Protein 1T4B (pdb70)

Structure (mmCIF, N/CA/C/O backbone):
data_1T4B
#
_entry.id   1T4B
#
_cell.length_a   56.500
_cell.length_b   70.1
_cell.length_c   180.9
_cell.angle_alpha   90.00
_cell.angle_beta   90.00
_cell.angle_gamma   90.00
#
_symmetry.space_group_name_H-M   'P 21 21 21'
#
loop_
_entity.id
_entity.type
_entity.pdbx_description
1 polymer 'Aspartate-semialdehyde dehydrogenase'
2 non-polymer 'SODIUM ION'
3 water water
#
loop_
_atom_site.group_PDB
_atom_site.id
_atom_site.type_symbol
_atom_site.label_atom_id
_atom_site.label_alt_id
_atom_site.label_comp_id
_atom_site.label_asym_id
_atom_site.label_entity_id
_atom_site.label_seq_id
_atom_site.pdbx_PDB_ins_code
_atom_site.Cartn_x
_atom_site.Cartn_y
_atom_site.Cartn_z
_atom_site.occupancy
_atom_site.B_iso_or_equiv
_atom_site.auth_seq_id
_atom_site.auth_comp_id
_atom_site.auth_asym_id
_atom_site.auth_atom_id
_atom_site.pdbx_PDB_model_num
ATOM 1 N N . MET A 1 1 ? 16.047 49.969 -39.533 1.00 31.57 1 MET A N 1
ATOM 2 C CA . MET A 1 1 ? 14.691 50.499 -39.219 1.00 29.24 1 MET A CA 1
ATOM 3 C C . MET A 1 1 ? 13.627 49.454 -39.521 1.00 26.29 1 MET A C 1
ATOM 4 O O . MET A 1 1 ? 13.898 48.447 -40.177 1.00 27.08 1 MET A O 1
ATOM 9 N N . GLN A 1 2 ? 12.412 49.706 -39.047 1.00 20.94 2 GLN A N 1
ATOM 10 C CA . GLN A 1 2 ? 11.310 48.779 -39.261 1.00 17.79 2 GLN A CA 1
ATOM 11 C C . GLN A 1 2 ? 10.542 49.094 -40.533 1.00 15.63 2 GLN A C 1
ATOM 12 O O . GLN A 1 2 ? 10.421 50.252 -40.929 1.00 15.60 2 GLN A O 1
ATOM 18 N N . ASN A 1 3 ? 10.030 48.047 -41.169 1.00 15.36 3 ASN A N 1
ATOM 19 C CA . ASN A 1 3 ? 9.246 48.174 -42.387 1.00 13.67 3 ASN A CA 1
ATOM 20 C C . ASN A 1 3 ? 7.795 48.240 -41.934 1.00 14.02 3 ASN A C 1
ATOM 21 O O . ASN A 1 3 ? 7.263 47.275 -41.380 1.00 14.82 3 ASN A O 1
ATOM 26 N N . VAL A 1 4 ? 7.166 49.386 -42.169 1.00 13.72 4 VAL A N 1
ATOM 27 C CA . VAL A 1 4 ? 5.798 49.623 -41.722 1.00 14.36 4 VAL A CA 1
ATOM 28 C C . VAL A 1 4 ? 4.793 49.891 -42.832 1.00 12.54 4 VAL A C 1
ATOM 29 O O . VAL A 1 4 ? 4.985 50.780 -43.660 1.00 13.52 4 VAL A O 1
ATOM 33 N N . GLY A 1 5 ? 3.705 49.127 -42.826 1.00 15.07 5 GLY A N 1
ATOM 34 C CA . GLY A 1 5 ? 2.677 49.303 -43.833 1.00 13.46 5 GLY A CA 1
ATOM 35 C C . GLY A 1 5 ? 1.510 50.120 -43.309 1.00 14.91 5 GLY A C 1
ATOM 36 O O . GLY A 1 5 ? 1.161 50.033 -42.132 1.00 13.91 5 GLY A O 1
ATOM 37 N N . PHE A 1 6 ? 0.912 50.924 -44.182 1.00 11.75 6 PHE A N 1
ATOM 38 C CA . PHE A 1 6 ? -0.223 51.747 -43.796 1.00 13.31 6 PHE A CA 1
ATOM 39 C C . PHE A 1 6 ? -1.441 51.442 -44.655 1.00 12.90 6 PHE A C 1
ATOM 40 O O . PHE A 1 6 ? -1.382 51.512 -45.884 1.00 13.29 6 PHE A O 1
ATOM 48 N N . ILE A 1 7 ? -2.541 51.089 -43.995 1.00 11.67 7 ILE A N 1
ATOM 49 C CA . ILE A 1 7 ? -3.788 50.767 -44.680 1.00 13.12 7 ILE A CA 1
ATOM 50 C C . ILE A 1 7 ? -4.820 51.815 -44.271 1.00 12.97 7 ILE A C 1
ATOM 51 O O . ILE A 1 7 ? -4.863 52.220 -43.108 1.00 13.16 7 ILE A O 1
ATOM 56 N N . GLY A 1 8 ? -5.641 52.248 -45.223 1.00 14.05 8 GLY A N 1
ATOM 57 C CA . GLY A 1 8 ? -6.676 53.231 -44.934 1.00 12.50 8 GLY A CA 1
ATOM 58 C C . GLY A 1 8 ? -6.144 54.607 -44.577 1.00 14.21 8 GLY A C 1
ATOM 59 O O . GLY A 1 8 ? -6.806 55.374 -43.877 1.00 12.90 8 GLY A O 1
ATOM 60 N N . TRP A 1 9 ? -4.952 54.928 -45.068 1.00 11.96 9 TRP A N 1
ATOM 61 C CA . TRP A 1 9 ? -4.333 56.211 -44.773 1.00 13.56 9 TRP A CA 1
ATOM 62 C C . TRP A 1 9 ? -4.998 57.404 -45.455 1.00 13.72 9 TRP A C 1
ATOM 63 O O . TRP A 1 9 ? -4.673 58.547 -45.145 1.00 15.41 9 TRP A O 1
ATOM 74 N N . ARG A 1 10 ? -5.923 57.148 -46.378 1.00 14.18 10 ARG A N 1
ATOM 75 C CA . ARG A 1 10 ? -6.613 58.234 -47.070 1.00 14.28 10 ARG A CA 1
ATOM 76 C C . ARG A 1 10 ? -8.001 58.487 -46.489 1.00 14.52 10 ARG A C 1
ATOM 77 O O . ARG A 1 10 ? -8.666 59.458 -46.856 1.00 17.63 10 ARG A O 1
ATOM 85 N N . GLY A 1 11 ? -8.438 57.606 -45.595 1.00 14.29 11 GLY A N 1
ATOM 86 C CA . GLY A 1 11 ? -9.735 57.774 -44.964 1.00 15.89 11 GLY A CA 1
ATOM 87 C C . GLY A 1 11 ? -9.651 58.936 -43.995 1.00 16.78 11 GLY A C 1
ATOM 88 O O . GLY A 1 11 ? -8.594 59.554 -43.858 1.00 16.53 11 GLY A O 1
ATOM 89 N N . MET A 1 12 ? -10.745 59.239 -43.306 1.00 14.19 12 MET A N 1
ATOM 90 C CA . MET A 1 12 ? -10.722 60.360 -42.380 1.00 13.69 12 MET A CA 1
ATOM 91 C C . MET A 1 12 ? -9.747 60.156 -41.227 1.00 11.63 12 MET A C 1
ATOM 92 O O . MET A 1 12 ? -8.864 60.982 -41.021 1.00 12.21 12 MET A O 1
ATOM 97 N N . VAL A 1 13 ? -9.892 59.065 -40.479 1.00 11.48 13 VAL A N 1
ATOM 98 C CA . VAL A 1 13 ? -8.980 58.816 -39.365 1.00 12.54 13 VAL A CA 1
ATOM 99 C C . VAL A 1 13 ? -7.549 58.662 -39.876 1.00 13.89 13 VAL A C 1
ATOM 100 O O . VAL A 1 13 ? -6.613 59.211 -39.292 1.00 14.72 13 VAL A O 1
ATOM 104 N N . GLY A 1 14 ? -7.386 57.926 -40.973 1.00 12.45 14 GLY A N 1
ATOM 105 C CA . GLY A 1 14 ? -6.061 57.727 -41.536 1.00 12.05 14 GLY A CA 1
ATOM 106 C C . GLY A 1 14 ? -5.404 59.030 -41.958 1.00 12.84 14 GLY A C 1
ATOM 107 O O . GLY A 1 14 ? -4.183 59.176 -41.859 1.00 11.97 14 GLY A O 1
ATOM 108 N N . SER A 1 15 ? -6.208 59.978 -42.431 1.00 12.00 15 SER A N 1
ATOM 109 C CA . SER A 1 15 ? -5.685 61.270 -42.862 1.00 12.43 15 SER A CA 1
ATOM 110 C C . SER A 1 15 ? -5.201 62.085 -41.672 1.00 11.99 15 SER A C 1
ATOM 111 O O . SER A 1 15 ? -4.217 62.822 -41.773 1.00 13.26 15 SER A O 1
ATOM 114 N N . VAL A 1 16 ? -5.894 61.969 -40.546 1.00 12.50 16 VAL A N 1
ATOM 115 C CA . VAL A 1 16 ? -5.467 62.690 -39.355 1.00 12.80 16 VAL A CA 1
ATOM 116 C C . VAL A 1 16 ? -4.152 62.058 -38.901 1.00 13.49 16 VAL A C 1
ATOM 117 O O . VAL A 1 16 ? -3.218 62.756 -38.505 1.00 13.99 16 VAL A O 1
ATOM 121 N N . LEU A 1 17 ? -4.081 60.731 -38.970 1.00 10.91 17 LEU A N 1
ATOM 122 C CA . LEU A 1 17 ? -2.863 60.024 -38.588 1.00 10.76 17 LEU A CA 1
ATOM 123 C C . LEU A 1 17 ? -1.689 60.501 -39.455 1.00 12.71 17 LEU A C 1
ATOM 124 O O . LEU A 1 17 ? -0.617 60.810 -38.939 1.00 14.15 17 LEU A O 1
ATOM 129 N N . MET A 1 18 ? -1.892 60.566 -40.771 1.00 12.06 18 MET A N 1
ATOM 130 C CA . MET A 1 18 ? -0.828 61.016 -41.675 1.00 11.00 18 MET A CA 1
ATOM 131 C C . MET A 1 18 ? -0.403 62.445 -41.342 1.00 13.12 18 MET A C 1
ATOM 132 O O . MET A 1 18 ? 0.786 62.767 -41.340 1.00 15.54 18 MET A O 1
ATOM 137 N N . GLN A 1 19 ? -1.383 63.298 -41.063 1.00 11.83 19 GLN A N 1
ATOM 138 C CA . GLN A 1 19 ? -1.123 64.694 -40.718 1.00 13.22 19 GLN A CA 1
ATOM 139 C C . GLN A 1 19 ? -0.216 64.789 -39.492 1.00 13.55 19 GLN A C 1
ATOM 140 O O . GLN A 1 19 ? 0.758 65.548 -39.476 1.00 12.74 19 GLN A O 1
ATOM 146 N N . ARG A 1 20 ? -0.553 64.015 -38.465 1.00 12.81 20 ARG A N 1
ATOM 147 C CA . ARG A 1 20 ? 0.205 64.007 -37.220 1.00 15.05 20 ARG A CA 1
ATOM 148 C C . ARG A 1 20 ? 1.596 63.411 -37.403 1.00 15.34 20 ARG A C 1
ATOM 149 O O . ARG A 1 20 ? 2.565 63.902 -36.829 1.00 14.94 20 ARG A O 1
ATOM 157 N N . MET A 1 21 ? 1.694 62.354 -38.202 1.00 14.18 21 MET A N 1
ATOM 158 C CA . MET A 1 21 ? 2.988 61.724 -38.444 1.00 15.32 21 MET A CA 1
ATOM 159 C C . MET A 1 21 ? 3.933 62.672 -39.173 1.00 16.81 21 MET A C 1
ATOM 160 O O . MET A 1 21 ? 5.134 62.673 -38.918 1.00 16.06 21 MET A O 1
ATOM 165 N N . VAL A 1 22 ? 3.390 63.482 -40.077 1.00 16.63 22 VAL A N 1
ATOM 166 C CA . VAL A 1 22 ? 4.209 64.445 -40.805 1.00 18.89 22 VAL A CA 1
ATOM 167 C C . VAL A 1 22 ? 4.625 65.565 -39.850 1.00 17.94 22 VAL A C 1
ATOM 168 O O . VAL A 1 22 ? 5.764 66.035 -39.890 1.00 21.01 22 VAL A O 1
ATOM 172 N N . GLU A 1 23 ? 3.704 65.983 -38.986 1.00 17.48 23 GLU A N 1
ATOM 173 C CA . GLU A 1 23 ? 3.998 67.037 -38.018 1.00 18.78 23 GLU A CA 1
ATOM 174 C C . GLU A 1 23 ? 5.122 66.611 -37.075 1.00 18.76 23 GLU A C 1
ATOM 175 O O . GLU A 1 23 ? 5.975 67.419 -36.704 1.00 21.22 23 GLU A O 1
ATOM 181 N N . GLU A 1 24 ? 5.120 65.336 -36.696 1.00 16.20 24 GLU A N 1
ATOM 182 C CA . GLU A 1 24 ? 6.120 64.800 -35.775 1.00 17.95 24 GLU A CA 1
ATOM 183 C C . GLU A 1 24 ? 7.326 64.164 -36.469 1.00 18.43 24 GLU A C 1
ATOM 184 O O . GLU A 1 24 ? 8.209 63.622 -35.803 1.00 19.04 24 GLU A O 1
ATOM 190 N N . ARG A 1 25 ? 7.363 64.234 -37.797 1.00 18.08 25 ARG A N 1
ATOM 191 C CA . ARG A 1 25 ? 8.451 63.650 -38.578 1.00 18.14 25 ARG A CA 1
ATOM 192 C C . ARG A 1 25 ? 8.634 62.165 -38.273 1.00 19.10 25 ARG A C 1
ATOM 193 O O . ARG A 1 25 ? 9.760 61.671 -38.173 1.00 19.72 25 ARG A O 1
ATOM 201 N N . ASP A 1 26 ? 7.518 61.452 -38.144 1.00 17.63 26 ASP A N 1
ATOM 202 C CA . ASP A 1 26 ? 7.548 60.025 -37.843 1.00 16.05 26 ASP A CA 1
ATOM 203 C C . ASP A 1 26 ? 8.006 59.149 -39.002 1.00 17.33 26 ASP A C 1
ATOM 204 O O . ASP A 1 26 ? 8.384 58.001 -38.786 1.00 20.07 26 ASP A O 1
ATOM 209 N N . PHE A 1 27 ? 7.962 59.666 -40.227 1.00 17.78 27 PHE A N 1
ATOM 210 C CA . PHE A 1 27 ? 8.380 58.861 -41.371 1.00 18.45 27 PHE A CA 1
ATOM 211 C C . PHE A 1 27 ? 9.895 58.778 -41.546 1.00 20.84 27 PHE A C 1
ATOM 212 O O . PHE A 1 27 ? 10.393 57.936 -42.293 1.00 20.47 27 PHE A O 1
ATOM 220 N N . ASP A 1 28 ? 10.629 59.643 -40.855 1.00 20.75 28 ASP A N 1
ATOM 221 C CA . ASP A 1 28 ? 12.083 59.624 -40.957 1.00 24.71 28 ASP A CA 1
ATOM 222 C C . ASP A 1 28 ? 12.661 58.467 -40.149 1.00 29.14 28 ASP A C 1
ATOM 223 O O . ASP A 1 28 ? 13.785 58.027 -40.394 1.00 33.40 28 ASP A O 1
ATOM 228 N N . ALA A 1 29 ? 11.883 57.973 -39.191 1.00 31.13 29 ALA A N 1
ATOM 229 C CA . ALA A 1 29 ? 12.319 56.888 -38.318 1.00 33.20 29 ALA A CA 1
ATOM 230 C C . ALA A 1 29 ? 11.866 55.492 -38.741 1.00 31.83 29 ALA A C 1
ATOM 231 O O . ALA A 1 29 ? 12.027 54.538 -37.979 1.00 32.88 29 ALA A O 1
ATOM 233 N N . ILE A 1 30 ? 11.310 55.369 -39.944 1.00 26.71 30 ILE A N 1
ATOM 234 C CA . ILE A 1 30 ? 10.829 54.076 -40.433 1.00 19.48 30 ILE A CA 1
ATOM 235 C C . ILE A 1 30 ? 10.935 53.951 -41.950 1.00 19.39 30 ILE A C 1
ATOM 236 O O . ILE A 1 30 ? 11.276 54.907 -42.641 1.00 20.22 30 ILE A O 1
ATOM 241 N N . ARG A 1 31 ? 10.647 52.753 -42.453 1.00 15.63 31 ARG A N 1
ATOM 242 C CA . ARG A 1 31 ? 10.646 52.474 -43.886 1.00 16.73 31 ARG A CA 1
ATOM 243 C C . ARG A 1 31 ? 9.169 52.203 -44.174 1.00 16.38 31 ARG A C 1
ATOM 244 O O . ARG A 1 31 ? 8.695 51.074 -44.032 1.00 16.59 31 ARG A O 1
ATOM 252 N N . PRO A 1 32 ? 8.420 53.244 -44.576 1.00 15.36 32 PRO A N 1
ATOM 253 C CA . PRO A 1 32 ? 6.989 53.118 -44.866 1.00 16.74 32 PRO A CA 1
ATOM 254 C C . PRO A 1 32 ? 6.583 52.560 -46.223 1.00 17.54 32 PRO A C 1
ATOM 255 O O . PRO A 1 32 ? 7.204 52.848 -47.245 1.00 18.57 32 PRO A O 1
ATOM 259 N N . VAL A 1 33 ? 5.520 51.761 -46.207 1.00 15.08 33 VAL A N 1
ATOM 260 C CA . VAL A 1 33 ? 4.953 51.164 -47.412 1.00 15.34 33 VAL A CA 1
ATOM 261 C C . VAL A 1 33 ? 3.462 51.480 -47.358 1.00 15.85 33 VAL A C 1
ATOM 262 O O . VAL A 1 33 ? 2.796 51.176 -46.365 1.00 14.63 33 VAL A O 1
ATOM 266 N N . PHE A 1 34 ? 2.941 52.092 -48.418 1.00 12.84 34 PHE A N 1
ATOM 267 C CA . PHE A 1 34 ? 1.532 52.467 -48.456 1.00 13.79 34 PHE A CA 1
ATOM 268 C C . PHE A 1 34 ? 0.678 51.542 -49.314 1.00 15.15 34 PHE A C 1
ATOM 269 O O . PHE A 1 34 ? 1.067 51.160 -50.421 1.00 15.29 34 PHE A O 1
ATOM 277 N N . PHE A 1 35 ? -0.499 51.198 -48.798 1.00 12.56 35 PHE A N 1
ATOM 278 C CA . PHE A 1 35 ? -1.407 50.301 -49.501 1.00 13.33 35 PHE A CA 1
ATOM 279 C C . PHE A 1 35 ? -2.672 50.973 -50.007 1.00 14.51 35 PHE A C 1
ATOM 280 O O . PHE A 1 35 ? -3.080 52.025 -49.509 1.00 16.50 35 PHE A O 1
ATOM 288 N N . SER A 1 36 ? -3.293 50.350 -51.003 1.00 15.96 36 SER A N 1
ATOM 289 C CA . SER A 1 36 ? -4.504 50.888 -51.606 1.00 16.86 36 SER A CA 1
ATOM 290 C C . SER A 1 36 ? -5.269 49.793 -52.343 1.00 20.65 36 SER A C 1
ATOM 291 O O . SER A 1 36 ? -4.795 48.665 -52.464 1.00 19.47 36 SER A O 1
ATOM 294 N N . THR A 1 37 ? -6.460 50.132 -52.825 1.00 24.34 37 THR A N 1
ATOM 295 C CA . THR A 1 37 ? -7.274 49.187 -53.581 1.00 28.77 37 THR A CA 1
ATOM 296 C C . THR A 1 37 ? -7.705 49.842 -54.885 1.00 31.99 37 THR A C 1
ATOM 297 O O . THR A 1 37 ? -7.710 49.206 -55.939 1.00 39.77 37 THR A O 1
ATOM 301 N N . SER A 1 38 ? -8.052 51.123 -54.815 1.00 29.80 38 SER A N 1
ATOM 302 C CA . SER A 1 38 ? -8.491 51.849 -55.997 1.00 30.70 38 SER A CA 1
ATOM 303 C C . SER A 1 38 ? -7.366 52.619 -56.685 1.00 30.42 38 SER A C 1
ATOM 304 O O . SER A 1 38 ? -7.553 53.147 -57.783 1.00 32.53 38 SER A O 1
ATOM 307 N N . GLN A 1 39 ? -6.199 52.682 -56.051 1.00 26.07 39 GLN A N 1
ATOM 308 C CA . GLN A 1 39 ? -5.067 53.392 -56.639 1.00 23.69 39 GLN A CA 1
ATOM 309 C C . GLN A 1 39 ? -3.777 52.580 -56.648 1.00 23.08 39 GLN A C 1
ATOM 310 O O . GLN A 1 39 ? -2.685 53.145 -56.752 1.00 22.08 39 GLN A O 1
ATOM 316 N N . LEU A 1 40 ? -3.889 51.260 -56.542 1.00 23.51 40 LEU A N 1
ATOM 317 C CA . LEU A 1 40 ? -2.698 50.423 -56.553 1.00 22.09 40 LEU A CA 1
ATOM 318 C C . LEU A 1 40 ? -1.923 50.656 -57.847 1.00 20.73 40 LEU A C 1
ATOM 319 O O . LEU A 1 40 ? -2.511 50.907 -58.902 1.00 22.64 40 LEU A O 1
ATOM 324 N N . GLY A 1 41 ? -0.600 50.594 -57.759 1.00 18.29 41 GLY A N 1
ATOM 325 C CA . GLY A 1 41 ? 0.221 50.809 -58.934 1.00 19.64 41 GLY A CA 1
ATOM 326 C C . GLY A 1 41 ? 0.655 52.253 -59.102 1.00 20.26 41 GLY A C 1
ATOM 327 O O . GLY A 1 41 ? 1.597 52.538 -59.842 1.00 22.81 41 GLY A O 1
ATOM 328 N N . GLN A 1 42 ? -0.036 53.173 -58.437 1.00 20.50 42 GLN A N 1
ATOM 329 C CA . GLN A 1 42 ? 0.329 54.580 -58.530 1.00 19.86 42 GLN A CA 1
ATOM 330 C C . GLN A 1 42 ? 1.451 54.870 -57.536 1.00 21.17 42 GLN A C 1
ATOM 331 O O . GLN A 1 42 ? 1.773 54.036 -56.689 1.00 20.81 42 GLN A O 1
ATOM 337 N N . ALA A 1 43 ? 2.057 56.047 -57.644 1.00 20.62 43 ALA A N 1
ATOM 338 C CA . ALA A 1 43 ? 3.166 56.410 -56.766 1.00 20.30 43 ALA A CA 1
ATOM 339 C C . ALA A 1 43 ? 2.782 56.572 -55.301 1.00 19.79 43 ALA A C 1
ATOM 340 O O . ALA A 1 43 ? 1.684 57.019 -54.979 1.00 19.95 43 ALA A O 1
ATOM 342 N N . ALA A 1 44 ? 3.706 56.204 -54.418 1.00 20.07 44 ALA A N 1
ATOM 343 C CA . ALA A 1 44 ? 3.490 56.338 -52.985 1.00 20.38 44 ALA A CA 1
ATOM 344 C C . ALA A 1 44 ? 3.491 57.831 -52.674 1.00 22.34 44 ALA A C 1
ATOM 345 O O . ALA A 1 44 ? 4.106 58.620 -53.397 1.00 21.14 44 ALA A O 1
ATOM 347 N N . PRO A 1 45 ? 2.801 58.239 -51.598 1.00 21.24 45 PRO A N 1
ATOM 348 C CA . PRO A 1 45 ? 2.722 59.648 -51.189 1.00 21.82 45 PRO A CA 1
ATOM 349 C C . PRO A 1 45 ? 4.112 60.222 -50.958 1.00 20.65 45 PRO A C 1
ATOM 350 O O . PRO A 1 45 ? 4.936 59.612 -50.280 1.00 19.39 45 PRO A O 1
ATOM 354 N N . SER A 1 46 ? 4.369 61.400 -51.514 1.00 20.82 46 SER A N 1
ATOM 355 C CA . SER A 1 46 ? 5.668 62.037 -51.359 1.00 22.13 46 SER A CA 1
ATOM 356 C C . SER A 1 46 ? 5.997 62.344 -49.901 1.00 20.87 46 SER A C 1
ATOM 357 O O . SER A 1 46 ? 7.166 62.325 -49.510 1.00 22.30 46 SER A O 1
ATOM 360 N N . PHE A 1 47 ? 4.973 62.620 -49.095 1.00 20.26 47 PHE A N 1
ATOM 361 C CA . PHE A 1 47 ? 5.203 62.940 -47.691 1.00 18.91 47 PHE A CA 1
ATOM 362 C C . PHE A 1 47 ? 5.786 61.756 -46.933 1.00 18.60 47 PHE A C 1
ATOM 363 O O . PHE A 1 47 ? 6.318 61.913 -45.836 1.00 20.50 47 PHE A O 1
ATOM 371 N N . GLY A 1 48 ? 5.704 60.574 -47.540 1.00 19.39 48 GLY A N 1
ATOM 372 C CA . GLY A 1 48 ? 6.226 59.373 -46.912 1.00 19.80 48 GLY A CA 1
ATOM 373 C C . GLY A 1 48 ? 7.738 59.279 -46.957 1.00 22.06 48 GLY A C 1
ATOM 374 O O . GLY A 1 48 ? 8.345 58.531 -46.188 1.00 23.46 48 GLY A O 1
ATOM 375 N N . GLY A 1 49 ? 8.350 60.031 -47.867 1.00 22.56 49 GLY A N 1
ATOM 376 C CA . GLY A 1 49 ? 9.797 60.024 -47.977 1.00 23.90 49 GLY A CA 1
ATOM 377 C C . GLY A 1 49 ? 10.381 58.933 -48.854 1.00 25.99 49 GLY A C 1
ATOM 378 O O . GLY A 1 49 ? 11.600 58.770 -48.912 1.00 26.33 49 GLY A O 1
ATOM 379 N N . THR A 1 50 ? 9.526 58.178 -49.535 1.00 25.04 50 THR A N 1
ATOM 380 C CA . THR A 1 50 ? 10.005 57.111 -50.406 1.00 25.58 50 THR A CA 1
ATOM 381 C C . THR A 1 50 ? 9.567 57.347 -51.841 1.00 27.01 50 THR A C 1
ATOM 382 O O . THR A 1 50 ? 8.717 58.193 -52.114 1.00 26.30 50 THR A O 1
ATOM 386 N N . THR A 1 51 ? 10.163 56.591 -52.754 1.00 28.98 51 THR A N 1
ATOM 387 C CA . THR A 1 51 ? 9.826 56.676 -54.166 1.00 30.60 51 THR A CA 1
ATOM 388 C C . THR A 1 51 ? 9.149 55.357 -54.525 1.00 30.88 51 THR A C 1
ATOM 389 O O . THR A 1 51 ? 9.243 54.874 -55.654 1.00 32.80 51 THR A O 1
ATOM 393 N N . GLY A 1 52 ? 8.464 54.782 -53.541 1.00 27.78 52 GLY A N 1
ATOM 394 C CA . GLY A 1 52 ? 7.783 53.518 -53.743 1.00 26.28 52 GLY A CA 1
ATOM 395 C C . GLY A 1 52 ? 6.469 53.624 -54.492 1.00 24.07 52 GLY A C 1
ATOM 396 O O . GLY A 1 52 ? 6.106 54.683 -55.008 1.00 24.40 52 GLY A O 1
ATOM 397 N N . THR A 1 53 ? 5.755 52.506 -54.545 1.00 22.25 53 THR A N 1
ATOM 398 C CA . THR A 1 53 ? 4.474 52.431 -55.233 1.00 20.81 53 THR A CA 1
ATOM 399 C C . THR A 1 53 ? 3.412 51.913 -54.272 1.00 18.47 53 THR A C 1
ATOM 400 O O . THR A 1 53 ? 3.726 51.188 -53.327 1.00 18.74 53 THR A O 1
ATOM 404 N N . LEU A 1 54 ? 2.161 52.298 -54.508 1.00 17.62 54 LEU A N 1
ATOM 405 C CA . LEU A 1 54 ? 1.060 51.849 -53.665 1.00 16.99 54 LEU A CA 1
ATOM 406 C C . LEU A 1 54 ? 0.842 50.358 -53.877 1.00 19.55 54 LEU A C 1
ATOM 407 O O . LEU A 1 54 ? 0.609 49.904 -55.000 1.00 18.16 54 LEU A O 1
ATOM 412 N N . GLN A 1 55 ? 0.917 49.604 -52.787 1.00 15.60 55 GLN A N 1
ATOM 413 C CA . GLN A 1 55 ? 0.750 48.161 -52.837 1.00 16.37 55 GLN A CA 1
ATOM 414 C C . GLN A 1 55 ? -0.707 47.747 -52.665 1.00 16.27 55 GLN A C 1
ATOM 415 O O . GLN A 1 55 ? -1.540 48.528 -52.207 1.00 15.40 55 GLN A O 1
ATOM 421 N N . ASP A 1 56 ? -0.993 46.506 -53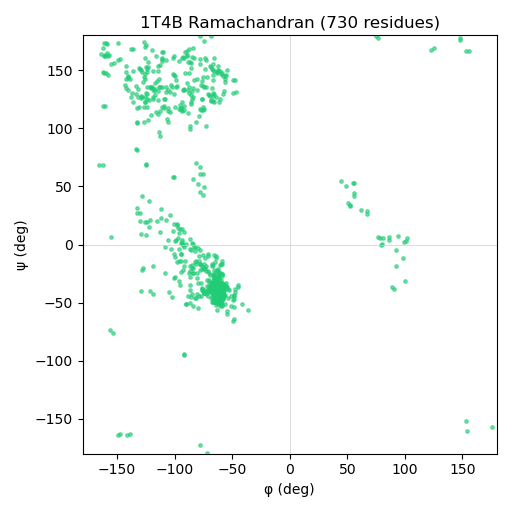.043 1.00 17.73 56 ASP A N 1
ATOM 422 C CA . ASP A 1 56 ? -2.331 45.929 -52.961 1.00 16.80 56 ASP A CA 1
ATOM 423 C C . ASP A 1 56 ? -2.647 45.579 -51.507 1.00 16.68 56 ASP A C 1
ATOM 424 O O . ASP A 1 56 ? -1.997 44.716 -50.921 1.00 15.97 56 ASP A O 1
ATOM 429 N N . ALA A 1 57 ? -3.651 46.242 -50.938 1.00 16.73 57 ALA A N 1
ATOM 430 C CA . ALA A 1 57 ? -4.050 46.011 -49.551 1.00 17.66 57 ALA A CA 1
ATOM 431 C C . ALA A 1 57 ? -4.464 44.565 -49.270 1.00 15.89 57 ALA A C 1
ATOM 432 O O . ALA A 1 57 ? -4.561 44.160 -48.112 1.00 16.81 57 ALA A O 1
ATOM 434 N N . PHE A 1 58 ? -4.701 43.789 -50.324 1.00 15.38 58 PHE A N 1
ATOM 435 C CA . PHE A 1 58 ? -5.101 42.394 -50.159 1.00 16.23 58 PHE A CA 1
ATOM 436 C C . PHE A 1 58 ? -4.038 41.411 -50.639 1.00 19.12 58 PHE A C 1
ATOM 437 O O . PHE A 1 58 ? -4.287 40.208 -50.746 1.00 18.99 58 PHE A O 1
ATOM 445 N N . ASP A 1 59 ? -2.850 41.938 -50.914 1.00 17.83 59 ASP A N 1
ATOM 446 C CA . ASP A 1 59 ? -1.710 41.138 -51.351 1.00 17.32 59 ASP A CA 1
ATOM 447 C C . ASP A 1 59 ? -1.023 40.663 -50.070 1.00 16.91 59 ASP A C 1
ATOM 448 O O . ASP A 1 59 ? -0.268 41.418 -49.451 1.00 16.11 59 ASP A O 1
ATOM 453 N N . LEU A 1 60 ? -1.294 39.424 -49.669 1.00 16.75 60 LEU A N 1
ATOM 454 C CA . LEU A 1 60 ? -0.721 38.874 -48.445 1.00 15.84 60 LEU A CA 1
ATOM 455 C C . LEU A 1 60 ? 0.796 38.849 -48.418 1.00 16.72 60 LEU A C 1
ATOM 456 O O . LEU A 1 60 ? 1.396 38.999 -47.355 1.00 17.45 60 LEU A O 1
ATOM 461 N N . GLU A 1 61 ? 1.419 38.648 -49.573 1.00 17.27 61 GLU A N 1
ATOM 462 C CA . GLU A 1 61 ? 2.874 38.610 -49.621 1.00 16.04 61 GLU A CA 1
ATOM 463 C C . GLU A 1 61 ? 3.456 39.982 -49.311 1.00 15.50 61 GLU A C 1
ATOM 464 O O . GLU A 1 61 ? 4.462 40.092 -48.609 1.00 17.19 61 GLU A O 1
ATOM 470 N N . ALA A 1 62 ? 2.816 41.025 -49.825 1.00 14.56 62 ALA A N 1
ATOM 471 C CA . ALA A 1 62 ? 3.272 42.387 -49.583 1.00 15.06 62 ALA A CA 1
ATOM 472 C C . ALA A 1 62 ? 3.138 42.708 -48.095 1.00 12.40 62 ALA A C 1
ATOM 473 O O . ALA A 1 62 ? 3.981 43.394 -47.521 1.00 16.41 62 ALA A O 1
ATOM 475 N N . LEU A 1 63 ? 2.077 42.202 -47.474 1.00 13.19 63 LEU A N 1
ATOM 476 C CA . LEU A 1 63 ? 1.838 42.437 -46.055 1.00 13.31 63 LEU A CA 1
ATOM 477 C C . LEU A 1 63 ? 2.792 41.640 -45.163 1.00 13.88 63 LEU A C 1
ATOM 478 O O . LEU A 1 63 ? 3.298 42.159 -44.168 1.00 13.90 63 LEU A O 1
ATOM 483 N N . LYS A 1 64 ? 3.036 40.382 -45.521 1.00 14.31 64 LYS A N 1
ATOM 484 C CA . LYS A 1 64 ? 3.917 39.515 -44.741 1.00 14.70 64 LYS A CA 1
ATOM 485 C C . LYS A 1 64 ? 5.360 40.016 -44.653 1.00 15.48 64 LYS A C 1
ATOM 486 O O . LYS A 1 64 ? 6.071 39.700 -43.703 1.00 15.49 64 LYS A O 1
ATOM 492 N N . ALA A 1 65 ? 5.785 40.810 -45.630 1.00 16.51 65 ALA A N 1
ATOM 493 C CA . ALA A 1 65 ? 7.146 41.338 -45.637 1.00 16.17 65 ALA A CA 1
ATOM 494 C C . ALA A 1 65 ? 7.353 42.449 -44.606 1.00 17.61 65 ALA A C 1
ATOM 495 O O . ALA A 1 65 ? 8.489 42.833 -44.325 1.00 19.55 65 ALA A O 1
ATOM 497 N N . LEU A 1 66 ? 6.257 42.948 -44.035 1.00 15.16 66 LEU A N 1
ATOM 498 C CA . LEU A 1 66 ? 6.306 44.038 -43.061 1.00 15.05 66 LEU A CA 1
ATOM 499 C C . LEU A 1 66 ? 6.554 43.586 -41.624 1.00 14.75 66 LEU A C 1
ATOM 500 O O . LEU A 1 66 ? 6.254 42.452 -41.259 1.00 15.29 66 LEU A O 1
ATOM 505 N N . ASP A 1 67 ? 7.090 44.498 -40.814 1.00 15.05 67 ASP A N 1
ATOM 506 C CA . ASP A 1 67 ? 7.352 44.229 -39.405 1.00 14.34 67 ASP A CA 1
ATOM 507 C C . ASP A 1 67 ? 6.178 44.759 -38.603 1.00 16.57 67 ASP A C 1
ATOM 508 O O . ASP A 1 67 ? 5.829 44.221 -37.549 1.00 14.87 67 ASP A O 1
ATOM 513 N N . ILE A 1 68 ? 5.580 45.832 -39.114 1.00 15.32 68 ILE A N 1
ATOM 514 C CA . ILE A 1 68 ? 4.453 46.479 -38.456 1.00 15.86 68 ILE A CA 1
ATOM 515 C C . ILE A 1 68 ? 3.410 46.915 -39.474 1.00 13.88 68 ILE A C 1
ATOM 516 O O . ILE A 1 68 ? 3.748 47.319 -40.585 1.00 13.16 68 ILE A O 1
ATOM 521 N N . ILE A 1 69 ? 2.143 46.826 -39.087 1.00 14.32 69 ILE A N 1
ATOM 522 C CA . ILE A 1 69 ? 1.049 47.264 -39.942 1.00 12.62 69 ILE A CA 1
ATOM 523 C C . ILE A 1 69 ? 0.166 48.180 -39.107 1.00 13.60 69 ILE A C 1
ATOM 524 O O . ILE A 1 69 ? -0.236 47.823 -37.997 1.00 15.01 69 ILE A O 1
ATOM 529 N N . VAL A 1 70 ? -0.099 49.371 -39.629 1.00 13.47 70 VAL A N 1
ATOM 530 C CA . VAL A 1 70 ? -0.961 50.333 -38.953 1.00 12.85 70 VAL A CA 1
ATOM 531 C C . VAL A 1 70 ? -2.153 50.514 -39.883 1.00 14.93 70 VAL A C 1
ATOM 532 O O . VAL A 1 70 ? -2.012 51.026 -40.998 1.00 13.13 70 VAL A O 1
ATOM 536 N N . THR A 1 71 ? -3.325 50.083 -39.432 1.00 13.38 71 THR A N 1
ATOM 537 C CA . THR A 1 71 ? -4.516 50.185 -40.262 1.00 11.82 71 THR A CA 1
ATOM 538 C C . THR A 1 71 ? -5.620 51.038 -39.672 1.00 12.31 71 THR A C 1
ATOM 539 O O . THR A 1 71 ? -5.938 50.937 -38.483 1.00 12.37 71 THR A O 1
ATOM 543 N N . CYS A 1 72 ? -6.191 51.882 -40.529 1.00 12.73 72 CYS A N 1
ATOM 544 C CA . CYS A 1 72 ? -7.307 52.757 -40.182 1.00 12.60 72 CYS A CA 1
ATOM 545 C C . CYS A 1 72 ? -8.401 52.463 -41.207 1.00 13.23 72 CYS A C 1
ATOM 546 O O . CYS A 1 72 ? -9.305 53.272 -41.412 1.00 15.82 72 CYS A O 1
ATOM 549 N N . GLN A 1 73 ? -8.304 51.301 -41.849 1.00 13.08 73 GLN A N 1
ATOM 550 C CA . GLN A 1 73 ? -9.253 50.898 -42.887 1.00 13.49 73 GLN A CA 1
ATOM 551 C C . GLN A 1 73 ? -10.643 50.518 -42.387 1.00 16.10 73 GLN A C 1
ATOM 552 O O . GLN A 1 73 ? -11.636 50.776 -43.065 1.00 19.07 73 GLN A O 1
ATOM 558 N N . GLY A 1 74 ? -10.718 49.893 -41.216 1.00 14.80 74 GLY A N 1
ATOM 559 C CA . GLY A 1 74 ? -12.018 49.515 -40.684 1.00 14.88 74 GLY A CA 1
ATOM 560 C C . GLY A 1 74 ? -12.177 48.049 -40.332 1.00 14.94 74 GLY A C 1
ATOM 561 O O . GLY A 1 74 ? -11.344 47.213 -40.690 1.00 14.85 74 GLY A O 1
ATOM 562 N N . GLY A 1 75 ? -13.272 47.742 -39.637 1.00 15.10 75 GLY A N 1
ATOM 563 C CA . GLY A 1 75 ? -13.544 46.380 -39.208 1.00 15.52 75 GLY A CA 1
ATOM 564 C C . GLY A 1 75 ? -13.623 45.313 -40.284 1.00 15.39 75 GLY A C 1
ATOM 565 O O . GLY A 1 75 ? -13.109 44.208 -40.098 1.00 15.29 75 GLY A O 1
ATOM 566 N N . ASP A 1 76 ? -14.271 45.622 -41.404 1.00 14.92 76 ASP A N 1
ATOM 567 C CA . ASP A 1 76 ? -14.391 44.651 -42.486 1.00 15.97 76 ASP A CA 1
ATOM 568 C C . ASP A 1 76 ? -13.015 44.208 -42.976 1.00 16.16 76 ASP A C 1
ATOM 569 O O . ASP A 1 76 ? -12.783 43.018 -43.200 1.00 17.67 76 ASP A O 1
ATOM 574 N N . TYR A 1 77 ? -12.104 45.165 -43.137 1.00 13.55 77 TYR A N 1
ATOM 575 C CA . TYR A 1 77 ? -10.754 44.855 -43.597 1.00 11.60 77 TYR A CA 1
ATOM 576 C C . TYR A 1 77 ? -10.023 43.990 -42.573 1.00 11.94 77 TYR A C 1
ATOM 577 O O . TYR A 1 77 ? -9.409 42.981 -42.917 1.00 12.15 77 TYR A O 1
ATOM 586 N N . THR A 1 78 ? -10.088 44.394 -41.309 1.00 13.91 78 THR A N 1
ATOM 587 C CA . THR A 1 78 ? -9.427 43.642 -40.250 1.00 14.00 78 THR A CA 1
ATOM 588 C C . THR A 1 78 ? -9.961 42.216 -40.153 1.00 15.08 78 THR A C 1
ATOM 589 O O . THR A 1 78 ? -9.190 41.265 -40.028 1.00 14.54 78 THR A O 1
ATOM 593 N N . ASN A 1 79 ? -11.281 42.072 -40.214 1.00 14.36 79 ASN A N 1
ATOM 594 C CA . ASN A 1 79 ? -11.904 40.761 -40.114 1.00 15.18 79 ASN A CA 1
ATOM 595 C C . ASN A 1 79 ? -11.495 39.811 -41.230 1.00 16.43 79 ASN A C 1
ATOM 596 O O . ASN A 1 79 ? -11.516 38.594 -41.053 1.00 18.69 79 ASN A O 1
ATOM 601 N N . GLU A 1 80 ? -11.121 40.360 -42.379 1.00 15.85 80 GLU A N 1
ATOM 602 C CA . GLU A 1 80 ? -10.702 39.530 -43.499 1.00 18.05 80 GLU A CA 1
ATOM 603 C C . GLU A 1 80 ? -9.203 39.243 -43.507 1.00 18.16 80 GLU A C 1
ATOM 604 O O . GLU A 1 80 ? -8.781 38.092 -43.598 1.00 18.82 80 GLU A O 1
ATOM 610 N N . ILE A 1 81 ? -8.407 40.302 -43.400 1.00 15.89 81 ILE A N 1
ATOM 611 C CA . ILE A 1 81 ? -6.953 40.194 -43.460 1.00 15.59 81 ILE A CA 1
ATOM 612 C C . ILE A 1 81 ? -6.213 39.759 -42.199 1.00 15.24 81 ILE A C 1
ATOM 613 O O . ILE A 1 81 ? -5.285 38.956 -42.282 1.00 17.17 81 ILE A O 1
ATOM 618 N N . TYR A 1 82 ? -6.601 40.282 -41.039 1.00 14.53 82 TYR A N 1
ATOM 619 C CA . TYR A 1 82 ? -5.914 39.916 -39.800 1.00 13.36 82 TYR A CA 1
ATOM 620 C C . TYR A 1 82 ? -5.798 38.403 -39.604 1.00 14.44 82 TYR A C 1
ATOM 621 O O . TYR A 1 82 ? -4.704 37.885 -39.380 1.00 14.66 82 TYR A O 1
ATOM 630 N N . PRO A 1 83 ? -6.925 37.673 -39.680 1.00 16.03 83 PRO A N 1
ATOM 631 C CA . PRO A 1 83 ? -6.864 36.219 -39.498 1.00 16.13 83 PRO A CA 1
ATOM 632 C C . PRO A 1 83 ? -5.951 35.541 -40.521 1.00 16.39 83 PRO A C 1
ATOM 633 O O . PRO A 1 83 ? -5.168 34.663 -40.174 1.00 18.17 83 PRO A O 1
ATOM 637 N N . LYS A 1 84 ? -6.056 35.949 -41.781 1.00 16.27 84 LYS A N 1
ATOM 638 C CA . LYS A 1 84 ? -5.225 35.357 -42.823 1.00 17.99 84 LYS A CA 1
ATOM 639 C C . LYS A 1 84 ? -3.745 35.605 -42.554 1.00 15.73 84 LYS A C 1
ATOM 640 O O . LYS A 1 84 ? -2.912 34.731 -42.797 1.00 17.87 84 LYS A O 1
ATOM 646 N N . LEU A 1 85 ? -3.414 36.789 -42.045 1.00 14.26 85 LEU A N 1
ATOM 647 C CA . LEU A 1 85 ? -2.021 37.092 -41.738 1.00 14.67 85 LEU A CA 1
ATOM 648 C C . LEU A 1 85 ? -1.524 36.236 -40.581 1.00 16.43 85 LEU A C 1
ATOM 649 O O . LEU A 1 85 ? -0.460 35.625 -40.668 1.00 18.44 85 LEU A O 1
ATOM 654 N N . ARG A 1 86 ? -2.288 36.187 -39.494 1.00 15.90 86 ARG A N 1
ATOM 655 C CA . ARG A 1 86 ? -1.877 35.390 -38.347 1.00 14.65 86 ARG A CA 1
ATOM 656 C C . ARG A 1 86 ? -1.808 33.907 -38.705 1.00 15.92 86 ARG A C 1
ATOM 657 O O . ARG A 1 86 ? -0.906 33.203 -38.259 1.00 19.57 86 ARG A O 1
ATOM 665 N N . GLU A 1 87 ? -2.754 33.435 -39.512 1.00 16.06 87 GLU A N 1
ATOM 666 C CA . GLU A 1 87 ? -2.774 32.032 -39.909 1.00 17.51 87 GLU A CA 1
ATOM 667 C C . GLU A 1 87 ? -1.596 31.674 -40.814 1.00 18.73 87 GLU A C 1
ATOM 668 O O . GLU A 1 87 ? -1.250 30.501 -40.954 1.00 19.95 87 GLU A O 1
ATOM 674 N N . SER A 1 88 ? -0.976 32.684 -41.416 1.00 17.97 88 SER A N 1
ATOM 675 C CA . SER A 1 88 ? 0.169 32.454 -42.293 1.00 17.21 88 SER A CA 1
ATOM 676 C C . SER A 1 88 ? 1.444 32.392 -41.457 1.00 18.61 88 SER A C 1
ATOM 677 O O . SER A 1 88 ? 2.526 32.130 -41.980 1.00 21.65 88 SER A O 1
ATOM 680 N N . GLY A 1 89 ? 1.309 32.648 -40.158 1.00 19.18 89 GLY A N 1
ATOM 681 C CA . GLY A 1 89 ? 2.461 32.620 -39.273 1.00 18.16 89 GLY A CA 1
ATOM 682 C C . GLY A 1 89 ? 3.114 33.975 -39.055 1.00 19.15 89 GLY A C 1
ATOM 683 O O . GLY A 1 89 ? 4.170 34.060 -38.427 1.00 19.88 89 GLY A O 1
ATOM 684 N N . TRP A 1 90 ? 2.490 35.034 -39.565 1.00 17.19 90 TRP A N 1
ATOM 685 C CA . TRP A 1 90 ? 3.025 36.388 -39.427 1.00 16.09 90 TRP A CA 1
ATOM 686 C C . TRP A 1 90 ? 2.996 36.812 -37.962 1.00 16.83 90 TRP A C 1
ATOM 687 O O . TRP A 1 90 ? 1.943 36.803 -37.328 1.00 17.74 90 TRP A O 1
ATOM 698 N N . GLN A 1 91 ? 4.153 37.188 -37.429 1.00 16.95 91 GLN A N 1
ATOM 699 C CA . GLN A 1 91 ? 4.244 37.596 -36.032 1.00 19.00 91 GLN A CA 1
ATOM 700 C C . GLN A 1 91 ? 4.553 39.078 -35.872 1.00 18.41 91 GLN A C 1
ATOM 701 O O . GLN A 1 91 ? 5.063 39.506 -34.837 1.00 19.04 91 GLN A O 1
ATOM 707 N N . GLY A 1 92 ? 4.238 39.860 -36.899 1.00 15.04 92 GLY A N 1
ATOM 708 C CA . GLY A 1 92 ? 4.490 41.288 -36.836 1.00 16.69 92 GLY A CA 1
ATOM 709 C C . GLY A 1 92 ? 3.485 41.990 -35.945 1.00 14.65 92 GLY A C 1
ATOM 710 O O . GLY A 1 92 ? 2.541 41.371 -35.448 1.00 14.57 92 GLY A O 1
ATOM 711 N N . TYR A 1 93 ? 3.686 43.287 -35.736 1.00 14.78 93 TYR A N 1
ATOM 712 C CA . TYR A 1 93 ? 2.784 44.066 -34.899 1.00 13.64 93 TYR A CA 1
ATOM 713 C C . TYR A 1 93 ? 1.629 44.626 -35.711 1.00 13.09 93 TYR A C 1
ATOM 714 O O . TYR A 1 93 ? 1.832 45.179 -36.790 1.00 13.98 93 TYR A O 1
ATOM 723 N N . TRP A 1 94 ? 0.421 44.476 -35.177 1.00 12.81 94 TRP A N 1
ATOM 724 C CA . TRP A 1 94 ? -0.796 44.962 -35.818 1.00 13.01 94 TRP A CA 1
ATOM 725 C C . TRP A 1 94 ? -1.373 46.065 -34.935 1.00 11.92 94 TRP A C 1
ATOM 726 O O . TRP A 1 94 ? -1.794 45.803 -33.810 1.00 15.10 94 TRP A O 1
ATOM 737 N N . ILE A 1 95 ? -1.352 47.296 -35.443 1.00 12.68 95 ILE A N 1
ATOM 738 C CA . ILE A 1 95 ? -1.877 48.467 -34.734 1.00 12.97 95 ILE A CA 1
ATOM 739 C C . ILE A 1 95 ? -3.148 48.835 -35.492 1.00 13.23 95 ILE A C 1
ATOM 740 O O . ILE A 1 95 ? -3.097 49.174 -36.674 1.00 14.49 95 ILE A O 1
ATOM 745 N N . ASP A 1 96 ? -4.281 48.789 -34.795 1.00 11.92 96 ASP A N 1
ATOM 746 C CA . ASP A 1 96 ? -5.582 48.981 -35.430 1.00 12.19 96 ASP A CA 1
ATOM 747 C C . ASP A 1 96 ? -6.490 50.038 -34.808 1.00 12.84 96 ASP A C 1
ATOM 748 O O . ASP A 1 96 ? -6.581 50.149 -33.585 1.00 15.07 96 ASP A O 1
ATOM 753 N N . ALA A 1 97 ? -7.177 50.793 -35.663 1.00 12.78 97 ALA A N 1
ATOM 754 C CA . ALA A 1 97 ? -8.114 51.820 -35.211 1.00 13.88 97 ALA A CA 1
ATOM 755 C C . ALA A 1 97 ? -9.525 51.233 -35.087 1.00 16.23 97 ALA A C 1
ATOM 756 O O . ALA A 1 97 ? -10.383 51.803 -34.415 1.00 19.53 97 ALA A O 1
ATOM 758 N N . ALA A 1 98 ? -9.760 50.091 -35.732 1.00 13.59 98 ALA A N 1
ATOM 759 C CA . ALA A 1 98 ? -11.072 49.444 -35.698 1.00 13.93 98 ALA A CA 1
ATOM 760 C C . ALA A 1 98 ? -11.342 48.781 -34.346 1.00 16.90 98 ALA A C 1
ATOM 761 O O . ALA A 1 98 ? -10.418 48.351 -33.665 1.00 18.29 98 ALA A O 1
ATOM 763 N N . SER A 1 99 ? -12.614 48.690 -33.967 1.00 16.04 99 SER A N 1
ATOM 764 C CA . SER A 1 99 ? -12.988 48.100 -32.682 1.00 15.06 99 SER A CA 1
ATOM 765 C C . SER A 1 99 ? -13.030 46.575 -32.674 1.00 16.76 99 SER A C 1
ATOM 766 O O . SER A 1 99 ? -13.064 45.951 -31.612 1.00 18.95 99 SER A O 1
ATOM 769 N N . SER A 1 100 ? -13.024 45.980 -33.860 1.00 16.64 100 SER A N 1
ATOM 770 C CA . SER A 1 100 ? -13.103 44.530 -34.012 1.00 17.08 100 SER A CA 1
ATOM 771 C C . SER A 1 100 ? -12.287 43.655 -33.058 1.00 15.92 100 SER A C 1
ATOM 772 O O . SER A 1 100 ? -12.826 42.728 -32.452 1.00 16.96 100 SER A O 1
ATOM 775 N N . LEU A 1 101 ? -10.996 43.941 -32.925 1.00 15.20 101 LEU A N 1
ATOM 776 C CA . LEU A 1 101 ? -10.116 43.134 -32.079 1.00 14.55 101 LEU A CA 1
ATOM 777 C C . LEU A 1 101 ? -9.931 43.583 -30.631 1.00 15.99 101 LEU A C 1
ATOM 778 O O . LEU A 1 101 ? -9.212 42.935 -29.872 1.00 16.14 101 LEU A O 1
ATOM 783 N N . ARG A 1 102 ? -10.573 44.678 -30.242 1.00 14.44 102 ARG A N 1
ATOM 784 C CA . ARG A 1 102 ? -10.424 45.211 -28.887 1.00 15.36 102 ARG A CA 1
ATOM 785 C C . ARG A 1 102 ? -10.559 44.248 -27.720 1.00 16.49 102 ARG A C 1
ATOM 786 O O . ARG A 1 102 ? -9.741 44.270 -26.803 1.00 17.44 102 ARG A O 1
ATOM 794 N N . MET A 1 103 ? -11.594 43.417 -27.741 1.00 19.38 103 MET A N 1
ATOM 795 C CA . MET A 1 103 ? -11.826 42.500 -26.634 1.00 18.42 103 MET A CA 1
ATOM 796 C C . MET A 1 103 ? -11.196 41.116 -26.758 1.00 20.23 103 MET A C 1
ATOM 797 O O . MET A 1 103 ? -11.494 40.228 -25.959 1.00 21.45 103 MET A O 1
ATOM 802 N N . LYS A 1 104 ? -10.320 40.933 -27.745 1.00 18.67 104 LYS A N 1
ATOM 803 C CA . LYS A 1 104 ? -9.646 39.651 -27.929 1.00 20.82 104 LYS A CA 1
ATOM 804 C C . LYS A 1 104 ? -8.623 39.465 -26.812 1.00 21.29 104 LYS A C 1
ATOM 805 O O . LYS A 1 104 ? -7.980 40.427 -26.384 1.00 21.05 104 LYS A O 1
ATOM 811 N N . ASP A 1 105 ? -8.466 38.227 -26.350 1.00 20.50 105 ASP A N 1
ATOM 812 C CA . ASP A 1 105 ? -7.535 37.927 -25.266 1.00 22.88 105 ASP A CA 1
ATOM 813 C C . ASP A 1 105 ? -6.059 38.102 -25.616 1.00 24.35 105 ASP A C 1
ATOM 814 O O . ASP A 1 105 ? -5.212 38.180 -24.726 1.00 26.23 105 ASP A O 1
ATOM 819 N N . ASP A 1 106 ? -5.745 38.157 -26.905 1.00 20.80 106 ASP A N 1
ATOM 820 C CA . ASP A 1 106 ? -4.362 38.341 -27.322 1.00 20.98 106 ASP A CA 1
ATOM 821 C C . ASP A 1 106 ? -4.142 39.745 -27.874 1.00 18.39 106 ASP A C 1
ATOM 822 O O . ASP A 1 106 ? -3.189 39.995 -28.613 1.00 17.33 106 ASP A O 1
ATOM 827 N N . ALA A 1 107 ? -5.029 40.660 -27.501 1.00 17.65 107 ALA A N 1
ATOM 828 C CA . ALA A 1 107 ? -4.938 42.040 -27.950 1.00 15.60 107 ALA A CA 1
ATOM 829 C C . ALA A 1 107 ? -4.999 42.978 -26.755 1.00 14.58 107 ALA A C 1
ATOM 830 O O . ALA A 1 107 ? -5.639 42.682 -25.744 1.00 15.98 107 ALA A O 1
ATOM 832 N N . ILE A 1 108 ? -4.320 44.109 -26.875 1.00 13.95 108 ILE A N 1
ATOM 833 C CA . ILE A 1 108 ? -4.307 45.105 -25.816 1.00 14.97 108 ILE A CA 1
ATOM 834 C C . ILE A 1 108 ? -4.868 46.412 -26.353 1.00 14.50 108 ILE A C 1
ATOM 835 O O . ILE A 1 108 ? -4.541 46.817 -27.468 1.00 14.85 108 ILE A O 1
ATOM 840 N N . ILE A 1 109 ? -5.734 47.053 -25.572 1.00 12.98 109 ILE A N 1
ATOM 841 C CA . ILE A 1 109 ? -6.302 48.336 -25.983 1.00 14.83 109 ILE A CA 1
ATOM 842 C C . ILE A 1 109 ? -5.279 49.378 -25.538 1.00 17.07 109 ILE A C 1
ATOM 843 O O . ILE A 1 109 ? -4.935 49.459 -24.357 1.00 17.11 109 ILE A O 1
ATOM 848 N N . ILE A 1 110 ? -4.794 50.170 -26.490 1.00 15.63 110 ILE A N 1
ATOM 849 C CA . ILE A 1 110 ? -3.752 51.157 -26.217 1.00 15.04 110 ILE A CA 1
ATOM 850 C C . ILE A 1 110 ? -4.131 52.621 -25.981 1.00 16.01 110 ILE A C 1
ATOM 851 O O . ILE A 1 110 ? -4.935 53.201 -26.703 1.00 15.43 110 ILE A O 1
ATOM 856 N N . LEU A 1 111 ? -3.495 53.205 -24.970 1.00 15.43 111 LEU A N 1
ATOM 857 C CA . LEU A 1 111 ? -3.654 54.612 -24.591 1.00 13.03 111 LEU A CA 1
ATOM 858 C C . LEU A 1 111 ? -2.463 54.811 -23.658 1.00 15.56 111 LEU A C 1
ATOM 859 O O . LEU A 1 111 ? -2.626 54.998 -22.450 1.00 16.22 111 LEU A O 1
ATOM 864 N N . ASP A 1 112 ? -1.264 54.768 -24.237 1.00 16.68 112 ASP A N 1
ATOM 865 C CA . ASP A 1 112 ? -0.023 54.838 -23.465 1.00 16.83 112 ASP A CA 1
ATOM 866 C C . ASP A 1 112 ? 0.138 55.863 -22.338 1.00 17.40 112 ASP A C 1
ATOM 867 O O . ASP A 1 112 ? 0.759 55.555 -21.321 1.00 19.28 112 ASP A O 1
ATOM 872 N N . PRO A 1 113 ? -0.407 57.080 -22.485 1.00 15.51 113 PRO A N 1
ATOM 873 C CA . PRO A 1 113 ? -0.220 58.012 -21.364 1.00 16.29 113 PRO A CA 1
ATOM 874 C C . PRO A 1 113 ? -0.911 57.478 -20.107 1.00 18.96 113 PRO A C 1
ATOM 875 O O . PRO A 1 113 ? -0.570 57.850 -18.981 1.00 20.69 113 PRO A O 1
ATOM 879 N N . VAL A 1 114 ? -1.878 56.592 -20.319 1.00 18.29 114 VAL A N 1
ATOM 880 C CA . VAL A 1 114 ? -2.650 56.000 -19.239 1.00 18.33 114 VAL A CA 1
ATOM 881 C C . VAL A 1 114 ? -2.246 54.574 -18.864 1.00 20.18 114 VAL A C 1
ATOM 882 O O . VAL A 1 114 ? -2.119 54.259 -17.679 1.00 20.64 114 VAL A O 1
ATOM 886 N N . ASN A 1 115 ? -2.043 53.711 -19.858 1.00 18.65 115 ASN A N 1
ATOM 887 C CA . ASN A 1 115 ? -1.704 52.322 -19.559 1.00 16.01 115 ASN A CA 1
ATOM 888 C C . ASN A 1 115 ? -0.392 51.791 -20.131 1.00 18.49 115 ASN A C 1
ATOM 889 O O . ASN A 1 115 ? -0.312 50.628 -20.529 1.00 18.32 115 ASN A O 1
ATOM 894 N N . GLN A 1 116 ? 0.640 52.629 -20.152 1.00 18.07 116 GLN A N 1
ATOM 895 C CA . GLN A 1 116 ? 1.936 52.198 -20.666 1.00 18.53 116 GLN A CA 1
ATOM 896 C C . GLN A 1 116 ? 2.393 50.919 -19.963 1.00 20.44 116 GLN A C 1
ATOM 897 O O . GLN A 1 116 ? 2.978 50.037 -20.587 1.00 19.34 116 GLN A O 1
ATOM 903 N N . ASP A 1 117 ? 2.125 50.822 -18.663 1.00 21.33 117 ASP A N 1
ATOM 904 C CA . ASP A 1 117 ? 2.514 49.642 -17.899 1.00 21.49 117 ASP A CA 1
ATOM 905 C C . ASP A 1 117 ? 1.903 48.384 -18.495 1.00 20.79 117 ASP A C 1
ATOM 906 O O . ASP A 1 117 ? 2.564 47.351 -18.601 1.00 21.31 117 ASP A O 1
ATOM 911 N N . VAL A 1 118 ? 0.635 48.478 -18.882 1.00 18.70 118 VAL A N 1
ATOM 912 C CA . VAL A 1 118 ? -0.066 47.350 -19.480 1.00 17.13 118 VAL A CA 1
ATOM 913 C C . VAL A 1 118 ? 0.551 47.023 -20.836 1.00 16.73 118 VAL A C 1
ATOM 914 O O . VAL A 1 118 ? 0.750 45.857 -21.178 1.00 17.29 118 VAL A O 1
ATOM 918 N N . ILE A 1 119 ? 0.859 48.060 -21.605 1.00 17.84 119 ILE A N 1
ATOM 919 C CA . ILE A 1 119 ? 1.458 47.873 -22.920 1.00 17.67 119 ILE A CA 1
ATOM 920 C C . ILE A 1 119 ? 2.831 47.206 -22.808 1.00 20.00 119 ILE A C 1
ATOM 921 O O . ILE A 1 119 ? 3.117 46.238 -23.511 1.00 19.21 119 ILE A O 1
ATOM 926 N N . THR A 1 120 ? 3.673 47.721 -21.917 1.00 20.66 120 THR A N 1
ATOM 927 C CA . THR A 1 120 ? 5.011 47.173 -21.728 1.00 21.82 120 THR A CA 1
ATOM 928 C C . THR A 1 120 ? 4.966 45.709 -21.304 1.00 22.51 120 THR A C 1
ATOM 929 O O . THR A 1 120 ? 5.713 44.882 -21.832 1.00 22.45 120 THR A O 1
ATOM 933 N N . ASP A 1 121 ? 4.094 45.389 -20.353 1.00 21.53 121 ASP A N 1
ATOM 934 C CA . ASP A 1 121 ? 3.960 44.015 -19.886 1.00 23.16 121 ASP A CA 1
ATOM 935 C C . ASP A 1 121 ? 3.523 43.118 -21.037 1.00 23.91 121 ASP A C 1
ATOM 936 O O . ASP A 1 121 ? 4.012 41.998 -21.182 1.00 23.22 121 ASP A O 1
ATOM 941 N N . GLY A 1 122 ? 2.599 43.617 -21.853 1.00 23.05 122 GLY A N 1
ATOM 942 C CA . GLY A 1 122 ? 2.116 42.846 -22.983 1.00 21.95 122 GLY A CA 1
ATOM 943 C C . GLY A 1 122 ? 3.223 42.563 -23.978 1.00 21.19 122 GLY A C 1
ATOM 944 O O . GLY A 1 122 ? 3.377 41.429 -24.438 1.00 22.53 122 GLY A O 1
ATOM 945 N N . LEU A 1 123 ? 3.993 43.594 -24.314 1.00 21.27 123 LEU A N 1
ATOM 946 C CA . LEU A 1 123 ? 5.098 43.453 -25.257 1.00 21.01 123 LEU A CA 1
ATOM 947 C C . LEU A 1 123 ? 6.083 42.385 -24.790 1.00 24.84 123 LEU A C 1
ATOM 948 O O . LEU A 1 123 ? 6.599 41.611 -25.598 1.00 26.08 123 LEU A O 1
ATOM 953 N N . ASN A 1 124 ? 6.336 42.342 -23.486 1.00 23.03 124 ASN A N 1
ATOM 954 C CA . ASN A 1 124 ? 7.260 41.363 -22.926 1.00 22.67 124 ASN A CA 1
ATOM 955 C C . ASN A 1 124 ? 6.646 39.970 -22.880 1.00 23.65 124 ASN A C 1
ATOM 956 O O . ASN A 1 124 ? 7.367 38.977 -22.805 1.00 26.61 124 ASN A O 1
ATOM 961 N N . ASN A 1 125 ? 5.318 39.898 -22.925 1.00 21.78 125 ASN A N 1
ATOM 962 C CA . ASN A 1 125 ? 4.626 38.615 -22.880 1.00 20.91 125 ASN A CA 1
ATOM 963 C C . ASN A 1 125 ? 4.069 38.144 -24.223 1.00 19.81 125 ASN A C 1
ATOM 964 O O . ASN A 1 125 ? 3.102 37.384 -24.264 1.00 22.38 125 ASN A O 1
ATOM 969 N N . GLY A 1 126 ? 4.667 38.606 -25.316 1.00 20.61 126 GLY A N 1
ATOM 970 C CA . GLY A 1 126 ? 4.235 38.166 -26.634 1.00 19.24 126 GLY A CA 1
ATOM 971 C C . GLY A 1 126 ? 3.021 38.780 -27.311 1.00 20.16 126 GLY A C 1
ATOM 972 O O . GLY A 1 126 ? 2.618 38.303 -28.375 1.00 18.63 126 GLY A O 1
ATOM 973 N N . ILE A 1 127 ? 2.420 39.809 -26.721 1.00 18.42 127 ILE A N 1
ATOM 974 C CA . ILE A 1 127 ? 1.268 40.446 -27.355 1.00 18.17 127 ILE A CA 1
ATOM 975 C C . ILE A 1 127 ? 1.789 41.202 -28.576 1.00 15.91 127 ILE A C 1
ATOM 976 O O . ILE A 1 127 ? 2.747 41.968 -28.473 1.00 17.63 127 ILE A O 1
ATOM 981 N N . ARG A 1 128 ? 1.164 40.978 -29.729 1.00 16.77 128 ARG A N 1
ATOM 982 C CA . ARG A 1 128 ? 1.585 41.629 -30.967 1.00 17.72 128 ARG A CA 1
ATOM 983 C C . ARG A 1 128 ? 0.440 42.387 -31.630 1.00 16.84 128 ARG A C 1
ATOM 984 O O . ARG A 1 128 ? 0.576 42.859 -32.759 1.00 15.62 128 ARG A O 1
ATOM 992 N N . THR A 1 129 ? -0.687 42.496 -30.932 1.00 14.80 129 THR A N 1
ATOM 993 C CA . THR A 1 129 ? -1.853 43.179 -31.479 1.00 14.78 129 THR A CA 1
ATOM 994 C C . THR A 1 129 ? -2.298 44.303 -30.550 1.00 15.26 129 THR A C 1
ATOM 995 O O . THR A 1 129 ? -2.660 44.066 -29.399 1.00 16.77 129 THR A O 1
ATOM 999 N N . PHE A 1 130 ? -2.264 45.530 -31.060 1.00 13.24 130 PHE A N 1
ATOM 1000 C CA . PHE A 1 130 ? -2.635 46.692 -30.263 1.00 13.33 130 PHE A CA 1
ATOM 1001 C C . PHE A 1 130 ? -3.743 47.477 -30.946 1.00 14.96 130 PHE A C 1
ATOM 1002 O O . PHE A 1 130 ? -3.619 47.882 -32.101 1.00 17.82 130 PHE A O 1
ATOM 1010 N N . VAL A 1 131 ? -4.828 47.694 -30.213 1.00 14.35 131 VAL A N 1
ATOM 1011 C CA . VAL A 1 131 ? -6.000 48.366 -30.755 1.00 12.96 131 VAL A CA 1
ATOM 1012 C C . VAL A 1 131 ? -6.397 49.629 -29.996 1.00 15.84 131 VAL A C 1
ATOM 1013 O O . VAL A 1 131 ? -6.430 49.640 -28.767 1.00 14.34 131 VAL A O 1
ATOM 1017 N N . GLY A 1 132 ? -6.705 50.691 -30.733 1.00 13.89 132 GLY A N 1
ATOM 1018 C CA . GLY A 1 132 ? -7.119 51.925 -30.089 1.00 15.55 132 GLY A CA 1
ATOM 1019 C C . GLY A 1 132 ? -8.456 51.713 -29.403 1.00 15.39 132 GLY A C 1
ATOM 1020 O O . GLY A 1 132 ? -9.259 50.901 -29.852 1.00 14.99 132 GLY A O 1
ATOM 1021 N N . GLY A 1 133 ? -8.700 52.436 -28.314 1.00 16.27 133 GLY A N 1
ATOM 1022 C CA . GLY A 1 133 ? -9.956 52.286 -27.599 1.00 15.51 133 GLY A CA 1
ATOM 1023 C C . GLY A 1 133 ? -11.042 53.212 -28.115 1.00 16.01 133 GLY A C 1
ATOM 1024 O O . GLY A 1 133 ? -10.759 54.150 -28.861 1.00 17.50 133 GLY A O 1
ATOM 1025 N N . ASN A 1 134 ? -12.285 52.956 -27.714 1.00 13.82 134 ASN A N 1
ATOM 1026 C CA . ASN A 1 134 ? -13.410 53.781 -28.151 1.00 14.16 134 ASN A CA 1
ATOM 1027 C C . ASN A 1 134 ? -13.156 55.243 -27.799 1.00 17.62 134 ASN A C 1
ATOM 1028 O O . ASN A 1 134 ? -12.642 55.548 -26.725 1.00 16.55 134 ASN A O 1
ATOM 1033 N N . CYS A 1 135 ? -13.524 56.145 -28.706 1.00 15.02 135 CYS A N 1
ATOM 1034 C CA . CYS A 1 135 ? -13.306 57.571 -28.492 1.00 16.28 135 CYS A CA 1
ATOM 1035 C C . CYS A 1 135 ? -13.788 58.079 -27.134 1.00 15.33 135 CYS A C 1
ATOM 1036 O O . CYS A 1 135 ? -13.060 58.785 -26.439 1.00 16.89 135 CYS A O 1
ATOM 1039 N N . THR A 1 136 ? -15.007 57.720 -26.750 1.00 14.34 136 THR A N 1
ATOM 1040 C CA . THR A 1 136 ? -15.556 58.165 -25.472 1.00 14.99 136 THR A CA 1
ATOM 1041 C C . THR A 1 136 ? -14.671 57.778 -24.285 1.00 14.31 136 THR A C 1
ATOM 1042 O O . THR A 1 136 ? -14.325 58.617 -23.454 1.00 14.63 136 THR A O 1
ATOM 1046 N N . VAL A 1 137 ? -14.302 56.506 -24.214 1.00 14.50 137 VAL A N 1
ATOM 1047 C CA . VAL A 1 137 ? -13.476 56.015 -23.117 1.00 14.72 137 VAL A CA 1
ATOM 1048 C C . VAL A 1 137 ? -12.060 56.584 -23.123 1.00 13.11 137 VAL A C 1
ATOM 1049 O O . VAL A 1 137 ? -11.528 56.954 -22.076 1.00 14.78 137 VAL A O 1
ATOM 1053 N N . SER A 1 138 ? -11.444 56.657 -24.297 1.00 12.81 138 SER A N 1
ATOM 1054 C CA . SER A 1 138 ? -10.087 57.184 -24.392 1.00 11.49 138 SER A CA 1
ATOM 1055 C C . SER A 1 138 ? -10.023 58.645 -23.955 1.00 13.75 138 SER A C 1
ATOM 1056 O O . SER A 1 138 ? -9.091 59.053 -23.256 1.00 14.14 138 SER A O 1
ATOM 1059 N N . LEU A 1 139 ? -11.011 59.437 -24.363 1.00 12.33 139 LEU A N 1
ATOM 1060 C CA . LEU A 1 139 ? -11.024 60.843 -23.986 1.00 13.71 139 LEU A CA 1
ATOM 1061 C C . LEU A 1 139 ? -11.290 60.984 -22.492 1.00 12.99 139 LEU A C 1
ATOM 1062 O O . LEU A 1 139 ? -10.721 61.858 -21.838 1.00 14.54 139 LEU A O 1
ATOM 1067 N N . MET A 1 140 ? -12.141 60.116 -21.950 1.00 12.34 140 MET A N 1
ATOM 1068 C CA . MET A 1 140 ? -12.442 60.150 -20.523 1.00 11.38 140 MET A CA 1
ATOM 1069 C C . MET A 1 140 ? -11.180 59.855 -19.708 1.00 15.33 140 MET A C 1
ATOM 1070 O O . MET A 1 140 ? -10.879 60.553 -18.737 1.00 15.11 140 MET A O 1
ATOM 1075 N N . LEU A 1 141 ? -10.439 58.826 -20.107 1.00 13.32 141 LEU A N 1
ATOM 1076 C CA . LEU A 1 141 ? -9.230 58.461 -19.378 1.00 14.15 141 LEU A CA 1
ATOM 1077 C C . LEU A 1 141 ? -8.089 59.462 -19.536 1.00 16.25 141 LEU A C 1
ATOM 1078 O O . LEU A 1 141 ? -7.276 59.622 -18.628 1.00 16.98 141 LEU A O 1
ATOM 1083 N N . MET A 1 142 ? -8.020 60.138 -20.679 1.00 15.12 142 MET A N 1
ATOM 1084 C CA . MET A 1 142 ? -6.973 61.132 -20.878 1.00 14.37 142 MET A CA 1
ATOM 1085 C C . MET A 1 142 ? -7.213 62.312 -19.939 1.00 15.75 142 MET A C 1
ATOM 1086 O O . MET A 1 142 ? -6.278 62.849 -19.349 1.00 17.54 142 MET A O 1
ATOM 1091 N N . SER A 1 143 ? -8.473 62.708 -19.792 1.00 15.10 143 SER A N 1
ATOM 1092 C CA . SER A 1 143 ? -8.810 63.830 -18.919 1.00 13.38 143 SER A CA 1
ATOM 1093 C C . SER A 1 143 ? -8.796 63.443 -17.440 1.00 14.99 143 SER A C 1
ATOM 1094 O O . SER A 1 143 ? -8.260 64.174 -16.607 1.00 13.99 143 SER A O 1
ATOM 1097 N N . LEU A 1 144 ? -9.384 62.294 -17.118 1.00 15.92 144 LEU A N 1
ATOM 1098 C CA . LEU A 1 144 ? -9.470 61.843 -15.728 1.00 13.74 144 LEU A CA 1
ATOM 1099 C C . LEU A 1 144 ? -8.404 60.832 -15.316 1.00 16.02 144 LEU A C 1
ATOM 1100 O O . LEU A 1 144 ? -8.547 60.163 -14.289 1.00 16.14 144 LEU A O 1
ATOM 1105 N N . GLY A 1 145 ? -7.342 60.729 -16.109 1.00 16.30 145 GLY A N 1
ATOM 1106 C CA . GLY A 1 145 ? -6.274 59.783 -15.821 1.00 17.63 145 GLY A CA 1
ATOM 1107 C C . GLY A 1 145 ? -5.745 59.792 -14.398 1.00 18.95 145 GLY A C 1
ATOM 1108 O O . GLY A 1 145 ? -5.525 58.732 -13.808 1.00 17.39 145 GLY A O 1
ATOM 1109 N N . GLY A 1 146 ? -5.537 60.984 -13.847 1.00 20.50 146 GLY A N 1
ATOM 1110 C CA . GLY A 1 146 ? -5.025 61.103 -12.493 1.00 21.04 146 GLY A CA 1
ATOM 1111 C C . GLY A 1 146 ? -5.874 60.429 -11.431 1.00 20.42 146 GLY A C 1
ATOM 1112 O O . GLY A 1 146 ? -5.342 59.880 -10.466 1.00 19.33 146 GLY A O 1
ATOM 1113 N N . LEU A 1 147 ? -7.194 60.470 -11.594 1.00 16.89 147 LEU A N 1
ATOM 1114 C CA . LEU A 1 147 ? -8.086 59.850 -10.622 1.00 17.72 147 LEU A CA 1
ATOM 1115 C C . LEU A 1 147 ? -7.998 58.332 -10.664 1.00 17.89 147 LEU A C 1
ATOM 1116 O O . LEU A 1 147 ? -8.011 57.675 -9.624 1.00 17.96 147 LEU A O 1
ATOM 1121 N N . PHE A 1 148 ? -7.909 57.772 -11.866 1.00 16.29 148 PHE A N 1
ATOM 1122 C CA . PHE A 1 148 ? -7.814 56.325 -12.007 1.00 19.67 148 PHE A CA 1
ATOM 1123 C C . PHE A 1 148 ? -6.432 55.813 -11.613 1.00 20.57 148 PHE A C 1
ATOM 1124 O O . PHE A 1 148 ? -6.313 54.784 -10.947 1.00 23.47 148 PHE A O 1
ATOM 1132 N N . ALA A 1 149 ? -5.392 56.533 -12.022 1.00 24.46 149 ALA A N 1
ATOM 1133 C CA . ALA A 1 149 ? -4.022 56.137 -11.706 1.00 26.53 149 ALA A CA 1
ATOM 1134 C C . ALA A 1 149 ? -3.801 56.021 -10.201 1.00 27.85 149 ALA A C 1
ATOM 1135 O O . ALA A 1 149 ? -3.042 55.167 -9.742 1.00 30.18 149 ALA A O 1
ATOM 1137 N N . ASN A 1 150 ? -4.464 56.881 -9.434 1.00 24.83 150 ASN A N 1
ATOM 1138 C CA . ASN A 1 150 ? -4.333 56.868 -7.980 1.00 26.35 150 ASN A CA 1
ATOM 1139 C C . ASN A 1 150 ? -5.412 56.032 -7.300 1.00 24.76 150 ASN A C 1
ATOM 1140 O O . ASN A 1 150 ? -5.602 56.112 -6.086 1.00 25.40 150 ASN A O 1
ATOM 1145 N N . ASP A 1 151 ? -6.114 55.229 -8.097 1.00 25.98 151 ASP A N 1
ATOM 1146 C CA . ASP A 1 151 ? -7.168 54.347 -7.606 1.00 22.98 151 ASP A CA 1
ATOM 1147 C C . ASP A 1 151 ? -8.164 55.053 -6.689 1.00 24.24 151 ASP A C 1
ATOM 1148 O O . ASP A 1 151 ? -8.475 54.567 -5.600 1.00 25.26 151 ASP A O 1
ATOM 1153 N N . LEU A 1 152 ? -8.676 56.193 -7.141 1.00 20.96 152 LEU A N 1
ATOM 1154 C CA . LEU A 1 152 ? -9.632 56.962 -6.354 1.00 20.01 152 LEU A CA 1
ATOM 1155 C C . LEU A 1 152 ? -11.068 56.813 -6.844 1.00 19.42 152 LEU A C 1
ATOM 1156 O O . LEU A 1 152 ? -11.992 57.334 -6.223 1.00 18.92 152 LEU A O 1
ATOM 1161 N N . VAL A 1 153 ? -11.258 56.095 -7.946 1.00 17.76 153 VAL A N 1
ATOM 1162 C CA . VAL A 1 153 ? -12.589 55.919 -8.513 1.00 16.82 153 VAL A CA 1
ATOM 1163 C C . VAL A 1 153 ? -13.327 54.660 -8.073 1.00 18.08 153 VAL A C 1
ATOM 1164 O O . VAL A 1 153 ? -12.846 53.542 -8.266 1.00 20.91 153 VAL A O 1
ATOM 1168 N N . ASP A 1 154 ? -14.507 54.856 -7.490 1.00 15.46 154 ASP A N 1
ATOM 1169 C CA . ASP A 1 154 ? -15.349 53.753 -7.042 1.00 16.52 154 ASP A CA 1
ATOM 1170 C C . ASP A 1 154 ? -16.255 53.382 -8.222 1.00 19.26 154 ASP A C 1
ATOM 1171 O O . ASP A 1 154 ? -16.362 52.214 -8.597 1.00 21.42 154 ASP A O 1
ATOM 1176 N N . TRP A 1 155 ? -16.923 54.387 -8.785 1.00 17.83 155 TRP A N 1
ATOM 1177 C CA . TRP A 1 155 ? -17.767 54.207 -9.966 1.00 16.26 155 TRP A CA 1
ATOM 1178 C C . TRP A 1 155 ? -17.939 55.532 -10.698 1.00 15.03 155 TRP A C 1
ATOM 1179 O O . TRP A 1 155 ? -17.668 56.597 -10.141 1.00 14.34 155 TRP A O 1
ATOM 1190 N N . VAL A 1 156 ? -18.370 55.462 -11.953 1.00 14.95 156 VAL A N 1
ATOM 1191 C CA . VAL A 1 156 ? -18.548 56.661 -12.764 1.00 15.54 156 VAL A CA 1
ATOM 1192 C C . VAL A 1 156 ? -19.841 56.624 -13.570 1.00 15.07 156 VAL A C 1
ATOM 1193 O O . VAL A 1 156 ? -20.135 55.632 -14.238 1.00 15.07 156 VAL A O 1
ATOM 1197 N N . SER A 1 157 ? -20.615 57.703 -13.493 1.00 13.73 157 SER A N 1
ATOM 1198 C CA . SER A 1 157 ? -21.856 57.817 -14.256 1.00 13.70 157 SER A CA 1
ATOM 1199 C C . SER A 1 157 ? -21.594 58.955 -15.234 1.00 14.02 157 SER A C 1
ATOM 1200 O O . SER A 1 157 ? -21.120 60.020 -14.838 1.00 14.19 157 SER A O 1
ATOM 1203 N N . VAL A 1 158 ? -21.908 58.735 -16.508 1.00 12.56 158 VAL A N 1
ATOM 1204 C CA . VAL A 1 158 ? -21.630 59.734 -17.528 1.00 12.96 158 VAL A CA 1
ATOM 1205 C C . VAL A 1 158 ? -22.787 60.066 -18.463 1.00 10.84 158 VAL A C 1
ATOM 1206 O O . VAL A 1 158 ? -23.659 59.237 -18.725 1.00 14.03 158 VAL A O 1
ATOM 1210 N N . ALA A 1 159 ? -22.769 61.299 -18.964 1.00 11.76 159 ALA A N 1
ATOM 1211 C CA . ALA A 1 159 ? -23.739 61.771 -19.948 1.00 10.86 159 ALA A CA 1
ATOM 1212 C C . ALA A 1 159 ? -22.836 62.393 -21.004 1.00 10.46 159 ALA A C 1
ATOM 1213 O O . ALA A 1 159 ? -22.097 63.335 -20.710 1.00 12.55 159 ALA A O 1
ATOM 1215 N N . THR A 1 160 ? -22.873 61.873 -22.226 1.00 11.32 160 THR A N 1
ATOM 1216 C CA . THR A 1 160 ? -22.009 62.415 -23.269 1.00 9.62 160 THR A CA 1
ATOM 1217 C C . THR A 1 160 ? -22.689 63.375 -24.237 1.00 10.30 160 THR A C 1
ATOM 1218 O O . THR A 1 160 ? -23.917 63.434 -24.333 1.00 11.22 160 THR A O 1
ATOM 1222 N N . TYR A 1 161 ? -21.853 64.136 -24.936 1.00 11.65 161 TYR A N 1
ATOM 1223 C CA . TYR A 1 161 ? -22.275 65.114 -25.933 1.00 10.78 161 TYR A CA 1
ATOM 1224 C C . TYR A 1 161 ? -21.318 64.792 -27.085 1.00 12.52 161 TYR A C 1
ATOM 1225 O O . TYR A 1 161 ? -20.289 65.445 -27.259 1.00 11.64 161 TYR A O 1
ATOM 1234 N N . GLN A 1 162 ? -21.666 63.776 -27.869 1.00 11.88 162 GLN A N 1
ATOM 1235 C CA . GLN A 1 162 ? -20.798 63.306 -28.941 1.00 10.58 162 GLN A CA 1
ATOM 1236 C C . GLN A 1 162 ? -20.924 63.933 -30.320 1.00 10.24 162 GLN A C 1
ATOM 1237 O O . GLN A 1 162 ? -22.023 64.169 -30.819 1.00 11.51 162 GLN A O 1
ATOM 1243 N N . ALA A 1 163 ? -19.766 64.170 -30.931 1.00 11.47 163 ALA A N 1
ATOM 1244 C CA . ALA A 1 163 ? -19.664 64.791 -32.247 1.00 10.91 163 ALA A CA 1
ATOM 1245 C C . ALA A 1 163 ? -19.972 63.857 -33.410 1.00 13.52 163 ALA A C 1
ATOM 1246 O O . ALA A 1 163 ? -19.888 62.632 -33.290 1.00 12.88 163 ALA A O 1
ATOM 1248 N N . ALA A 1 164 ? -20.304 64.467 -34.546 1.00 12.64 164 ALA A N 1
ATOM 1249 C CA . ALA A 1 164 ? -20.647 63.745 -35.763 1.00 13.01 164 ALA A CA 1
ATOM 1250 C C . ALA A 1 164 ? -19.496 62.946 -36.368 1.00 13.37 164 ALA A C 1
ATOM 1251 O O . ALA A 1 164 ? -19.732 61.956 -37.066 1.00 15.32 164 ALA A O 1
ATOM 1253 N N . SER A 1 165 ? -18.258 63.360 -36.108 1.00 12.92 165 SER A N 1
ATOM 1254 C CA . SER A 1 165 ? -17.110 62.646 -36.663 1.00 12.75 165 SER A CA 1
ATOM 1255 C C . SER A 1 165 ? -17.097 61.187 -36.219 1.00 16.08 165 SER A C 1
ATOM 1256 O O . SER A 1 165 ? -16.541 60.325 -36.906 1.00 14.63 165 SER A O 1
ATOM 1259 N N . GLY A 1 166 ? -17.714 60.917 -35.072 1.00 15.87 166 GLY A N 1
ATOM 1260 C CA . GLY A 1 166 ? -17.776 59.558 -34.564 1.00 20.11 166 GLY A CA 1
ATOM 1261 C C . GLY A 1 166 ? -18.606 58.690 -35.489 1.00 19.51 166 GLY A C 1
ATOM 1262 O O . GLY A 1 166 ? -18.403 57.479 -35.575 1.00 21.57 166 GLY A O 1
ATOM 1263 N N . GLY A 1 167 ? -19.558 59.315 -36.175 1.00 17.88 167 GLY A N 1
ATOM 1264 C CA . GLY A 1 167 ? -20.390 58.589 -37.114 1.00 19.68 167 GLY A CA 1
ATOM 1265 C C . GLY A 1 167 ? -19.607 58.395 -38.398 1.00 18.83 167 GLY A C 1
ATOM 1266 O O . GLY A 1 167 ? -19.594 57.307 -38.975 1.00 22.84 167 GLY A O 1
ATOM 1267 N N . GLY A 1 168 ? -18.943 59.455 -38.846 1.00 15.79 168 GLY A N 1
ATOM 1268 C CA . GLY A 1 168 ? -18.156 59.368 -40.062 1.00 17.41 168 GLY A CA 1
ATOM 1269 C C . GLY A 1 168 ? -18.115 60.663 -40.849 1.00 17.04 168 GLY A C 1
ATOM 1270 O O . GLY A 1 168 ? -18.753 61.650 -40.478 1.00 14.17 168 GLY A O 1
ATOM 1271 N N . ALA A 1 169 ? -17.369 60.653 -41.949 1.00 16.10 169 ALA A N 1
ATOM 1272 C CA . ALA A 1 169 ? -17.237 61.832 -42.795 1.00 13.79 169 ALA A CA 1
ATOM 1273 C C . ALA A 1 169 ? -18.572 62.307 -43.367 1.00 14.41 169 ALA A C 1
ATOM 1274 O O . ALA A 1 169 ? -18.886 63.493 -43.307 1.00 13.23 169 ALA A O 1
ATOM 1276 N N . ARG A 1 170 ? -19.360 61.392 -43.926 1.00 13.57 170 ARG A N 1
ATOM 1277 C CA . ARG A 1 170 ? -20.636 61.790 -44.503 1.00 14.69 170 ARG A CA 1
ATOM 1278 C C . ARG A 1 170 ? -21.606 62.318 -43.451 1.00 13.80 170 ARG A C 1
ATOM 1279 O O . ARG A 1 170 ? -22.458 63.153 -43.755 1.00 13.26 170 ARG A O 1
ATOM 1287 N N . HIS A 1 171 ? -21.459 61.848 -42.213 1.00 14.44 171 HIS A N 1
ATOM 1288 C CA . HIS A 1 171 ? -22.313 62.298 -41.115 1.00 13.93 171 HIS A CA 1
ATOM 1289 C C . HIS A 1 171 ? -22.004 63.760 -40.795 1.00 12.42 171 HIS A C 1
ATOM 1290 O O . HIS A 1 171 ? -22.897 64.552 -40.496 1.00 13.02 171 HIS A O 1
ATOM 1297 N N . MET A 1 172 ? -20.727 64.114 -40.859 1.00 10.44 172 MET A N 1
ATOM 1298 C CA . MET A 1 172 ? -20.313 65.485 -40.593 1.00 10.23 172 MET A CA 1
ATOM 1299 C C . MET A 1 172 ? -20.875 66.407 -41.669 1.00 12.56 172 MET A C 1
ATOM 1300 O O . MET A 1 172 ? -21.360 67.495 -41.375 1.00 12.92 172 MET A O 1
ATOM 1305 N N . ARG A 1 173 ? -20.812 65.963 -42.920 1.00 11.97 173 ARG A N 1
ATOM 1306 C CA . ARG A 1 173 ? -21.323 66.759 -44.032 1.00 12.04 173 ARG A CA 1
ATOM 1307 C C . ARG A 1 173 ? -22.833 66.929 -43.917 1.00 13.05 173 ARG A C 1
ATOM 1308 O O . ARG A 1 173 ? -23.374 67.979 -44.262 1.00 13.52 173 ARG A O 1
ATOM 1316 N N . GLU A 1 174 ? -23.506 65.896 -43.423 1.00 14.10 174 GLU A N 1
ATOM 1317 C CA . GLU A 1 174 ? -24.952 65.943 -43.253 1.00 13.59 174 GLU A CA 1
ATOM 1318 C C . GLU A 1 174 ? -25.310 67.005 -42.215 1.00 14.01 174 GLU A C 1
ATOM 1319 O O . GLU A 1 174 ? -26.238 67.790 -42.411 1.00 11.89 174 GLU A O 1
ATOM 1325 N N . LEU A 1 175 ? -24.571 67.028 -41.109 1.00 11.18 175 LEU A N 1
ATOM 1326 C CA . LEU A 1 175 ? -24.814 68.010 -40.057 1.00 11.54 175 LEU A CA 1
ATOM 1327 C C . LEU A 1 175 ? -24.667 69.434 -40.589 1.00 12.01 175 LEU A C 1
ATOM 1328 O O . LEU A 1 175 ? -25.543 70.280 -40.384 1.00 11.93 175 LEU A O 1
ATOM 1333 N N . LEU A 1 176 ? -23.553 69.701 -41.266 1.00 11.52 176 LEU A N 1
ATOM 1334 C CA . LEU A 1 176 ? -23.314 71.034 -41.805 1.00 12.44 176 LEU A CA 1
ATOM 1335 C C . LEU A 1 176 ? -24.345 71.425 -42.855 1.00 13.89 176 LEU A C 1
ATOM 1336 O O . LEU A 1 176 ? -24.786 72.574 -42.894 1.00 14.17 176 LEU A O 1
ATOM 1341 N N . THR A 1 177 ? -24.725 70.474 -43.705 1.00 12.40 177 THR A N 1
ATOM 1342 C CA . THR A 1 177 ? -25.718 70.747 -44.738 1.00 13.78 177 THR A CA 1
ATOM 1343 C C . THR A 1 177 ? -27.051 71.112 -44.084 1.00 14.87 177 THR A C 1
ATOM 1344 O O . THR A 1 177 ? -27.757 72.010 -44.549 1.00 14.03 177 THR A O 1
ATOM 1348 N N . GLN A 1 178 ? -27.391 70.424 -42.998 1.00 14.28 178 GLN A N 1
ATOM 1349 C CA . GLN A 1 178 ? -28.632 70.717 -42.285 1.00 14.40 178 GLN A CA 1
ATOM 1350 C C . GLN A 1 178 ? -28.606 72.142 -41.726 1.00 14.75 178 GLN A C 1
ATOM 1351 O O . GLN A 1 178 ? -29.609 72.854 -41.783 1.00 14.90 178 GLN A O 1
ATOM 1357 N N . MET A 1 179 ? -27.464 72.558 -41.182 1.00 13.77 179 MET A N 1
ATOM 1358 C CA . MET A 1 179 ? -27.339 73.911 -40.645 1.00 13.40 179 MET A CA 1
ATOM 1359 C C . MET A 1 179 ? -27.644 74.905 -41.756 1.00 14.25 179 MET A C 1
ATOM 1360 O O . MET A 1 179 ? -28.260 75.947 -41.523 1.00 15.46 179 MET A O 1
ATOM 1365 N N . GLY A 1 180 ? -27.203 74.573 -42.966 1.00 13.55 180 GLY A N 1
ATOM 1366 C CA . GLY A 1 180 ? -27.446 75.436 -44.111 1.00 14.50 180 GLY A CA 1
ATOM 1367 C C . GLY A 1 180 ? -28.923 75.528 -44.448 1.00 15.70 180 GLY A C 1
ATOM 1368 O O . GLY A 1 180 ? -29.420 76.601 -44.793 1.00 15.72 180 GLY A O 1
ATOM 1369 N N . HIS A 1 181 ? -29.621 74.398 -44.364 1.00 14.54 181 HIS A N 1
ATOM 1370 C CA . HIS A 1 181 ? -31.056 74.356 -44.644 1.00 15.79 181 HIS A CA 1
ATOM 1371 C C . HIS A 1 181 ? -31.829 75.217 -43.650 1.00 16.09 181 HIS A C 1
ATOM 1372 O O . HIS A 1 181 ? -32.664 76.037 -44.039 1.00 16.19 181 HIS A O 1
ATOM 1379 N N . LEU A 1 182 ? -31.556 75.015 -42.364 1.00 16.22 182 LEU A N 1
ATOM 1380 C CA . LEU A 1 182 ? -32.244 75.758 -41.317 1.00 16.31 182 LEU A CA 1
ATOM 1381 C C . LEU A 1 182 ? -32.028 77.261 -41.430 1.00 15.13 182 LEU A C 1
ATOM 1382 O O . LEU A 1 182 ? -32.990 78.026 -41.430 1.00 15.55 182 LEU A O 1
ATOM 1387 N N . TYR A 1 183 ? -30.774 77.690 -41.531 1.00 13.33 183 TYR A N 1
ATOM 1388 C CA . TYR A 1 183 ? -30.485 79.116 -41.651 1.00 12.97 183 TYR A CA 1
ATOM 1389 C C . TYR A 1 183 ? -31.076 79.704 -42.931 1.00 13.51 183 TYR A C 1
ATOM 1390 O O . TYR A 1 183 ? -31.722 80.750 -42.903 1.00 14.68 183 TYR A O 1
ATOM 1399 N N . GLY A 1 184 ? -30.840 79.027 -44.050 1.00 15.24 184 GLY A N 1
ATOM 1400 C CA . GLY A 1 184 ? -31.335 79.510 -45.328 1.00 15.83 184 GLY A CA 1
ATOM 1401 C C . GLY A 1 184 ? -32.834 79.725 -45.367 1.00 17.71 184 GLY A C 1
ATOM 1402 O O . GLY A 1 184 ? -33.321 80.661 -46.000 1.00 16.18 184 GLY A O 1
ATOM 1403 N N . HIS A 1 185 ? -33.568 78.862 -44.678 1.00 14.91 185 HIS A N 1
ATOM 1404 C CA . HIS A 1 185 ? -35.023 78.951 -44.649 1.00 14.05 185 HIS A CA 1
ATOM 1405 C C . HIS A 1 185 ? -35.529 80.216 -43.964 1.00 14.48 185 HIS A C 1
ATOM 1406 O O . HIS A 1 185 ? -36.609 80.707 -44.288 1.00 16.54 185 HIS A O 1
ATOM 1413 N N . VAL A 1 186 ? -34.755 80.740 -43.016 1.00 13.75 186 VAL A N 1
ATOM 1414 C CA . VAL A 1 186 ? -35.150 81.948 -42.294 1.00 12.21 186 VAL A CA 1
ATOM 1415 C C . VAL A 1 186 ? -34.139 83.083 -42.440 1.00 14.45 186 VAL A C 1
ATOM 1416 O O . VAL A 1 186 ? -34.112 84.013 -41.633 1.00 13.47 186 VAL A O 1
ATOM 1420 N N . ALA A 1 187 ? -33.322 83.013 -43.485 1.00 15.14 187 ALA A N 1
ATOM 1421 C CA . ALA A 1 187 ? -32.308 84.035 -43.727 1.00 14.67 187 ALA A CA 1
ATOM 1422 C C . ALA A 1 187 ? -32.912 85.434 -43.864 1.00 14.96 187 ALA A C 1
ATOM 1423 O O . ALA A 1 187 ? -32.382 86.399 -43.313 1.00 15.17 187 ALA A O 1
ATOM 1425 N N . ASP A 1 188 ? -34.018 85.542 -44.597 1.00 16.56 188 ASP A N 1
ATOM 1426 C CA . ASP A 1 188 ? -34.679 86.829 -44.792 1.00 16.84 188 ASP A CA 1
ATOM 1427 C C . ASP A 1 188 ? -35.183 87.415 -43.477 1.00 18.41 188 ASP A C 1
ATOM 1428 O O . ASP A 1 188 ? -35.038 88.612 -43.235 1.00 16.65 188 ASP A O 1
ATOM 1433 N N . GLU A 1 189 ? -35.780 86.574 -42.633 1.00 15.40 189 GLU A N 1
ATOM 1434 C CA . GLU A 1 189 ? -36.283 87.033 -41.340 1.00 15.84 189 GLU A CA 1
ATOM 1435 C C . GLU A 1 189 ? -35.144 87.486 -40.435 1.00 15.91 189 GLU A C 1
ATOM 1436 O O . GLU A 1 189 ? -35.244 88.509 -39.760 1.00 14.72 189 GLU A O 1
ATOM 1442 N N . LEU A 1 190 ? -34.066 86.710 -40.402 1.00 15.88 190 LEU A N 1
ATOM 1443 C CA . LEU A 1 190 ? -32.931 87.065 -39.563 1.00 13.62 190 LEU A CA 1
ATOM 1444 C C . LEU A 1 190 ? -32.361 88.408 -39.999 1.00 16.37 190 LEU A C 1
ATOM 1445 O O . LEU A 1 190 ? -31.892 89.187 -39.169 1.00 19.21 190 LEU A O 1
ATOM 1450 N N . ALA A 1 191 ? -32.418 88.677 -41.301 1.00 16.66 191 ALA A N 1
ATOM 1451 C CA . ALA A 1 191 ? -31.909 89.928 -41.859 1.00 17.13 191 ALA A CA 1
ATOM 1452 C C . ALA A 1 191 ? -32.877 91.091 -41.639 1.00 18.89 191 ALA A C 1
ATOM 1453 O O . ALA A 1 191 ? -32.569 92.235 -41.977 1.00 18.83 191 ALA A O 1
ATOM 1455 N N . THR A 1 192 ? -34.048 90.790 -41.085 1.00 18.39 192 THR A N 1
ATOM 1456 C CA . THR A 1 192 ? -35.068 91.802 -40.810 1.00 19.71 192 THR A CA 1
ATOM 1457 C C . THR A 1 192 ? -35.103 92.027 -39.301 1.00 21.18 192 THR A C 1
ATOM 1458 O O . THR A 1 192 ? -35.574 91.174 -38.553 1.00 21.99 192 THR A O 1
ATOM 1462 N N . PRO A 1 193 ? -34.606 93.182 -38.833 1.00 22.41 193 PRO A N 1
ATOM 1463 C CA . PRO A 1 193 ? -34.594 93.471 -37.395 1.00 21.20 193 PRO A CA 1
ATOM 1464 C C . PRO A 1 193 ? -35.935 93.389 -36.661 1.00 22.33 193 PRO A C 1
ATOM 1465 O O . PRO A 1 193 ? -35.982 93.004 -35.493 1.00 23.71 193 PRO A O 1
ATOM 1469 N N . SER A 1 194 ? -37.022 93.732 -37.345 1.00 21.28 194 SER A N 1
ATOM 1470 C CA . SER A 1 194 ? -38.344 93.712 -36.722 1.00 22.32 194 SER A CA 1
ATOM 1471 C C . SER A 1 194 ? -39.073 92.370 -36.753 1.00 20.51 194 SER A C 1
ATOM 1472 O O . SER A 1 194 ? -40.161 92.246 -36.187 1.00 21.39 194 SER A O 1
ATOM 1475 N N . SER A 1 195 ? -38.491 91.369 -37.407 1.00 19.25 195 SER A N 1
ATOM 1476 C CA . SER A 1 195 ? -39.137 90.060 -37.494 1.00 16.42 195 SER A CA 1
ATOM 1477 C C . SER A 1 195 ? -39.393 89.449 -36.117 1.00 16.15 195 SER A C 1
ATOM 1478 O O . SER A 1 195 ? -38.620 89.656 -35.180 1.00 16.80 195 SER A O 1
ATOM 1481 N N . ALA A 1 196 ? -40.480 88.688 -36.011 1.00 15.06 196 ALA A N 1
ATOM 1482 C CA . ALA A 1 196 ? -40.869 88.039 -34.761 1.00 15.06 196 ALA A CA 1
ATOM 1483 C C . ALA A 1 196 ? -40.139 86.713 -34.548 1.00 15.78 196 ALA A C 1
ATOM 1484 O O . ALA A 1 196 ? -40.164 85.825 -35.406 1.00 16.98 196 ALA A O 1
ATOM 1486 N N . ILE A 1 197 ? -39.500 86.578 -33.391 1.00 16.52 197 ILE A N 1
ATOM 1487 C CA . ILE A 1 197 ? -38.751 85.369 -33.075 1.00 16.36 197 ILE A CA 1
ATOM 1488 C C . ILE A 1 197 ? -39.592 84.096 -33.157 1.00 15.22 197 ILE A C 1
ATOM 1489 O O . ILE A 1 197 ? -39.100 83.054 -33.591 1.00 16.05 197 ILE A O 1
ATOM 1494 N N . LEU A 1 198 ? -40.858 84.171 -32.756 1.00 13.17 198 LEU A N 1
ATOM 1495 C CA . LEU A 1 198 ? -41.705 82.988 -32.804 1.00 13.70 198 LEU A CA 1
ATOM 1496 C C . LEU A 1 198 ? -42.051 82.593 -34.239 1.00 13.67 198 LEU A C 1
ATOM 1497 O O . LEU A 1 198 ? -42.357 81.431 -34.512 1.00 13.73 198 LEU A O 1
ATOM 1502 N N . ASP A 1 199 ? -42.002 83.553 -35.159 1.00 14.25 199 ASP A N 1
ATOM 1503 C CA . ASP A 1 199 ? -42.260 83.246 -36.566 1.00 13.90 199 ASP A CA 1
ATOM 1504 C C . ASP A 1 199 ? -41.025 82.518 -37.098 1.00 14.58 199 ASP A C 1
ATOM 1505 O O . ASP A 1 199 ? -41.135 81.542 -37.839 1.00 15.22 199 ASP A O 1
ATOM 1510 N N . ILE A 1 200 ? -39.850 83.005 -36.709 1.00 12.99 200 ILE A N 1
ATOM 1511 C CA . ILE A 1 200 ? -38.590 82.404 -37.131 1.00 12.24 200 ILE A CA 1
ATOM 1512 C C . ILE A 1 200 ? -38.491 80.975 -36.599 1.00 13.57 200 ILE A C 1
ATOM 1513 O O . ILE A 1 200 ? -38.223 80.038 -37.348 1.00 11.86 200 ILE A O 1
ATOM 1518 N N . GLU A 1 201 ? -38.721 80.804 -35.301 1.00 11.38 201 GLU A N 1
ATOM 1519 C CA . GLU A 1 201 ? -38.638 79.476 -34.713 1.00 11.42 201 GLU A CA 1
ATOM 1520 C C . GLU A 1 201 ? -39.657 78.506 -35.306 1.00 13.08 201 GLU A C 1
ATOM 1521 O O . GLU A 1 201 ? -39.332 77.350 -35.572 1.00 14.00 201 GLU A O 1
ATOM 1527 N N . ARG A 1 202 ? -40.889 78.962 -35.515 1.00 11.74 202 ARG A N 1
ATOM 1528 C CA . ARG A 1 202 ? -41.902 78.074 -36.078 1.00 13.55 202 ARG A CA 1
ATOM 1529 C C . ARG A 1 202 ? -41.454 77.526 -37.432 1.00 13.74 202 ARG A C 1
ATOM 1530 O O . ARG A 1 202 ? -41.621 76.337 -37.718 1.00 13.36 202 ARG A O 1
ATOM 1538 N N . LYS A 1 203 ? -40.885 78.394 -38.264 1.00 13.08 203 LYS A N 1
ATOM 1539 C CA . LYS A 1 203 ? -40.428 77.974 -39.583 1.00 13.28 203 LYS A CA 1
ATOM 1540 C C . LYS A 1 203 ? -39.312 76.939 -39.495 1.00 14.33 203 LYS A C 1
ATOM 1541 O O . LYS A 1 203 ? -39.324 75.951 -40.223 1.00 12.20 203 LYS A O 1
ATOM 1547 N N . VAL A 1 204 ? -38.356 77.163 -38.599 1.00 13.33 204 VAL A N 1
ATOM 1548 C CA . VAL A 1 204 ? -37.248 76.230 -38.423 1.00 12.07 204 VAL A CA 1
ATOM 1549 C C . VAL A 1 204 ? -37.770 74.899 -37.893 1.00 12.44 204 VAL A C 1
ATOM 1550 O O . VAL A 1 204 ? -37.381 73.833 -38.369 1.00 13.43 204 VAL A O 1
ATOM 1554 N N . THR A 1 205 ? -38.658 74.971 -36.909 1.00 10.35 205 THR A N 1
ATOM 1555 C CA . THR A 1 205 ? -39.233 73.773 -36.309 1.00 13.99 205 THR A CA 1
ATOM 1556 C C . THR A 1 205 ? -40.028 72.960 -37.330 1.00 13.42 205 THR A C 1
ATOM 1557 O O . THR A 1 205 ? -39.917 71.734 -37.388 1.00 13.95 205 THR A O 1
ATOM 1561 N N . THR A 1 206 ? -40.828 73.645 -38.139 1.00 13.82 206 THR A N 1
ATOM 1562 C CA . THR A 1 206 ? -41.629 72.974 -39.153 1.00 13.19 206 THR A CA 1
ATOM 1563 C C . THR A 1 206 ? -40.742 72.338 -40.223 1.00 13.60 206 THR A C 1
ATOM 1564 O O . THR A 1 206 ? -40.986 71.213 -40.649 1.00 14.66 206 THR A O 1
ATOM 1568 N N . LEU A 1 207 ? -39.710 73.056 -40.651 1.00 14.04 207 LEU A N 1
ATOM 1569 C CA . LEU A 1 207 ? -38.803 72.526 -41.663 1.00 12.91 207 LEU A CA 1
ATOM 1570 C C . LEU A 1 207 ? -38.103 71.269 -41.150 1.00 12.68 207 LEU A C 1
ATOM 1571 O O . LEU A 1 207 ? -37.888 70.312 -41.895 1.00 14.17 207 LEU A O 1
ATOM 1576 N N . THR A 1 208 ? -37.748 71.274 -39.871 1.00 12.93 208 THR A N 1
ATOM 1577 C CA . THR A 1 208 ? -37.060 70.139 -39.276 1.00 12.04 208 THR A CA 1
ATOM 1578 C C . THR A 1 208 ? -37.902 68.865 -39.344 1.00 13.36 208 THR A C 1
ATOM 1579 O O . THR A 1 208 ? -37.367 67.773 -39.523 1.00 15.15 208 THR A O 1
ATOM 1583 N N . ARG A 1 209 ? -39.219 69.012 -39.221 1.00 14.99 209 ARG A N 1
ATOM 1584 C CA . ARG A 1 209 ? -40.132 67.870 -39.264 1.00 18.18 209 ARG A CA 1
ATOM 1585 C C . ARG A 1 209 ? -40.747 67.628 -40.635 1.00 21.41 209 ARG A C 1
ATOM 1586 O O . ARG A 1 209 ? -41.480 66.654 -40.827 1.00 22.56 209 ARG A O 1
ATOM 1594 N N . SER A 1 210 ? -40.455 68.512 -41.581 1.00 19.83 210 SER A N 1
ATOM 1595 C CA . SER A 1 210 ? -41.023 68.422 -42.924 1.00 20.51 210 SER A CA 1
ATOM 1596 C C . SER A 1 210 ? -40.605 67.206 -43.742 1.00 23.69 210 SER A C 1
ATOM 1597 O O . SER A 1 210 ? -41.373 66.723 -44.576 1.00 24.59 210 SER A O 1
ATOM 1600 N N . GLY A 1 211 ? -39.389 66.724 -43.511 1.00 22.01 211 GLY A N 1
ATOM 1601 C CA . GLY A 1 211 ? -38.889 65.593 -44.268 1.00 22.73 211 GLY A CA 1
ATOM 1602 C C . GLY A 1 211 ? -37.988 66.102 -45.378 1.00 23.95 211 GLY A C 1
ATOM 1603 O O . GLY A 1 211 ? -37.471 65.325 -46.186 1.00 25.40 211 GLY A O 1
ATOM 1604 N N . GLU A 1 212 ? -37.799 67.420 -45.414 1.00 21.80 212 GLU A N 1
ATOM 1605 C CA . GLU A 1 212 ? -36.953 68.053 -46.420 1.00 21.19 212 GLU A CA 1
ATOM 1606 C C . GLU A 1 212 ? -35.479 68.024 -46.025 1.00 20.59 212 GLU A C 1
ATOM 1607 O O . GLU A 1 212 ? -34.601 68.178 -46.874 1.00 21.65 212 GLU A O 1
ATOM 1613 N N . LEU A 1 213 ? -35.203 67.844 -44.737 1.00 16.48 213 LEU A N 1
ATOM 1614 C CA . LEU A 1 213 ? -33.820 67.781 -44.281 1.00 16.83 213 LEU A CA 1
ATOM 1615 C C . LEU A 1 213 ? -33.200 66.440 -44.658 1.00 16.77 213 LEU A C 1
ATOM 1616 O O . LEU A 1 213 ? -33.830 65.390 -44.505 1.00 16.26 213 LEU A O 1
ATOM 1621 N N . PRO A 1 214 ? -31.959 66.456 -45.171 1.00 16.73 214 PRO A N 1
ATOM 1622 C CA . PRO A 1 214 ? -31.296 65.204 -45.546 1.00 17.08 214 PRO A CA 1
ATOM 1623 C C . PRO A 1 214 ? -30.859 64.494 -44.261 1.00 16.76 214 PRO A C 1
ATOM 1624 O O . PRO A 1 214 ? -30.037 65.018 -43.510 1.00 16.60 214 PRO A O 1
ATOM 1628 N N . VAL A 1 215 ? -31.418 63.312 -44.004 1.00 16.30 215 VAL A N 1
ATOM 1629 C CA . VAL A 1 215 ? -31.094 62.566 -42.789 1.00 15.98 215 VAL A CA 1
ATOM 1630 C C . VAL A 1 215 ? -30.716 61.111 -43.058 1.00 15.59 215 VAL A C 1
ATOM 1631 O O . VAL A 1 215 ? -30.882 60.254 -42.194 1.00 15.19 215 VAL A O 1
ATOM 1635 N N . ASP A 1 216 ? -30.198 60.832 -44.249 1.00 17.14 216 ASP A N 1
ATOM 1636 C CA . ASP A 1 216 ? -29.830 59.463 -44.607 1.00 17.19 216 ASP A CA 1
ATOM 1637 C C . ASP A 1 216 ? -28.842 58.784 -43.663 1.00 17.32 216 ASP A C 1
ATOM 1638 O O . ASP A 1 216 ? -28.946 57.585 -43.407 1.00 18.78 216 ASP A O 1
ATOM 1643 N N . ASN A 1 217 ? -27.891 59.543 -43.132 1.00 15.82 217 ASN A N 1
ATOM 1644 C CA . ASN A 1 217 ? -26.881 58.953 -42.263 1.00 16.14 217 ASN A CA 1
ATOM 1645 C C . ASN A 1 217 ? -27.226 58.845 -40.777 1.00 17.00 217 ASN A C 1
ATOM 1646 O O . ASN A 1 217 ? -26.890 57.846 -40.143 1.00 19.42 217 ASN A O 1
ATOM 1651 N N . PHE A 1 218 ? -27.891 59.851 -40.215 1.00 15.63 218 PHE A N 1
ATOM 1652 C CA . PHE A 1 218 ? -28.263 59.782 -38.798 1.00 16.73 218 PHE A CA 1
ATOM 1653 C C . PHE A 1 218 ? -29.678 59.251 -38.580 1.00 16.32 218 PHE A C 1
ATOM 1654 O O . PHE A 1 218 ? -30.051 58.900 -37.458 1.00 18.24 218 PHE A O 1
ATOM 1662 N N . GLY A 1 219 ? -30.469 59.199 -39.650 1.00 15.95 219 GLY A N 1
ATOM 1663 C CA . GLY A 1 219 ? -31.828 58.693 -39.540 1.00 14.57 219 GLY A CA 1
ATOM 1664 C C . GLY A 1 219 ? -32.846 59.760 -39.194 1.00 14.68 219 GLY A C 1
ATOM 1665 O O . GLY A 1 219 ? -33.984 59.723 -39.667 1.00 14.64 219 GLY A O 1
ATOM 1666 N N . VAL A 1 220 ? -32.436 60.698 -38.349 1.00 13.48 220 VAL A N 1
ATOM 1667 C CA . VAL A 1 220 ? -33.280 61.810 -37.925 1.00 11.03 220 VAL A CA 1
ATOM 1668 C C . VAL A 1 220 ? -32.404 63.059 -37.931 1.00 12.34 220 VAL A C 1
ATOM 1669 O O . VAL A 1 220 ? -31.185 62.961 -38.066 1.00 15.15 220 VAL A O 1
ATOM 1673 N N . PRO A 1 221 ? -33.008 64.248 -37.804 1.00 11.44 221 PRO A N 1
ATOM 1674 C CA . PRO A 1 221 ? -32.230 65.492 -37.806 1.00 11.79 221 PRO A CA 1
ATOM 1675 C C . PRO A 1 221 ? -31.237 65.606 -36.654 1.00 11.97 221 PRO A C 1
ATOM 1676 O O . PRO A 1 221 ? -31.477 65.083 -35.563 1.00 15.60 221 PRO A O 1
ATOM 1680 N N . LEU A 1 222 ? -30.123 66.293 -36.897 1.00 11.13 222 LEU A N 1
ATOM 1681 C CA . LEU A 1 222 ? -29.126 66.504 -35.852 1.00 11.37 222 LEU A CA 1
ATOM 1682 C C . LEU A 1 222 ? -28.951 68.000 -35.580 1.00 12.95 222 LEU A C 1
ATOM 1683 O O . LEU A 1 222 ? -28.860 68.414 -34.425 1.00 13.79 222 LEU A O 1
ATOM 1688 N N . ALA A 1 223 ? -28.905 68.813 -36.634 1.00 11.69 223 ALA A N 1
ATOM 1689 C CA . ALA A 1 223 ? -28.758 70.252 -36.444 1.00 10.52 223 ALA A CA 1
ATOM 1690 C C . ALA A 1 223 ? -29.956 70.757 -35.637 1.00 12.68 223 ALA A C 1
ATOM 1691 O O . ALA A 1 223 ? -31.110 70.526 -36.007 1.00 11.09 223 ALA A O 1
ATOM 1693 N N . GLY A 1 224 ? -29.672 71.434 -34.529 1.00 11.70 224 GLY A N 1
ATOM 1694 C CA . GLY A 1 224 ? -30.728 71.954 -33.679 1.00 11.46 224 GLY A CA 1
ATOM 1695 C C . GLY A 1 224 ? -31.385 70.892 -32.814 1.00 13.42 224 GLY A C 1
ATOM 1696 O O . GLY A 1 224 ? -32.360 71.167 -32.116 1.00 13.83 224 GLY A O 1
ATOM 1697 N N . SER A 1 225 ? -30.845 69.678 -32.840 1.00 11.30 225 SER A N 1
ATOM 1698 C CA . SER A 1 225 ? -31.423 68.588 -32.065 1.00 12.41 225 SER A CA 1
ATOM 1699 C C . SER A 1 225 ? -30.315 67.712 -31.479 1.00 14.04 225 SER A C 1
ATOM 1700 O O . SER A 1 225 ? -29.157 68.121 -31.405 1.00 12.86 225 SER A O 1
ATOM 1703 N N . LEU A 1 226 ? -30.690 66.516 -31.040 1.00 13.83 226 LEU A N 1
ATOM 1704 C CA . LEU A 1 226 ? -29.747 65.554 -30.490 1.00 12.50 226 LEU A CA 1
ATOM 1705 C C . LEU A 1 226 ? -30.401 64.184 -30.556 1.00 12.11 226 LEU A C 1
ATOM 1706 O O . LEU A 1 226 ? -31.622 64.078 -30.718 1.00 11.97 226 LEU A O 1
ATOM 1711 N N . ILE A 1 227 ? -29.595 63.136 -30.440 1.00 10.64 227 ILE A N 1
ATOM 1712 C CA . ILE A 1 227 ? -30.109 61.777 -30.534 1.00 10.76 227 ILE A CA 1
ATOM 1713 C C . ILE A 1 227 ? -29.548 60.948 -29.389 1.00 12.49 227 ILE A C 1
ATOM 1714 O O . ILE A 1 227 ? -28.377 60.554 -29.415 1.00 12.94 227 ILE A O 1
ATOM 1719 N N . PRO A 1 228 ? -30.378 60.670 -28.367 1.00 12.32 228 PRO A N 1
ATOM 1720 C CA . PRO A 1 228 ? -29.978 59.890 -27.192 1.00 12.41 228 PRO A CA 1
ATOM 1721 C C . PRO A 1 228 ? -29.850 58.376 -27.375 1.00 13.52 228 PRO A C 1
ATOM 1722 O O . PRO A 1 228 ? -30.286 57.597 -26.519 1.00 13.24 228 PRO A O 1
ATOM 1726 N N . TRP A 1 229 ? -29.264 57.965 -28.496 1.00 11.19 229 TRP A N 1
ATOM 1727 C CA . TRP A 1 229 ? -29.022 56.551 -28.769 1.00 11.99 229 TRP A CA 1
ATOM 1728 C C . TRP A 1 229 ? -27.948 56.422 -29.837 1.00 12.85 229 TRP A C 1
ATOM 1729 O O . TRP A 1 229 ? -28.113 56.907 -30.959 1.00 13.11 229 TRP A O 1
ATOM 1740 N N . ILE A 1 230 ? -26.843 55.775 -29.478 1.00 13.36 230 ILE A N 1
ATOM 1741 C CA . ILE A 1 230 ? -25.739 55.574 -30.407 1.00 14.03 230 ILE A CA 1
ATOM 1742 C C . ILE A 1 230 ? -25.378 54.094 -30.507 1.00 14.02 230 ILE A C 1
ATOM 1743 O O . ILE A 1 230 ? -25.071 53.451 -29.505 1.00 13.17 230 ILE A O 1
ATOM 1748 N N . ASP A 1 231 ? -25.428 53.571 -31.728 1.00 15.94 231 ASP A N 1
ATOM 1749 C CA . ASP A 1 231 ? -25.097 52.177 -32.018 1.00 15.53 231 ASP A CA 1
ATOM 1750 C C . ASP A 1 231 ? -26.193 51.186 -31.613 1.00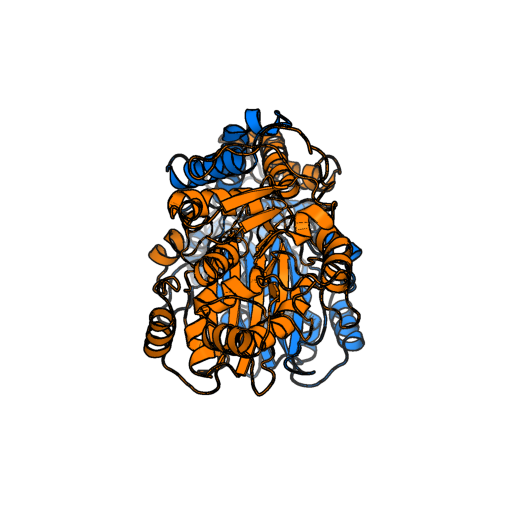 18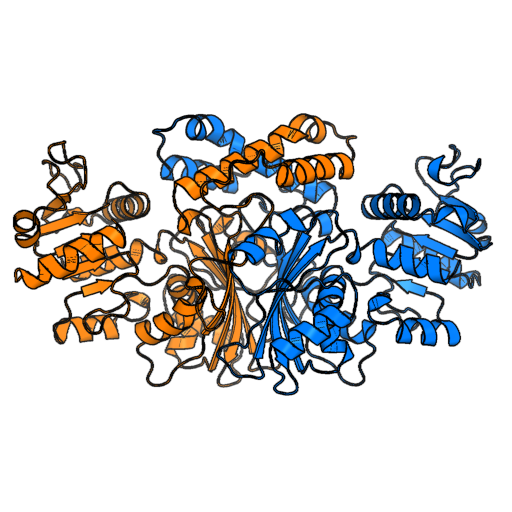.47 231 ASP A C 1
ATOM 1751 O O . ASP A 1 231 ? -27.216 51.568 -31.039 1.00 17.90 231 ASP A O 1
ATOM 1756 N N . LYS A 1 232 ? -25.958 49.909 -31.903 1.00 19.78 232 LYS A N 1
ATOM 1757 C CA . LYS A 1 232 ? -26.929 48.853 -31.645 1.00 20.65 232 LYS A CA 1
ATOM 1758 C C . LYS A 1 232 ? -27.470 48.702 -30.231 1.00 17.24 232 LYS A C 1
ATOM 1759 O O . LYS A 1 232 ? -26.769 48.924 -29.239 1.00 18.99 232 LYS A O 1
ATOM 1765 N N . GLN A 1 233 ? -28.738 48.310 -30.168 1.00 15.75 233 GLN A N 1
ATOM 1766 C CA . GLN A 1 233 ? -29.445 48.079 -28.915 1.00 15.94 233 GLN A CA 1
ATOM 1767 C C . GLN A 1 233 ? -29.068 46.703 -28.375 1.00 16.07 233 GLN A C 1
ATOM 1768 O O . GLN A 1 233 ? -29.076 45.718 -29.116 1.00 18.40 233 GLN A O 1
ATOM 1774 N N . LEU A 1 234 ? -28.743 46.641 -27.088 1.00 17.24 234 LEU A N 1
ATOM 1775 C CA . LEU A 1 234 ? -28.371 45.387 -26.442 1.00 16.65 234 LEU A CA 1
ATOM 1776 C C . LEU A 1 234 ? -29.512 44.940 -25.533 1.00 18.24 234 LEU A C 1
ATOM 1777 O O . LEU A 1 234 ? -30.346 45.752 -25.128 1.00 18.47 234 LEU A O 1
ATOM 1782 N N . ASP A 1 235 ? -29.541 43.650 -25.208 1.00 18.22 235 ASP A N 1
ATOM 1783 C CA . ASP A 1 235 ? -30.599 43.091 -24.371 1.00 18.26 235 ASP A CA 1
ATOM 1784 C C . ASP A 1 235 ? -30.736 43.700 -22.976 1.00 18.47 235 ASP A C 1
ATOM 1785 O O . ASP A 1 235 ? -31.820 43.664 -22.391 1.00 22.87 235 ASP A O 1
ATOM 1790 N N . ASN A 1 236 ? -29.653 44.256 -22.439 1.00 18.60 236 ASN A N 1
ATOM 1791 C CA . ASN A 1 236 ? -29.699 44.846 -21.101 1.00 19.60 236 ASN A CA 1
ATOM 1792 C C . ASN A 1 236 ? -30.218 46.285 -21.087 1.00 20.12 236 ASN A C 1
ATOM 1793 O O . ASN A 1 236 ? -30.294 46.914 -20.029 1.00 21.28 236 ASN A O 1
ATOM 1798 N N . GLY A 1 237 ? -30.573 46.808 -22.257 1.00 18.67 237 GLY A N 1
ATOM 1799 C CA . GLY A 1 237 ? -31.092 48.164 -22.318 1.00 16.64 237 GLY A CA 1
ATOM 1800 C C . GLY A 1 237 ? -30.076 49.221 -22.708 1.00 17.62 237 GLY A C 1
ATOM 1801 O O . GLY A 1 237 ? -30.439 50.366 -22.985 1.00 16.06 237 GLY A O 1
ATOM 1802 N N . GLN A 1 238 ? -28.800 48.851 -22.713 1.00 16.10 238 GLN A N 1
ATOM 1803 C CA . GLN A 1 238 ? -27.746 49.785 -23.095 1.00 14.56 238 GLN A CA 1
ATOM 1804 C C . GLN A 1 238 ? -27.602 49.790 -24.603 1.00 16.09 238 GLN A C 1
ATOM 1805 O O . GLN A 1 238 ? -28.057 48.870 -25.282 1.00 14.81 238 GLN A O 1
ATOM 1811 N N . SER A 1 239 ? -26.968 50.836 -25.121 1.00 15.90 239 SER A N 1
ATOM 1812 C CA . SER A 1 239 ? -26.664 50.905 -26.540 1.00 14.11 239 SER A CA 1
ATOM 1813 C C . SER A 1 239 ? -25.250 50.329 -26.493 1.00 14.63 239 SER A C 1
ATOM 1814 O O . SER A 1 239 ? -24.633 50.309 -25.425 1.00 15.19 239 SER A O 1
ATOM 1817 N N . ARG A 1 240 ? -24.727 49.853 -27.614 1.00 13.51 240 ARG A N 1
ATOM 1818 C CA . ARG A 1 240 ? -23.378 49.301 -27.597 1.00 13.93 240 ARG A CA 1
ATOM 1819 C C . ARG A 1 240 ? -22.347 50.370 -27.225 1.00 14.39 240 ARG A C 1
ATOM 1820 O O . ARG A 1 240 ? -21.302 50.059 -26.649 1.00 15.25 240 ARG A O 1
ATOM 1828 N N . GLU A 1 241 ? -22.641 51.630 -27.541 1.00 14.56 241 GLU A N 1
ATOM 1829 C CA . GLU A 1 241 ? -21.722 52.717 -27.219 1.00 14.13 241 GLU A CA 1
ATOM 1830 C C . GLU A 1 241 ? -21.596 52.840 -25.700 1.00 12.13 241 GLU A C 1
ATOM 1831 O O . GLU A 1 241 ? -20.503 53.028 -25.166 1.00 15.57 241 GLU A O 1
ATOM 1837 N N . GLU A 1 242 ? -22.723 52.732 -25.006 1.00 11.42 242 GLU A N 1
ATOM 1838 C CA . GLU A 1 242 ? -22.725 52.828 -23.553 1.00 11.19 242 GLU A CA 1
ATOM 1839 C C . GLU A 1 242 ? -22.050 51.608 -22.925 1.00 13.86 242 GLU A C 1
ATOM 1840 O O . GLU A 1 242 ? -21.336 51.726 -21.923 1.00 13.61 242 GLU A O 1
ATOM 1846 N N . TRP A 1 243 ? -22.268 50.444 -23.530 1.00 13.04 243 TRP A N 1
ATOM 1847 C CA . TRP A 1 243 ? -21.685 49.191 -23.051 1.00 14.84 243 TRP A CA 1
ATOM 1848 C C . TRP A 1 243 ? -20.159 49.242 -23.058 1.00 15.47 243 TRP A C 1
ATOM 1849 O O . TRP A 1 243 ? -19.506 48.688 -22.176 1.00 15.57 243 TRP A O 1
ATOM 1860 N N . LYS A 1 244 ? -19.590 49.908 -24.057 1.00 12.43 244 LYS A N 1
ATOM 1861 C CA . LYS A 1 244 ? -18.139 50.003 -24.170 1.00 15.78 244 LYS A CA 1
ATOM 1862 C C . LYS A 1 244 ? -17.476 50.741 -23.013 1.00 14.08 244 LYS A C 1
ATOM 1863 O O . LYS A 1 244 ? -16.295 50.536 -22.740 1.00 16.67 244 LYS A O 1
ATOM 1869 N N . GLY A 1 245 ? -18.238 51.590 -22.331 1.00 14.50 245 GLY A N 1
ATOM 1870 C CA . GLY A 1 245 ? -17.689 52.341 -21.215 1.00 15.24 245 GLY A CA 1
ATOM 1871 C C . GLY A 1 245 ? -17.043 51.467 -20.156 1.00 16.85 245 GLY A C 1
ATOM 1872 O O . GLY A 1 245 ? -15.864 51.625 -19.840 1.00 17.81 245 GLY A O 1
ATOM 1873 N N . GLN A 1 246 ? -17.807 50.531 -19.604 1.00 14.83 246 GLN A N 1
ATOM 1874 C CA . GLN A 1 246 ? -17.272 49.660 -18.568 1.00 13.84 246 GLN A CA 1
ATOM 1875 C C . GLN A 1 246 ? -16.325 48.606 -19.127 1.00 15.34 246 GLN A C 1
ATOM 1876 O O . GLN A 1 246 ? -15.280 48.324 -18.541 1.00 15.10 246 GLN A O 1
ATOM 1882 N N . ALA A 1 247 ? -16.684 48.037 -20.271 1.00 14.93 247 ALA A N 1
ATOM 1883 C CA . ALA A 1 247 ? -15.867 47.002 -20.889 1.00 14.84 247 ALA A CA 1
ATOM 1884 C C . ALA A 1 247 ? -14.460 47.469 -21.234 1.00 15.08 247 ALA A C 1
ATOM 1885 O O . ALA A 1 247 ? -13.480 46.812 -20.884 1.00 15.72 247 ALA A O 1
ATOM 1887 N N . GLU A 1 248 ? -14.354 48.606 -21.911 1.00 14.06 248 GLU A N 1
ATOM 1888 C CA . GLU A 1 248 ? -13.048 49.105 -22.309 1.00 14.77 248 GLU A CA 1
ATOM 1889 C C . GLU A 1 248 ? -12.261 49.819 -21.216 1.00 16.99 248 GLU A C 1
ATOM 1890 O O . GLU A 1 248 ? -11.033 49.742 -21.186 1.00 16.24 248 GLU A O 1
ATOM 1896 N N . THR A 1 249 ? -12.953 50.512 -20.316 1.00 16.12 249 THR A N 1
ATOM 1897 C CA . THR A 1 249 ? -12.256 51.201 -19.239 1.00 16.05 249 THR A CA 1
ATOM 1898 C C . THR A 1 249 ? -11.476 50.177 -18.417 1.00 15.46 249 THR A C 1
ATOM 1899 O O . THR A 1 249 ? -10.289 50.353 -18.141 1.00 16.26 249 THR A O 1
ATOM 1903 N N . ASN A 1 250 ? -12.149 49.095 -18.048 1.00 14.77 250 ASN A N 1
ATOM 1904 C CA . ASN A 1 250 ? -11.515 48.063 -17.246 1.00 16.04 250 ASN A CA 1
ATOM 1905 C C . ASN A 1 250 ? -10.417 47.291 -17.979 1.00 16.76 250 ASN A C 1
ATOM 1906 O O . ASN A 1 250 ? -9.439 46.887 -17.356 1.00 18.41 250 ASN A O 1
ATOM 1911 N N . LYS A 1 251 ? -10.553 47.100 -19.291 1.00 15.66 251 LYS A N 1
ATOM 1912 C CA . LYS A 1 251 ? -9.509 46.384 -20.023 1.00 15.49 251 LYS A CA 1
ATOM 1913 C C . LYS A 1 251 ? -8.292 47.274 -20.250 1.00 17.69 251 LYS A C 1
ATOM 1914 O O . LYS A 1 251 ? -7.154 46.809 -20.185 1.00 18.62 251 LYS A O 1
ATOM 1920 N N . ILE A 1 252 ? -8.524 48.555 -20.518 1.00 13.40 252 ILE A N 1
ATOM 1921 C CA . ILE A 1 252 ? -7.419 49.482 -20.720 1.00 14.43 252 ILE A CA 1
ATOM 1922 C C . ILE A 1 252 ? -6.578 49.575 -19.444 1.00 16.35 252 ILE A C 1
ATOM 1923 O O . ILE A 1 252 ? -5.353 49.504 -19.484 1.00 17.29 252 ILE A O 1
ATOM 1928 N N . LEU A 1 253 ? -7.251 49.724 -18.310 1.00 18.57 253 LEU A N 1
ATOM 1929 C CA . LEU A 1 253 ? -6.569 49.853 -17.028 1.00 19.15 253 LEU A CA 1
ATOM 1930 C C . LEU A 1 253 ? -6.129 48.519 -16.435 1.00 20.31 253 LEU A C 1
ATOM 1931 O O . LEU A 1 253 ? -5.288 48.488 -15.535 1.00 20.29 253 LEU A O 1
ATOM 1936 N N . ASN A 1 254 ? -6.693 47.427 -16.942 1.00 19.62 254 ASN A N 1
ATOM 1937 C CA . ASN A 1 254 ? -6.383 46.093 -16.436 1.00 20.63 254 ASN A CA 1
ATOM 1938 C C . ASN A 1 254 ? -6.647 46.065 -14.931 1.00 23.39 254 ASN A C 1
ATOM 1939 O O . ASN A 1 254 ? -5.787 45.681 -14.135 1.00 24.31 254 ASN A O 1
ATOM 1944 N N . THR A 1 255 ? -7.854 46.480 -14.557 1.00 22.43 255 THR A N 1
ATOM 1945 C CA . THR A 1 255 ? -8.286 46.539 -13.161 1.00 23.81 255 THR A CA 1
ATOM 1946 C C . THR A 1 255 ? -8.338 45.178 -12.471 1.00 22.35 255 THR A C 1
ATOM 1947 O O . THR A 1 255 ? -8.621 44.165 -13.104 1.00 22.87 255 THR A O 1
ATOM 1951 N N . SER A 1 256 ? -8.080 45.170 -11.164 1.00 26.18 256 SER A N 1
ATOM 1952 C CA . SER A 1 256 ? -8.108 43.939 -10.376 1.00 28.34 256 SER A CA 1
ATOM 1953 C C . SER A 1 256 ? -9.547 43.574 -10.015 1.00 28.57 256 SER A C 1
ATOM 1954 O O . SER A 1 256 ? -9.861 42.413 -9.759 1.00 30.03 256 SER A O 1
ATOM 1957 N N . SER A 1 257 ? -10.412 44.583 -9.984 1.00 25.49 257 SER A N 1
ATOM 1958 C CA . SER A 1 257 ? -11.829 44.401 -9.694 1.00 23.92 257 SER A CA 1
ATOM 1959 C C . SER A 1 257 ? -12.559 45.374 -10.616 1.00 19.47 257 SER A C 1
ATOM 1960 O O . SER A 1 257 ? -12.034 46.440 -10.932 1.00 20.10 257 SER A O 1
ATOM 1963 N N . VAL A 1 258 ? -13.760 45.010 -11.047 1.00 17.47 258 VAL A N 1
ATOM 1964 C CA . VAL A 1 258 ? -14.518 45.851 -11.965 1.00 18.53 258 VAL A CA 1
ATOM 1965 C C . VAL A 1 258 ? -14.942 47.209 -11.420 1.00 19.30 258 VAL A C 1
ATOM 1966 O O . VAL A 1 258 ? -15.543 47.306 -10.348 1.00 19.07 258 VAL A O 1
ATOM 1970 N N . ILE A 1 259 ? -14.608 48.257 -12.169 1.00 18.27 259 ILE A N 1
ATOM 1971 C CA . ILE A 1 259 ? -15.004 49.614 -11.819 1.00 15.75 259 ILE A CA 1
ATOM 1972 C C . ILE A 1 259 ? -16.264 49.862 -12.640 1.00 17.52 259 ILE A C 1
ATOM 1973 O O . ILE A 1 259 ? -16.221 49.840 -13.870 1.00 16.06 259 ILE A O 1
ATOM 1978 N N . PRO A 1 260 ? -17.407 50.074 -11.975 1.00 16.16 260 PRO A N 1
ATOM 1979 C CA . PRO A 1 260 ? -18.652 50.320 -12.709 1.00 16.75 260 PRO A CA 1
ATOM 1980 C C . PRO A 1 260 ? -18.585 51.639 -13.473 1.00 15.43 260 PRO A C 1
ATOM 1981 O O . PRO A 1 260 ? -18.220 52.673 -12.914 1.00 16.68 260 PRO A O 1
ATOM 1985 N N . VAL A 1 261 ? -18.921 51.584 -14.758 1.00 13.72 261 VAL A N 1
ATOM 1986 C CA . VAL A 1 261 ? -18.941 52.759 -15.623 1.00 14.56 261 VAL A CA 1
ATOM 1987 C C . VAL A 1 261 ? -20.211 52.611 -16.447 1.00 13.68 261 VAL A C 1
ATOM 1988 O O . VAL A 1 261 ? -20.440 51.573 -17.063 1.00 13.74 261 VAL A O 1
ATOM 1992 N N . ASP A 1 262 ? -21.050 53.636 -16.454 1.00 12.60 262 ASP A N 1
ATOM 1993 C CA . ASP A 1 262 ? -22.297 53.544 -17.202 1.00 13.26 262 ASP A CA 1
ATOM 1994 C C . ASP A 1 262 ? -22.840 54.943 -17.438 1.00 13.84 262 ASP A C 1
ATOM 1995 O O . ASP A 1 262 ? -22.312 55.920 -16.907 1.00 14.39 262 ASP A O 1
ATOM 2000 N N . GLY A 1 263 ? -23.899 55.034 -18.232 1.00 14.92 263 GLY A N 1
ATOM 2001 C CA . GLY A 1 263 ? -24.485 56.328 -18.507 1.00 15.73 263 GLY A CA 1
ATOM 2002 C C . GLY A 1 263 ? -25.212 56.386 -19.829 1.00 15.74 263 GLY A C 1
ATOM 2003 O O . GLY A 1 263 ? -25.579 55.357 -20.402 1.00 15.39 263 GLY A O 1
ATOM 2004 N N . LEU A 1 264 ? -25.408 57.605 -20.318 1.00 12.88 264 LEU A N 1
ATOM 2005 C CA . LEU A 1 264 ? -26.110 57.831 -21.573 1.00 12.36 264 LEU A CA 1
ATOM 2006 C C . LEU A 1 264 ? -25.205 58.484 -22.608 1.00 13.17 264 LEU A C 1
ATOM 2007 O O . LEU A 1 264 ? -24.573 59.502 -22.330 1.00 13.39 264 LEU A O 1
ATOM 2012 N N . CYS A 1 265 ? -25.146 57.889 -23.796 1.00 11.92 265 CYS A N 1
ATOM 2013 C CA . CYS A 1 265 ? -24.336 58.419 -24.887 1.00 13.30 265 CYS A CA 1
ATOM 2014 C C . CYS A 1 265 ? -25.272 59.095 -25.885 1.00 14.16 265 CYS A C 1
ATOM 2015 O O . CYS A 1 265 ? -26.097 58.441 -26.527 1.00 13.21 265 CYS A O 1
ATOM 2018 N N . VAL A 1 266 ? -25.125 60.411 -26.004 1.00 12.77 266 VAL A N 1
ATOM 2019 C CA . VAL A 1 266 ? -25.976 61.230 -26.860 1.00 11.00 266 VAL A CA 1
ATOM 2020 C C . VAL A 1 266 ? -25.221 61.923 -27.992 1.00 10.33 266 VAL A C 1
ATOM 2021 O O . VAL A 1 266 ? -24.170 62.521 -27.776 1.00 12.46 266 VAL A O 1
ATOM 2025 N N . ARG A 1 267 ? -25.768 61.851 -29.203 1.00 10.11 267 ARG A N 1
ATOM 2026 C CA . ARG A 1 267 ? -25.148 62.500 -30.353 1.00 11.67 267 ARG A CA 1
ATOM 2027 C C . ARG A 1 267 ? -25.658 63.937 -30.405 1.00 12.13 267 ARG A C 1
ATOM 2028 O O . ARG A 1 267 ? -26.865 64.173 -30.315 1.00 12.51 267 ARG A O 1
ATOM 2036 N N . VAL A 1 268 ? -24.738 64.890 -30.540 1.00 10.58 268 VAL A N 1
ATOM 2037 C CA . VAL A 1 268 ? -25.098 66.303 -30.614 1.00 11.92 268 VAL A CA 1
ATOM 2038 C C . VAL A 1 268 ? -24.507 66.964 -31.861 1.00 10.11 268 VAL A C 1
ATOM 2039 O O . VAL A 1 268 ? -23.678 66.373 -32.552 1.00 12.49 268 VAL A O 1
ATOM 2043 N N . GLY A 1 269 ? -24.941 68.193 -32.128 1.00 13.33 269 GLY A N 1
ATOM 2044 C CA . GLY A 1 269 ? -24.496 68.924 -33.303 1.00 13.66 269 GLY A CA 1
ATOM 2045 C C . GLY A 1 269 ? -23.094 69.505 -33.309 1.00 13.52 269 GLY A C 1
ATOM 2046 O O . GLY A 1 269 ? -22.910 70.681 -33.631 1.00 13.70 269 GLY A O 1
ATOM 2047 N N . ALA A 1 270 ? -22.106 68.684 -32.965 1.00 12.41 270 ALA A N 1
ATOM 2048 C CA . ALA A 1 270 ? -20.713 69.114 -32.962 1.00 11.91 270 ALA A CA 1
ATOM 2049 C C . ALA A 1 270 ? -20.017 68.342 -34.079 1.00 12.05 270 ALA A C 1
ATOM 2050 O O . ALA A 1 270 ? -20.447 67.253 -34.444 1.00 14.59 270 ALA A O 1
ATOM 2052 N N . LEU A 1 271 ? -18.935 68.902 -34.605 1.00 12.42 271 LEU A N 1
ATOM 2053 C CA . LEU A 1 271 ? -18.200 68.287 -35.701 1.00 14.13 271 LEU A CA 1
ATOM 2054 C C . LEU A 1 271 ? -17.177 67.221 -35.299 1.00 14.51 271 LEU A C 1
ATOM 2055 O O . LEU A 1 271 ? -17.223 66.097 -35.801 1.00 13.91 271 LEU A O 1
ATOM 2060 N N . ARG A 1 272 ? -16.269 67.559 -34.386 1.00 13.30 272 ARG A N 1
ATOM 2061 C CA . ARG A 1 272 ? -15.217 66.626 -33.977 1.00 13.90 272 ARG A CA 1
ATOM 2062 C C . ARG A 1 272 ? -15.038 66.377 -32.484 1.00 14.01 272 ARG A C 1
ATOM 2063 O O . ARG A 1 272 ? -14.474 65.354 -32.095 1.00 16.05 272 ARG A O 1
ATOM 2071 N N . CYS A 1 273 ? -15.495 67.301 -31.649 1.00 14.51 273 CYS A N 1
ATOM 2072 C CA . CYS A 1 273 ? -15.313 67.157 -30.206 1.00 14.79 273 CYS A CA 1
ATOM 2073 C C . CYS A 1 273 ? -16.395 66.477 -29.393 1.00 14.31 273 CYS A C 1
ATOM 2074 O O . CYS A 1 273 ? -17.580 66.777 -29.537 1.00 14.21 273 CYS A O 1
ATOM 2077 N N . HIS A 1 274 ? -15.963 65.572 -28.518 1.00 11.93 274 HIS A N 1
ATOM 2078 C CA . HIS A 1 274 ? -16.867 64.887 -27.602 1.00 13.67 274 HIS A CA 1
ATOM 2079 C C . HIS A 1 274 ? -16.729 65.586 -26.259 1.00 15.59 274 HIS A C 1
ATOM 2080 O O . HIS A 1 274 ? -15.615 65.781 -25.777 1.00 17.57 274 HIS A O 1
ATOM 2087 N N . SER A 1 275 ? -17.848 65.962 -25.653 1.00 13.72 275 SER A N 1
ATOM 2088 C CA . SER A 1 275 ? -17.815 66.586 -24.338 1.00 13.34 275 SER A CA 1
ATOM 2089 C C . SER A 1 275 ? -18.510 65.579 -23.430 1.00 12.89 275 SER A C 1
ATOM 2090 O O . SER A 1 275 ? -19.377 64.834 -23.886 1.00 13.04 275 SER A O 1
ATOM 2093 N N . GLN A 1 276 ? -18.126 65.527 -22.158 1.00 12.04 276 GLN A N 1
ATOM 2094 C CA . GLN A 1 276 ? -18.736 64.567 -21.245 1.00 11.80 276 GLN A CA 1
ATOM 2095 C C . GLN A 1 276 ? -18.915 65.131 -19.842 1.00 12.28 276 GLN A C 1
ATOM 2096 O O . GLN A 1 276 ? -18.025 65.799 -19.311 1.00 12.84 276 GLN A O 1
ATOM 2102 N N . ALA A 1 277 ? -20.074 64.859 -19.254 1.00 9.98 277 ALA A N 1
ATOM 2103 C CA . ALA A 1 277 ? -20.400 65.313 -17.906 1.00 10.76 277 ALA A C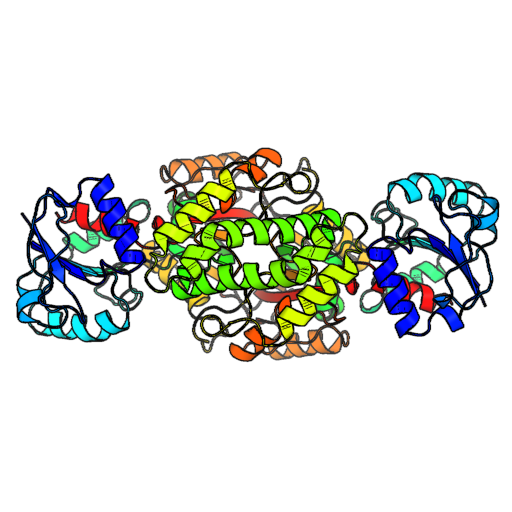A 1
ATOM 2104 C C . ALA A 1 277 ? -20.352 64.086 -17.001 1.00 12.84 277 ALA A C 1
ATOM 2105 O O . ALA A 1 277 ? -20.943 63.053 -17.321 1.00 13.76 277 ALA A O 1
ATOM 2107 N N . PHE A 1 278 ? -19.658 64.202 -15.873 1.00 11.89 278 PHE A N 1
ATOM 2108 C CA . PHE A 1 278 ? -19.510 63.072 -14.964 1.00 11.93 278 PHE A CA 1
ATOM 2109 C C . PHE A 1 278 ? -19.976 63.281 -13.540 1.00 12.44 278 PHE A C 1
ATOM 2110 O O . PHE A 1 278 ? -19.971 64.390 -13.017 1.00 13.45 278 PHE A O 1
ATOM 2118 N N . THR A 1 279 ? -20.360 62.167 -12.927 1.00 15.90 279 THR A N 1
ATOM 2119 C CA . THR A 1 279 ? -20.735 62.098 -11.522 1.00 15.89 279 THR A CA 1
ATOM 2120 C C . THR A 1 279 ? -19.803 60.967 -11.110 1.00 15.31 279 THR A C 1
ATOM 2121 O O . THR A 1 279 ? -20.025 59.807 -11.461 1.00 15.36 279 THR A O 1
ATOM 2125 N N . ILE A 1 280 ? -18.743 61.322 -10.397 1.00 15.74 280 ILE A N 1
ATOM 2126 C CA . ILE A 1 280 ? -17.738 60.355 -9.976 1.00 14.84 280 ILE A CA 1
ATOM 2127 C C . ILE A 1 280 ? -17.794 60.081 -8.482 1.00 15.09 280 ILE A C 1
ATOM 2128 O O . ILE A 1 280 ? -17.726 61.004 -7.679 1.00 15.38 280 ILE A O 1
ATOM 2133 N N . LYS A 1 281 ? -17.922 58.808 -8.115 1.00 14.77 281 LYS A N 1
ATOM 2134 C CA . LYS A 1 281 ? -17.943 58.427 -6.710 1.00 15.31 281 LYS A CA 1
ATOM 2135 C C . LYS A 1 281 ? -16.501 58.068 -6.378 1.00 17.14 281 LYS A C 1
ATOM 2136 O O . LYS A 1 281 ? -15.929 57.147 -6.967 1.00 17.35 281 LYS A O 1
ATOM 2142 N N . LEU A 1 282 ? -15.915 58.824 -5.457 1.00 15.98 282 LEU A N 1
ATOM 2143 C CA . LEU A 1 282 ? -14.536 58.616 -5.035 1.00 18.30 282 LEU A CA 1
ATOM 2144 C C . LEU A 1 282 ? -14.475 57.572 -3.927 1.00 19.31 282 LEU A C 1
ATOM 2145 O O . LEU A 1 282 ? -15.432 57.404 -3.176 1.00 18.15 282 LEU A O 1
ATOM 2150 N N . LYS A 1 283 ? -13.347 56.873 -3.835 1.00 17.47 283 LYS A N 1
ATOM 2151 C CA . LYS A 1 283 ? -13.166 55.854 -2.804 1.00 20.88 283 LYS A CA 1
ATOM 2152 C C . LYS A 1 283 ? -12.924 56.496 -1.442 1.00 23.80 283 LYS A C 1
ATOM 2153 O O . LYS A 1 283 ? -13.056 55.845 -0.406 1.00 27.29 283 LYS A O 1
ATOM 2159 N N . LYS A 1 284 ? -12.568 57.776 -1.448 1.00 24.12 284 LYS A N 1
ATOM 2160 C CA . LYS A 1 284 ? -12.327 58.507 -0.210 1.00 25.37 284 LYS A CA 1
ATOM 2161 C C . LYS A 1 284 ? -12.460 60.001 -0.450 1.00 25.90 284 LYS A C 1
ATOM 2162 O O . LYS A 1 284 ? -12.452 60.458 -1.591 1.00 22.22 284 LYS A O 1
ATOM 2168 N N . ASP A 1 285 ? -12.584 60.762 0.630 1.00 25.20 285 ASP A N 1
ATOM 2169 C CA . ASP A 1 285 ? -12.728 62.204 0.518 1.00 25.99 285 ASP A CA 1
ATOM 2170 C C . ASP A 1 285 ? -11.394 62.920 0.332 1.00 26.41 285 ASP A C 1
ATOM 2171 O O . ASP A 1 285 ? -10.609 63.051 1.270 1.00 29.14 285 ASP A O 1
ATOM 2176 N N . VAL A 1 286 ? -11.143 63.365 -0.895 1.00 21.89 286 VAL A N 1
ATOM 2177 C CA . VAL A 1 286 ? -9.930 64.104 -1.227 1.00 20.71 286 VAL A CA 1
ATOM 2178 C C . VAL A 1 286 ? -10.381 65.513 -1.591 1.00 20.69 286 VAL A C 1
ATOM 2179 O O . VAL A 1 286 ? -11.432 65.691 -2.210 1.00 22.77 286 VAL A O 1
ATOM 2183 N N . SER A 1 287 ? -9.598 66.512 -1.201 1.00 18.59 287 SER A N 1
ATOM 2184 C CA . SER A 1 287 ? -9.950 67.897 -1.477 1.00 18.63 287 SER A CA 1
ATOM 2185 C C . SER A 1 287 ? -9.934 68.189 -2.970 1.00 16.33 287 SER A C 1
ATOM 2186 O O . SER A 1 287 ? -9.321 67.458 -3.749 1.00 15.17 287 SER A O 1
ATOM 2189 N N . ILE A 1 288 ? -10.613 69.260 -3.367 1.00 18.83 288 ILE A N 1
ATOM 2190 C CA . ILE A 1 288 ? -10.647 69.638 -4.772 1.00 18.11 288 ILE A CA 1
ATOM 2191 C C . ILE A 1 288 ? -9.247 70.061 -5.219 1.00 17.96 288 ILE A C 1
ATOM 2192 O O . ILE A 1 288 ? -8.817 69.726 -6.322 1.00 16.14 288 ILE A O 1
ATOM 2197 N N . PRO A 1 289 ? -8.514 70.807 -4.368 1.00 18.92 289 PRO A N 1
ATOM 2198 C CA . PRO A 1 289 ? -7.165 71.214 -4.768 1.00 18.28 289 PRO A CA 1
ATOM 2199 C C . PRO A 1 289 ? -6.294 69.988 -5.044 1.00 15.75 289 PRO A C 1
ATOM 2200 O O . PRO A 1 289 ? -5.476 69.994 -5.962 1.00 16.69 289 PRO A O 1
ATOM 2204 N N . THR A 1 290 ? -6.474 68.937 -4.249 1.00 16.91 290 THR A N 1
ATOM 2205 C CA . THR A 1 290 ? -5.706 67.713 -4.441 1.00 17.87 290 THR A CA 1
ATOM 2206 C C . THR A 1 290 ? -6.146 67.034 -5.738 1.00 18.84 290 THR A C 1
ATOM 2207 O O . THR A 1 290 ? -5.318 66.496 -6.476 1.00 18.83 290 THR A O 1
ATOM 2211 N N . VAL A 1 291 ? -7.449 67.055 -6.007 1.00 16.90 291 VAL A N 1
ATOM 2212 C CA . VAL A 1 291 ? -7.981 66.456 -7.229 1.00 17.21 291 VAL A CA 1
ATOM 2213 C C . VAL A 1 291 ? -7.382 67.174 -8.436 1.00 16.44 291 VAL A C 1
ATOM 2214 O O . VAL A 1 291 ? -6.890 66.537 -9.366 1.00 17.08 291 VAL A O 1
ATOM 2218 N N . GLU A 1 292 ? -7.421 68.502 -8.412 1.00 16.05 292 GLU A N 1
ATOM 2219 C CA . GLU A 1 292 ? -6.875 69.304 -9.503 1.00 15.81 292 GLU A CA 1
ATOM 2220 C C . GLU A 1 292 ? -5.402 68.990 -9.730 1.00 16.33 292 GLU A C 1
ATOM 2221 O O . GLU A 1 292 ? -4.943 68.900 -10.868 1.00 15.60 292 GLU A O 1
ATOM 2227 N N . GLU A 1 293 ? -4.663 68.822 -8.640 1.00 16.57 293 GLU A N 1
ATOM 2228 C CA . GLU A 1 293 ? -3.238 68.536 -8.734 1.00 18.06 293 GLU A CA 1
ATOM 2229 C C . GLU A 1 293 ? -2.981 67.177 -9.383 1.00 16.33 293 GLU A C 1
ATOM 2230 O O . GLU A 1 293 ? -2.160 67.064 -10.295 1.00 18.78 293 GLU A O 1
ATOM 2236 N N . LEU A 1 294 ? -3.691 66.157 -8.911 1.00 15.36 294 LEU A N 1
ATOM 2237 C CA . LEU A 1 294 ? -3.547 64.802 -9.438 1.00 17.31 294 LEU A CA 1
ATOM 2238 C C . LEU A 1 294 ? -3.904 64.726 -10.922 1.00 18.26 294 LEU A C 1
ATOM 2239 O O . LEU A 1 294 ? -3.217 64.066 -11.701 1.00 17.53 294 LEU A O 1
ATOM 2244 N N . LEU A 1 295 ? -4.980 65.398 -11.314 1.00 18.08 295 LEU A N 1
ATOM 2245 C CA . LEU A 1 295 ? -5.396 65.372 -12.713 1.00 15.77 295 LEU A CA 1
ATOM 2246 C C . LEU A 1 295 ? -4.377 66.050 -13.625 1.00 17.02 295 LEU A C 1
ATOM 2247 O O . LEU A 1 295 ? -4.014 65.518 -14.676 1.00 16.82 295 LEU A O 1
ATOM 2252 N N . ALA A 1 296 ? -3.908 67.225 -13.220 1.00 16.91 296 ALA A N 1
ATOM 2253 C CA . ALA A 1 296 ? -2.944 67.975 -14.017 1.00 17.88 296 ALA A CA 1
ATOM 2254 C C . ALA A 1 296 ? -1.573 67.306 -14.105 1.00 18.05 296 ALA A C 1
ATOM 2255 O O . ALA A 1 296 ? -0.885 67.421 -15.117 1.00 20.07 296 ALA A O 1
ATOM 2257 N N . ALA A 1 297 ? -1.188 66.599 -13.049 1.00 18.12 297 ALA A N 1
ATOM 2258 C CA . ALA A 1 297 ? 0.110 65.938 -13.002 1.00 18.53 297 ALA A CA 1
ATOM 2259 C C . ALA A 1 297 ? 0.195 64.634 -13.792 1.00 20.89 297 ALA A C 1
ATOM 2260 O O . ALA A 1 297 ? 1.289 64.206 -14.161 1.00 20.50 297 ALA A O 1
ATOM 2262 N N . HIS A 1 298 ? -0.947 64.007 -14.058 1.00 18.52 298 HIS A N 1
ATOM 2263 C CA . HIS A 1 298 ? -0.952 62.733 -14.774 1.00 19.88 298 HIS A CA 1
ATOM 2264 C C . HIS A 1 298 ? -0.343 62.801 -16.174 1.00 20.03 298 HIS A C 1
ATOM 2265 O O . HIS A 1 298 ? 0.524 61.996 -16.520 1.00 20.57 298 HIS A O 1
ATOM 2272 N N . ASN A 1 299 ? -0.802 63.752 -16.979 1.00 17.96 299 ASN A N 1
ATOM 2273 C CA . ASN A 1 299 ? -0.285 63.923 -18.332 1.00 16.65 299 ASN A CA 1
ATOM 2274 C C . ASN A 1 299 ? -0.456 65.386 -18.731 1.00 18.08 299 ASN A C 1
ATOM 2275 O O . ASN A 1 299 ? -1.301 66.089 -18.182 1.00 18.16 299 ASN A O 1
ATOM 2280 N N . PRO A 1 300 ? 0.351 65.866 -19.687 1.00 19.79 300 PRO A N 1
ATOM 2281 C CA . PRO A 1 300 ? 0.281 67.261 -20.133 1.00 20.53 300 PRO A CA 1
ATOM 2282 C C . PRO A 1 300 ? -0.934 67.694 -20.952 1.00 17.97 300 PRO A C 1
ATOM 2283 O O . PRO A 1 300 ? -1.111 68.881 -21.206 1.00 20.22 300 PRO A O 1
ATOM 2287 N N . TRP A 1 301 ? -1.774 66.746 -21.353 1.00 17.04 301 TRP A N 1
ATOM 2288 C CA . TRP A 1 301 ? -2.950 67.079 -22.153 1.00 15.83 301 TRP A CA 1
ATOM 2289 C C . TRP A 1 301 ? -4.204 67.314 -21.313 1.00 14.63 301 TRP A C 1
ATOM 2290 O O . TRP A 1 301 ? -5.138 67.989 -21.752 1.00 13.28 301 TRP A O 1
ATOM 2301 N N . ALA A 1 302 ? -4.216 66.774 -20.099 1.00 16.44 302 ALA A N 1
ATOM 2302 C CA . ALA A 1 302 ? -5.353 66.947 -19.201 1.00 13.93 302 ALA A CA 1
ATOM 2303 C C . ALA A 1 302 ? -5.247 68.303 -18.518 1.00 16.32 302 ALA A C 1
ATOM 2304 O O . ALA A 1 302 ? -4.985 68.392 -17.317 1.00 18.36 302 ALA A O 1
ATOM 2306 N N . LYS A 1 303 ? -5.449 69.359 -19.293 1.00 14.76 303 LYS A N 1
ATOM 2307 C CA . LYS A 1 303 ? -5.376 70.713 -18.765 1.00 15.01 303 LYS A CA 1
ATOM 2308 C C . LYS A 1 303 ? -6.548 70.957 -17.824 1.00 15.89 303 LYS A C 1
ATOM 2309 O O . LYS A 1 303 ? -7.707 70.777 -18.200 1.00 16.66 303 LYS A O 1
ATOM 2315 N N . VAL A 1 304 ? -6.249 71.350 -16.592 1.00 13.91 304 VAL A N 1
ATOM 2316 C CA . VAL A 1 304 ? -7.306 71.622 -15.630 1.00 13.47 304 VAL A CA 1
ATOM 2317 C C . VAL A 1 304 ? -7.777 73.059 -15.800 1.00 14.07 304 VAL A C 1
ATOM 2318 O O . VAL A 1 304 ? -6.994 74.006 -15.698 1.00 14.41 304 VAL A O 1
ATOM 2322 N N . VAL A 1 305 ? -9.062 73.214 -16.092 1.00 12.77 305 VAL A N 1
ATOM 2323 C CA . VAL A 1 305 ? -9.642 74.536 -16.275 1.00 13.70 305 VAL A CA 1
ATOM 2324 C C . VAL A 1 305 ? -10.239 74.993 -14.952 1.00 12.66 305 VAL A C 1
ATOM 2325 O O . VAL A 1 305 ? -11.154 74.360 -14.426 1.00 14.13 305 VAL A O 1
ATOM 2329 N N . PRO A 1 306 ? -9.714 76.091 -14.385 1.00 13.80 306 PRO A N 1
ATOM 2330 C CA . PRO A 1 306 ? -10.232 76.598 -13.110 1.00 15.37 306 PRO A CA 1
ATOM 2331 C C . PRO A 1 306 ? -11.755 76.659 -13.143 1.00 14.11 306 PRO A C 1
ATOM 2332 O O . PRO A 1 306 ? -12.340 77.003 -14.171 1.00 14.16 306 PRO A O 1
ATOM 2336 N N . ASN A 1 307 ? -12.391 76.322 -12.024 1.00 16.27 307 ASN A N 1
ATOM 2337 C CA . ASN A 1 307 ? -13.845 76.334 -11.954 1.00 13.85 307 ASN A CA 1
ATOM 2338 C C . ASN A 1 307 ? -14.406 77.745 -11.794 1.00 14.61 307 ASN A C 1
ATOM 2339 O O . ASN A 1 307 ? -15.080 78.056 -10.812 1.00 13.76 307 ASN A O 1
ATOM 2344 N N . ASP A 1 308 ? -14.115 78.589 -12.776 1.00 14.11 308 ASP A N 1
ATOM 2345 C CA . ASP A 1 308 ? -14.588 79.965 -12.786 1.00 14.66 308 ASP A CA 1
ATOM 2346 C C . ASP A 1 308 ? -15.311 80.183 -14.109 1.00 15.16 308 ASP A C 1
ATOM 2347 O O . ASP A 1 308 ? -14.938 79.612 -15.132 1.00 16.21 308 ASP A O 1
ATOM 2352 N N . ARG A 1 309 ? -16.346 81.014 -14.078 1.00 15.41 309 ARG A N 1
ATOM 2353 C CA . ARG A 1 309 ? -17.184 81.261 -15.246 1.00 15.02 309 ARG A CA 1
ATOM 2354 C C . ARG A 1 309 ? -16.549 81.595 -16.592 1.00 16.00 309 ARG A C 1
ATOM 2355 O O . ARG A 1 309 ? -16.663 80.819 -17.544 1.00 16.37 309 ARG A O 1
ATOM 2363 N N . GLU A 1 310 ? -15.891 82.744 -16.689 1.00 14.05 310 GLU A N 1
ATOM 2364 C CA . GLU A 1 310 ? -15.308 83.150 -17.962 1.00 15.44 310 GLU A CA 1
ATOM 2365 C C . GLU A 1 310 ? -14.251 82.224 -18.552 1.00 14.00 310 GLU A C 1
ATOM 2366 O O . GLU A 1 310 ? -14.283 81.938 -19.750 1.00 13.18 310 GLU A O 1
ATOM 2372 N N . ILE A 1 311 ? -13.322 81.741 -17.734 1.00 14.51 311 ILE A N 1
ATOM 2373 C CA . ILE A 1 311 ? -12.294 80.858 -18.269 1.00 13.54 311 ILE A CA 1
ATOM 2374 C C . ILE A 1 311 ? -12.917 79.535 -18.730 1.00 15.24 311 ILE A C 1
ATOM 2375 O O . ILE A 1 311 ? -12.461 78.930 -19.703 1.00 14.80 311 ILE A O 1
ATOM 2380 N N . THR A 1 312 ? -13.973 79.097 -18.050 1.00 13.53 312 THR A N 1
ATOM 2381 C CA . THR A 1 312 ? -14.658 77.868 -18.443 1.00 13.41 312 THR A CA 1
ATOM 2382 C C . THR A 1 312 ? -15.300 78.087 -19.812 1.00 13.20 312 THR A C 1
ATOM 2383 O O . THR A 1 312 ? -15.214 77.238 -20.699 1.00 12.00 312 THR A O 1
ATOM 2387 N N . MET A 1 313 ? -15.943 79.237 -19.981 1.00 13.49 313 MET A N 1
ATOM 2388 C CA . MET A 1 313 ? -16.591 79.555 -21.248 1.00 11.60 313 MET A CA 1
ATOM 2389 C C . MET A 1 313 ? -15.606 79.583 -22.412 1.00 13.66 313 MET A C 1
ATOM 2390 O O . MET A 1 313 ? -15.959 79.231 -23.538 1.00 14.23 313 MET A O 1
ATOM 2395 N N . ARG A 1 314 ? -14.372 79.998 -22.135 1.00 13.67 314 ARG A N 1
ATOM 2396 C CA . ARG A 1 314 ? -13.343 80.099 -23.165 1.00 13.53 314 ARG A CA 1
ATOM 2397 C C . ARG A 1 314 ? -12.544 78.835 -23.460 1.00 15.82 314 ARG A C 1
ATOM 2398 O O . ARG A 1 314 ? -12.156 78.605 -24.607 1.00 15.66 314 ARG A O 1
ATOM 2406 N N . GLU A 1 315 ? -12.291 78.025 -22.437 1.00 15.96 315 GLU A N 1
ATOM 2407 C CA . GLU A 1 315 ? -11.457 76.835 -22.617 1.00 14.91 315 GLU A CA 1
ATOM 2408 C C . GLU A 1 315 ? -12.119 75.463 -22.592 1.00 16.25 315 GLU A C 1
ATOM 2409 O O . GLU A 1 315 ? -11.580 74.514 -23.159 1.00 16.61 315 GLU A O 1
ATOM 2415 N N . LEU A 1 316 ? -13.271 75.346 -21.945 1.00 13.52 316 LEU A N 1
ATOM 2416 C CA . LEU A 1 316 ? -13.923 74.043 -21.818 1.00 12.65 316 LEU A CA 1
ATOM 2417 C C . LEU A 1 316 ? -15.069 73.842 -22.800 1.00 12.30 316 LEU A C 1
ATOM 2418 O O . LEU A 1 316 ? -16.202 73.562 -22.402 1.00 12.31 316 LEU A O 1
ATOM 2423 N N . THR A 1 317 ? -14.758 73.958 -24.088 1.00 11.92 317 THR A N 1
ATOM 2424 C CA . THR A 1 317 ? -15.768 73.826 -25.133 1.00 10.29 317 THR A CA 1
ATOM 2425 C C . THR A 1 317 ? -15.193 73.260 -26.420 1.00 12.62 317 THR A C 1
ATOM 2426 O O . THR A 1 317 ? -13.986 73.319 -26.658 1.00 13.18 317 THR A O 1
ATOM 2430 N N . PRO A 1 318 ? -16.062 72.703 -27.274 1.00 11.57 318 PRO A N 1
ATOM 2431 C CA . PRO A 1 318 ? -15.589 72.155 -28.546 1.00 11.47 318 PRO A CA 1
ATOM 2432 C C . PRO A 1 318 ? -14.886 73.252 -29.360 1.00 10.95 318 PRO A C 1
ATOM 2433 O O . PRO A 1 318 ? -13.863 73.008 -29.995 1.00 12.81 318 PRO A O 1
ATOM 2437 N N . ALA A 1 319 ? -15.431 74.465 -29.331 1.00 12.36 319 ALA A N 1
ATOM 2438 C CA . ALA A 1 319 ? -14.843 75.571 -30.085 1.00 11.93 319 ALA A CA 1
ATOM 2439 C C . ALA A 1 319 ? -13.368 75.780 -29.750 1.00 13.38 319 ALA A C 1
ATOM 2440 O O . ALA A 1 319 ? -12.556 76.092 -30.625 1.00 14.27 319 ALA A O 1
ATOM 2442 N N . ALA A 1 320 ? -13.021 75.588 -28.483 1.00 11.29 320 ALA A N 1
ATOM 2443 C CA . ALA A 1 320 ? -11.646 75.785 -28.042 1.00 12.72 320 ALA A CA 1
ATOM 2444 C C . ALA A 1 320 ? -10.761 74.559 -28.216 1.00 15.90 320 ALA A C 1
ATOM 2445 O O . ALA A 1 320 ? -9.537 74.681 -28.307 1.00 17.11 320 ALA A O 1
ATOM 2447 N N . VAL A 1 321 ? -11.381 73.386 -28.279 1.00 14.60 321 VAL A N 1
ATOM 2448 C CA . VAL A 1 321 ? -10.638 72.137 -28.365 1.00 14.07 321 VAL A CA 1
ATOM 2449 C C . VAL A 1 321 ? -10.476 71.451 -29.724 1.00 14.26 321 VAL A C 1
ATOM 2450 O O . VAL A 1 321 ? -9.479 70.759 -29.942 1.00 13.63 321 VAL A O 1
ATOM 2454 N N . THR A 1 322 ? -11.425 71.638 -30.638 1.00 11.19 322 THR A N 1
ATOM 2455 C CA . THR A 1 322 ? -11.342 70.982 -31.946 1.00 11.71 322 THR A CA 1
ATOM 2456 C C . THR A 1 322 ? -9.993 71.144 -32.646 1.00 13.79 322 THR A C 1
ATOM 2457 O O . THR A 1 322 ? -9.465 72.249 -32.757 1.00 13.96 322 THR A O 1
ATOM 2461 N N . GLY A 1 323 ? -9.441 70.029 -33.119 1.00 14.06 323 GLY A N 1
ATOM 2462 C CA . GLY A 1 323 ? -8.170 70.072 -33.821 1.00 13.81 323 GLY A CA 1
ATOM 2463 C C . GLY A 1 323 ? -6.933 70.161 -32.945 1.00 14.92 323 GLY A C 1
ATOM 2464 O O . GLY A 1 323 ? -5.816 70.213 -33.462 1.00 18.74 323 GLY A O 1
ATOM 2465 N N . THR A 1 324 ? -7.116 70.190 -31.629 1.00 14.48 324 THR A N 1
ATOM 2466 C CA . THR A 1 324 ? -5.976 70.260 -30.715 1.00 12.39 324 THR A CA 1
ATOM 2467 C C . THR A 1 324 ? -5.844 68.946 -29.955 1.00 11.96 324 THR A C 1
ATOM 2468 O O . THR A 1 324 ? -6.767 68.131 -29.940 1.00 13.09 324 THR A O 1
ATOM 2472 N N . LEU A 1 325 ? -4.690 68.751 -29.322 1.00 13.86 325 LEU A N 1
ATOM 2473 C CA . LEU A 1 325 ? -4.425 67.543 -28.547 1.00 13.35 325 LEU A CA 1
ATOM 2474 C C . LEU A 1 325 ? -4.846 67.706 -27.090 1.00 12.21 325 LEU A C 1
ATOM 2475 O O . LEU A 1 325 ? -4.694 66.787 -26.286 1.00 14.30 325 LEU A O 1
ATOM 2480 N N . THR A 1 326 ? -5.381 68.870 -26.746 1.00 13.13 326 THR A N 1
ATOM 2481 C CA . THR A 1 326 ? -5.784 69.117 -25.368 1.00 13.47 326 THR A CA 1
ATOM 2482 C C . THR A 1 326 ? -7.083 68.398 -25.005 1.00 13.38 326 THR A C 1
ATOM 2483 O O . THR A 1 326 ? -8.029 68.394 -25.783 1.00 13.56 326 THR A O 1
ATOM 2487 N N . THR A 1 327 ? -7.109 67.781 -23.826 1.00 12.61 327 THR A N 1
ATOM 2488 C CA . THR A 1 327 ? -8.295 67.086 -23.324 1.00 12.01 327 THR A CA 1
ATOM 2489 C C . THR A 1 327 ? -8.590 67.692 -21.951 1.00 14.47 327 THR A C 1
ATOM 2490 O O . THR A 1 327 ? -8.460 67.032 -20.921 1.00 14.52 327 THR A O 1
ATOM 2494 N N . PRO A 1 328 ? -9.008 68.966 -21.930 1.00 13.28 328 PRO A N 1
ATOM 2495 C CA . PRO A 1 328 ? -9.314 69.680 -20.687 1.00 14.16 328 PRO A CA 1
ATOM 2496 C C . PRO A 1 328 ? -10.425 69.102 -19.830 1.00 14.16 328 PRO A C 1
ATOM 2497 O O . PRO A 1 328 ? -11.367 68.486 -20.331 1.00 13.12 328 PRO A O 1
ATOM 2501 N N . VAL A 1 329 ? -10.292 69.310 -18.523 1.00 13.41 329 VAL A N 1
ATOM 2502 C CA . VAL A 1 329 ? -11.276 68.871 -17.548 1.00 14.32 329 VAL A CA 1
ATOM 2503 C C . VAL A 1 329 ? -11.544 70.069 -16.643 1.00 13.98 329 VAL A C 1
ATOM 2504 O O . VAL A 1 329 ? -10.611 70.749 -16.210 1.00 15.18 329 VAL A O 1
ATOM 2508 N N . GLY A 1 330 ? -12.819 70.335 -16.377 1.00 12.95 330 GLY A N 1
ATOM 2509 C CA . GLY A 1 330 ? -13.178 71.462 -15.537 1.00 14.24 330 GLY A CA 1
ATOM 2510 C C . GLY A 1 330 ? -14.426 71.230 -14.707 1.00 12.57 330 GLY A C 1
ATOM 2511 O O . GLY A 1 330 ? -14.871 70.091 -14.544 1.00 12.62 330 GLY A O 1
ATOM 2512 N N . ARG A 1 331 ? -14.993 72.321 -14.194 1.00 11.53 331 ARG A N 1
ATOM 2513 C CA . ARG A 1 331 ? -16.183 72.284 -13.346 1.00 11.20 331 ARG A CA 1
ATOM 2514 C C . ARG A 1 331 ? -15.999 71.316 -12.182 1.00 14.05 331 ARG A C 1
ATOM 2515 O O . ARG A 1 331 ? -16.949 70.673 -11.730 1.00 14.71 331 ARG A O 1
ATOM 2523 N N . LEU A 1 332 ? -14.771 71.227 -11.686 1.00 13.99 332 LEU A N 1
ATOM 2524 C CA . LEU A 1 332 ? -14.469 70.324 -10.588 1.00 14.10 332 LEU A CA 1
ATOM 2525 C C . LEU A 1 332 ? -14.912 70.853 -9.223 1.00 14.90 332 LEU A C 1
ATOM 2526 O O . LEU A 1 332 ? -14.434 71.887 -8.752 1.00 14.95 332 LEU A O 1
ATOM 2531 N N . ARG A 1 333 ? -15.842 70.131 -8.608 1.00 14.60 333 ARG A N 1
ATOM 2532 C CA . ARG A 1 333 ? -16.360 70.463 -7.287 1.00 14.41 333 ARG A CA 1
ATOM 2533 C C . ARG A 1 333 ? -17.082 69.248 -6.729 1.00 15.71 333 ARG A C 1
ATOM 2534 O O . ARG A 1 333 ? -17.411 68.316 -7.463 1.00 13.16 333 ARG A O 1
ATOM 2542 N N . LYS A 1 334 ? -17.321 69.254 -5.423 1.00 13.19 334 LYS A N 1
ATOM 2543 C CA . LYS A 1 334 ? -18.030 68.155 -4.803 1.00 14.78 334 LYS A CA 1
ATOM 2544 C C . LYS A 1 334 ? -19.519 68.408 -5.001 1.00 16.08 334 LYS A C 1
ATOM 2545 O O . LYS A 1 334 ? -19.978 69.550 -4.937 1.00 18.83 334 LYS A O 1
ATOM 2551 N N . LEU A 1 335 ? -20.265 67.345 -5.266 1.00 15.98 335 LEU A N 1
ATOM 2552 C CA . LEU A 1 335 ? -21.703 67.453 -5.475 1.00 15.49 335 LEU A CA 1
ATOM 2553 C C . LEU A 1 335 ? -22.425 67.472 -4.132 1.00 17.15 335 LEU A C 1
ATOM 2554 O O . LEU A 1 335 ? -21.868 67.061 -3.114 1.00 20.12 335 LEU A O 1
ATOM 2559 N N . ASN A 1 336 ? -23.663 67.954 -4.131 1.00 14.13 336 ASN A N 1
ATOM 2560 C CA . ASN A 1 336 ? -24.442 68.044 -2.900 1.00 16.91 336 ASN A CA 1
ATOM 2561 C C . ASN A 1 336 ? -24.698 66.708 -2.204 1.00 19.50 336 ASN A C 1
ATOM 2562 O O . ASN A 1 336 ? -25.052 66.679 -1.023 1.00 19.73 336 ASN A O 1
ATOM 2567 N N . MET A 1 337 ? -24.519 65.604 -2.923 1.00 19.33 337 MET A N 1
ATOM 2568 C CA . MET A 1 337 ? -24.732 64.284 -2.331 1.00 22.12 337 MET A CA 1
ATOM 2569 C C . MET A 1 337 ? -23.720 63.981 -1.226 1.00 22.43 337 MET A C 1
ATOM 2570 O O . MET A 1 337 ? -24.006 63.210 -0.310 1.00 25.52 337 MET A O 1
ATOM 2575 N N . GLY A 1 338 ? -22.538 64.582 -1.313 1.00 21.82 338 GLY A N 1
ATOM 2576 C CA . GLY A 1 338 ? -21.523 64.342 -0.303 1.00 19.38 338 GLY A CA 1
ATOM 2577 C C . GLY A 1 338 ? -20.109 64.590 -0.792 1.00 19.66 338 GLY A C 1
ATOM 2578 O O . GLY A 1 338 ? -19.880 64.712 -1.997 1.00 17.02 338 GLY A O 1
ATOM 2579 N N . PRO A 1 339 ? -19.130 64.661 0.126 1.00 19.96 339 PRO A N 1
ATOM 2580 C CA . PRO A 1 339 ? -17.723 64.898 -0.208 1.00 19.31 339 PRO A CA 1
ATOM 2581 C C . PRO A 1 339 ? -17.060 63.803 -1.042 1.00 17.97 339 PRO A C 1
ATOM 2582 O O . PRO A 1 339 ? -15.958 63.996 -1.557 1.00 20.12 339 PRO A O 1
ATOM 2586 N N . GLU A 1 340 ? -17.719 62.656 -1.173 1.00 18.08 340 GLU A N 1
ATOM 2587 C CA . GLU A 1 340 ? -17.164 61.566 -1.970 1.00 18.23 340 GLU A CA 1
ATOM 2588 C C . GLU A 1 340 ? -17.757 61.567 -3.381 1.00 18.82 340 GLU A C 1
ATOM 2589 O O . GLU A 1 340 ? -17.497 60.662 -4.179 1.00 17.16 340 GLU A O 1
ATOM 2595 N N . PHE A 1 341 ? -18.554 62.588 -3.680 1.00 15.65 341 PHE A N 1
ATOM 2596 C CA . PHE A 1 341 ? -19.174 62.729 -4.997 1.00 18.02 341 PHE A CA 1
ATOM 2597 C C . PHE A 1 341 ? -18.507 63.900 -5.715 1.00 16.28 341 PHE A C 1
ATOM 2598 O O . PHE A 1 341 ? -18.571 65.041 -5.255 1.00 16.61 341 PHE A O 1
ATOM 2606 N N . LEU A 1 342 ? -17.860 63.605 -6.839 1.00 14.53 342 LEU A N 1
ATOM 2607 C CA . LEU A 1 342 ? -17.148 64.615 -7.612 1.00 14.57 342 LEU A CA 1
ATOM 2608 C C . LEU A 1 342 ? -17.796 64.868 -8.965 1.00 15.65 342 LEU A C 1
ATOM 2609 O O . LEU A 1 342 ? -18.170 63.931 -9.672 1.00 14.88 342 LEU A O 1
ATOM 2614 N N . SER A 1 343 ? -17.922 66.144 -9.314 1.00 14.63 343 SER A N 1
ATOM 2615 C CA . SER A 1 343 ? -18.485 66.548 -10.594 1.00 14.56 343 SER A CA 1
ATOM 2616 C C . SER A 1 343 ? -17.315 66.913 -11.498 1.00 14.05 343 SER A C 1
ATOM 2617 O O . SER A 1 343 ? -16.289 67.413 -11.025 1.00 13.42 343 SER A O 1
ATOM 2620 N N . ALA A 1 344 ? -17.458 66.657 -12.793 1.00 13.38 344 ALA A N 1
ATOM 2621 C CA . ALA A 1 344 ? -16.411 66.993 -13.747 1.00 13.29 344 ALA A CA 1
ATOM 2622 C C . ALA A 1 344 ? -16.998 67.077 -15.150 1.00 11.72 344 ALA A C 1
ATOM 2623 O O . ALA A 1 344 ? -17.955 66.373 -15.470 1.00 12.32 344 ALA A O 1
ATOM 2625 N N . PHE A 1 345 ? -16.429 67.952 -15.973 1.00 10.93 345 PHE A N 1
ATOM 2626 C CA . PHE A 1 345 ? -16.874 68.114 -17.352 1.00 11.83 345 PHE A CA 1
ATOM 2627 C C . PHE A 1 345 ? -15.615 68.123 -18.208 1.00 13.60 345 PHE A C 1
ATOM 2628 O O . PHE A 1 345 ? -14.670 68.861 -17.928 1.00 12.86 345 PHE A O 1
ATOM 2636 N N . THR A 1 346 ? -15.600 67.300 -19.250 1.00 13.78 346 THR A N 1
ATOM 2637 C CA . THR A 1 346 ? -14.429 67.207 -20.112 1.00 13.75 346 THR A CA 1
ATOM 2638 C C . THR A 1 346 ? -14.759 67.436 -21.581 1.00 13.37 346 THR A C 1
ATOM 2639 O O . THR A 1 346 ? -15.911 67.314 -22.000 1.00 12.28 346 THR A O 1
ATOM 2643 N N . VAL A 1 347 ? -13.729 67.764 -22.356 1.00 12.19 347 VAL A N 1
ATOM 2644 C CA . VAL A 1 347 ? -13.869 67.989 -23.789 1.00 11.91 347 VAL A CA 1
ATOM 2645 C C . VAL A 1 347 ? -12.620 67.415 -24.457 1.00 12.16 347 VAL A C 1
ATOM 2646 O O . VAL A 1 347 ? -11.515 67.513 -23.914 1.00 13.44 347 VAL A O 1
ATOM 2650 N N . GLY A 1 348 ? -12.803 66.806 -25.623 1.00 11.82 348 GLY A N 1
ATOM 2651 C CA . GLY A 1 348 ? -11.674 66.241 -26.338 1.00 11.91 348 GLY A CA 1
ATOM 2652 C C . GLY A 1 348 ? -11.987 65.995 -27.800 1.00 13.49 348 GLY A C 1
ATOM 2653 O O . GLY A 1 348 ? -13.126 65.686 -28.151 1.00 14.88 348 GLY A O 1
ATOM 2654 N N . ASP A 1 349 ? -10.979 66.124 -28.656 1.00 11.86 349 ASP A N 1
ATOM 2655 C CA . ASP A 1 349 ? -11.169 65.912 -30.086 1.00 11.32 349 ASP A CA 1
ATOM 2656 C C . ASP A 1 349 ? -11.266 64.407 -30.365 1.00 12.28 349 ASP A C 1
ATOM 2657 O O . ASP A 1 349 ? -10.376 63.641 -30.004 1.00 12.39 349 ASP A O 1
ATOM 2662 N N . GLN A 1 350 ? -12.350 63.992 -31.016 1.00 12.75 350 GLN A N 1
ATOM 2663 C CA . GLN A 1 350 ? -12.586 62.578 -31.306 1.00 12.77 350 GLN A CA 1
ATOM 2664 C C . GLN A 1 350 ? -11.607 61.907 -32.264 1.00 12.89 350 GLN A C 1
ATOM 2665 O O . GLN A 1 350 ? -11.368 60.704 -32.157 1.00 12.85 350 GLN A O 1
ATOM 2671 N N . LEU A 1 351 ? -11.031 62.673 -33.185 1.00 11.75 351 LEU A N 1
ATOM 2672 C CA . LEU A 1 351 ? -10.106 62.094 -34.160 1.00 12.66 351 LEU A CA 1
ATOM 2673 C C . LEU A 1 351 ? -8.648 61.993 -33.715 1.00 14.38 351 LEU A C 1
ATOM 2674 O O . LEU A 1 351 ? -7.865 61.243 -34.307 1.00 12.37 351 LEU A O 1
ATOM 2679 N N . LEU A 1 352 ? -8.276 62.746 -32.685 1.00 12.02 352 LEU A N 1
ATOM 2680 C CA . LEU A 1 352 ? -6.900 62.701 -32.205 1.00 12.82 352 LEU A CA 1
ATOM 2681 C C . LEU A 1 352 ? -6.765 61.665 -31.092 1.00 11.92 352 LEU A C 1
ATOM 2682 O O . LEU A 1 352 ? -6.583 60.489 -31.386 1.00 13.57 352 LEU A O 1
ATOM 2687 N N . TRP A 1 353 ? -6.870 62.061 -29.826 1.00 14.09 353 TRP A N 1
ATOM 2688 C CA . TRP A 1 353 ? -6.753 61.065 -28.766 1.00 13.66 353 TRP A CA 1
ATOM 2689 C C . TRP A 1 353 ? -7.844 60.011 -28.876 1.00 15.13 353 TRP A C 1
ATOM 2690 O O . TRP A 1 353 ? -7.669 58.871 -28.441 1.00 14.14 353 TRP A O 1
ATOM 2701 N N . GLY A 1 354 ? -8.967 60.387 -29.477 1.00 14.93 354 GLY A N 1
ATOM 2702 C CA . GLY A 1 354 ? -10.063 59.450 -29.620 1.00 13.95 354 GLY A CA 1
ATOM 2703 C C . GLY A 1 354 ? -9.939 58.509 -30.803 1.00 12.86 354 GLY A C 1
ATOM 2704 O O . GLY A 1 354 ? -10.801 57.648 -30.991 1.00 13.55 354 GLY A O 1
ATOM 2705 N N . ALA A 1 355 ? -8.888 58.661 -31.606 1.00 11.78 355 ALA A N 1
ATOM 2706 C CA . ALA A 1 355 ? -8.715 57.790 -32.762 1.00 11.76 355 ALA A CA 1
ATOM 2707 C C . ALA A 1 355 ? -7.281 57.582 -33.248 1.00 13.29 355 ALA A C 1
ATOM 2708 O O . ALA A 1 355 ? -6.680 56.538 -32.993 1.00 13.33 355 ALA A O 1
ATOM 2710 N N . ALA A 1 356 ? -6.732 58.580 -33.936 1.00 14.48 356 ALA A N 1
ATOM 2711 C CA . ALA A 1 356 ? -5.393 58.468 -34.516 1.00 12.13 356 ALA A CA 1
ATOM 2712 C C . ALA A 1 356 ? -4.167 58.575 -33.619 1.00 12.54 356 ALA A C 1
ATOM 2713 O O . ALA A 1 356 ? -3.188 57.858 -33.828 1.00 13.39 356 ALA A O 1
ATOM 2715 N N . GLU A 1 357 ? -4.202 59.457 -32.629 1.00 14.40 357 GLU A N 1
ATOM 2716 C CA . GLU A 1 357 ? -3.029 59.657 -31.786 1.00 14.13 357 GLU A CA 1
ATOM 2717 C C . GLU A 1 357 ? -2.460 58.438 -31.061 1.00 13.47 357 GLU A C 1
ATOM 2718 O O . GLU A 1 357 ? -1.243 58.245 -31.046 1.00 14.65 357 GLU A O 1
ATOM 2724 N N . PRO A 1 358 ? -3.315 57.599 -30.453 1.00 12.94 358 PRO A N 1
ATOM 2725 C CA . PRO A 1 358 ? -2.768 56.430 -29.758 1.00 12.13 358 PRO A CA 1
ATOM 2726 C C . PRO A 1 358 ? -2.016 55.501 -30.708 1.00 14.78 358 PRO A C 1
ATOM 2727 O O . PRO A 1 358 ? -1.063 54.830 -30.309 1.00 13.00 358 PRO A O 1
ATOM 2731 N N . LEU A 1 359 ? -2.440 55.475 -31.968 1.00 14.20 359 LEU A N 1
ATOM 2732 C CA . LEU A 1 359 ? -1.801 54.619 -32.965 1.00 13.91 359 LEU A CA 1
ATOM 2733 C C . LEU A 1 359 ? -0.410 55.138 -33.319 1.00 15.21 359 LEU A C 1
ATOM 2734 O O . LEU A 1 359 ? 0.544 54.367 -33.408 1.00 15.30 359 LEU A O 1
ATOM 2739 N N . ARG A 1 360 ? -0.308 56.449 -33.521 1.00 13.48 360 ARG A N 1
ATOM 2740 C CA . ARG A 1 360 ? 0.958 57.088 -33.867 1.00 15.22 360 ARG A CA 1
ATOM 2741 C C . ARG A 1 360 ? 1.991 56.855 -32.771 1.00 15.89 360 ARG A C 1
ATOM 2742 O O . ARG A 1 360 ? 3.149 56.531 -33.045 1.00 15.06 360 ARG A O 1
ATOM 2750 N N . ARG A 1 361 ? 1.563 57.026 -31.525 1.00 15.11 361 ARG A N 1
ATOM 2751 C CA . ARG A 1 361 ? 2.454 56.856 -30.384 1.00 13.99 361 ARG A CA 1
ATOM 2752 C C . ARG A 1 361 ? 2.884 55.406 -30.175 1.00 15.99 361 ARG A C 1
ATOM 2753 O O . ARG A 1 361 ? 4.024 55.145 -29.795 1.00 16.04 361 ARG A O 1
ATOM 2761 N N . MET A 1 362 ? 1.988 54.456 -30.422 1.00 14.90 362 MET A N 1
ATOM 2762 C CA . MET A 1 362 ? 2.350 53.051 -30.263 1.00 13.03 362 MET A CA 1
ATOM 2763 C C . MET A 1 362 ? 3.396 52.696 -31.318 1.00 15.48 362 MET A C 1
ATOM 2764 O O . MET A 1 362 ? 4.377 52.011 -31.028 1.00 16.84 362 MET A O 1
ATOM 2769 N N . LEU A 1 363 ? 3.178 53.161 -32.546 1.00 14.53 363 LEU A N 1
ATOM 2770 C CA . LEU A 1 363 ? 4.116 52.900 -33.631 1.00 15.79 363 LEU A CA 1
ATOM 2771 C C . LEU A 1 363 ? 5.488 53.453 -33.268 1.00 15.82 363 LEU A C 1
ATOM 2772 O O . LEU A 1 363 ? 6.506 52.796 -33.478 1.00 16.41 363 LEU A O 1
ATOM 2777 N N . ARG A 1 364 ? 5.509 54.659 -32.710 1.00 16.90 364 ARG A N 1
ATOM 2778 C CA . ARG A 1 364 ? 6.765 55.295 -32.336 1.00 20.42 364 ARG A CA 1
ATOM 2779 C C . ARG A 1 364 ? 7.534 54.440 -31.332 1.00 19.36 364 ARG A C 1
ATOM 2780 O O . ARG A 1 364 ? 8.763 54.353 -31.393 1.00 20.46 364 ARG A O 1
ATOM 2788 N N . GLN A 1 365 ? 6.807 53.815 -30.409 1.00 18.80 365 GLN A N 1
ATOM 2789 C CA . GLN A 1 365 ? 7.412 52.952 -29.397 1.00 22.20 365 GLN A CA 1
ATOM 2790 C C . GLN A 1 365 ? 8.093 51.739 -30.016 1.00 23.25 365 GLN A C 1
ATOM 2791 O O . GLN A 1 365 ? 9.088 51.239 -29.491 1.00 25.57 365 GLN A O 1
ATOM 2797 N N . LEU A 1 366 ? 7.539 51.263 -31.127 1.00 21.60 366 LEU A N 1
ATOM 2798 C CA . LEU A 1 366 ? 8.058 50.083 -31.811 1.00 22.04 366 LEU A CA 1
ATOM 2799 C C . LEU A 1 366 ? 9.102 50.393 -32.878 1.00 23.17 366 LEU A C 1
ATOM 2800 O O . LEU A 1 366 ? 9.805 49.495 -33.344 1.00 22.76 366 LEU A O 1
ATOM 2805 N N . ALA A 1 367 ? 9.200 51.661 -33.261 1.00 21.98 367 ALA A N 1
ATOM 2806 C CA . ALA A 1 367 ? 10.149 52.094 -34.280 1.00 24.37 367 ALA A CA 1
ATOM 2807 C C . ALA A 1 367 ? 11.592 51.918 -33.821 1.00 29.91 367 ALA A C 1
ATOM 2808 O O . ALA A 1 367 ? 12.398 51.385 -34.614 1.00 30.23 367 ALA A O 1
ATOM 2811 N N . MET B 1 1 ? -66.120 89.263 -12.526 1.00 30.65 1 MET B N 1
ATOM 2812 C CA . MET B 1 1 ? -65.006 89.244 -13.516 1.00 27.33 1 MET B CA 1
ATOM 2813 C C . MET B 1 1 ? -63.792 89.994 -12.977 1.00 25.17 1 MET B C 1
ATOM 2814 O O . MET B 1 1 ? -63.864 91.189 -12.684 1.00 24.79 1 MET B O 1
ATOM 2819 N N . GLN B 1 2 ? -62.674 89.286 -12.856 1.00 22.08 2 GLN B N 1
ATOM 2820 C CA . GLN B 1 2 ? -61.448 89.877 -12.335 1.00 22.02 2 GLN B CA 1
ATOM 2821 C C . GLN B 1 2 ? -60.717 90.774 -13.324 1.00 18.32 2 GLN B C 1
ATOM 2822 O O . GLN B 1 2 ? -60.650 90.485 -14.519 1.00 17.74 2 GLN B O 1
ATOM 2828 N N . ASN B 1 3 ? -60.176 91.874 -12.813 1.00 17.79 3 ASN B N 1
ATOM 2829 C CA . ASN B 1 3 ? -59.413 92.805 -13.634 1.00 15.72 3 ASN B CA 1
ATOM 2830 C C . ASN B 1 3 ? -57.978 92.300 -13.610 1.00 16.34 3 ASN B C 1
ATOM 2831 O O . ASN B 1 3 ? -57.318 92.319 -12.568 1.00 16.94 3 ASN B O 1
ATOM 2836 N N . VAL B 1 4 ? -57.503 91.843 -14.763 1.00 14.98 4 VAL B N 1
ATOM 2837 C CA . VAL B 1 4 ? -56.166 91.272 -14.865 1.00 14.90 4 VAL B CA 1
ATOM 2838 C C . VAL B 1 4 ? -55.221 92.083 -15.734 1.00 14.34 4 VAL B C 1
ATOM 2839 O O . VAL B 1 4 ? -55.516 92.357 -16.893 1.00 13.76 4 VAL B O 1
ATOM 2843 N N . GLY B 1 5 ? -54.082 92.461 -15.163 1.00 15.74 5 GLY B N 1
ATOM 2844 C CA . GLY B 1 5 ? -53.098 93.226 -15.905 1.00 13.79 5 GLY B CA 1
ATOM 2845 C C . GLY B 1 5 ? -51.987 92.343 -16.437 1.00 15.56 5 GLY B C 1
ATOM 2846 O O . GLY B 1 5 ? -51.550 91.412 -15.765 1.00 14.22 5 GLY B O 1
ATOM 2847 N N . PHE B 1 6 ? -51.534 92.629 -17.653 1.00 15.35 6 PHE B N 1
ATOM 2848 C CA . PHE B 1 6 ? -50.464 91.854 -18.266 1.00 14.40 6 PHE B CA 1
ATOM 2849 C C . PHE B 1 6 ? -49.248 92.722 -18.555 1.00 14.36 6 PHE B C 1
ATOM 2850 O O . PHE B 1 6 ? -49.357 93.751 -19.221 1.00 14.85 6 PHE B O 1
ATOM 2858 N N . ILE B 1 7 ? -48.096 92.298 -18.042 1.00 10.39 7 ILE B N 1
ATOM 2859 C CA . ILE B 1 7 ? -46.839 93.015 -18.238 1.00 12.68 7 ILE B CA 1
ATOM 2860 C C . ILE B 1 7 ? -45.896 92.101 -19.023 1.00 13.94 7 ILE B C 1
ATOM 2861 O O . ILE B 1 7 ? -45.844 90.900 -18.768 1.00 14.90 7 ILE B O 1
ATOM 2866 N N . GLY B 1 8 ? -45.160 92.670 -19.975 1.00 15.53 8 GLY B N 1
ATOM 2867 C CA . GLY B 1 8 ? -44.231 91.882 -20.771 1.00 14.86 8 GLY B CA 1
ATOM 2868 C C . GLY B 1 8 ? -44.912 90.883 -21.689 1.00 14.89 8 GLY B C 1
ATOM 2869 O O . GLY B 1 8 ? -44.342 89.842 -22.016 1.00 15.44 8 GLY B O 1
ATOM 2870 N N . TRP B 1 9 ? -46.130 91.208 -22.111 1.00 15.99 9 TRP B N 1
ATOM 2871 C CA . TRP B 1 9 ? -46.919 90.342 -22.986 1.00 14.31 9 TRP B CA 1
ATOM 2872 C C . TRP B 1 9 ? -46.403 90.321 -24.426 1.00 17.06 9 TRP B C 1
ATOM 2873 O O . TRP B 1 9 ? -46.708 89.402 -25.190 1.00 15.52 9 TRP B O 1
ATOM 2884 N N . ARG B 1 10 ? -45.632 91.342 -24.788 1.00 15.96 10 ARG B N 1
ATOM 2885 C CA . ARG B 1 10 ? -45.092 91.481 -26.139 1.00 17.99 10 ARG B CA 1
ATOM 2886 C C . ARG B 1 10 ? -43.799 90.696 -26.355 1.00 17.61 10 ARG B C 1
ATOM 2887 O O . ARG B 1 10 ? -43.463 90.349 -27.488 1.00 19.96 10 ARG B O 1
ATOM 2895 N N . GLY B 1 11 ? -43.080 90.425 -25.268 1.00 16.42 11 GLY B N 1
ATOM 2896 C CA . GLY B 1 11 ? -41.830 89.680 -25.351 1.00 15.10 11 GLY B CA 1
ATOM 2897 C C . GLY B 1 11 ? -42.035 88.228 -25.742 1.00 14.50 11 GLY B C 1
ATOM 2898 O O . GLY B 1 11 ? -43.164 87.788 -25.922 1.00 16.37 11 GLY B O 1
ATOM 2899 N N . MET B 1 12 ? -40.948 87.472 -25.859 1.00 15.02 12 MET B N 1
ATOM 2900 C CA . MET B 1 12 ? -41.053 86.072 -26.259 1.00 13.35 12 MET B CA 1
ATOM 2901 C C . MET B 1 12 ? -41.880 85.193 -25.320 1.00 14.14 12 MET B C 1
ATOM 2902 O O . MET B 1 12 ? -42.797 84.502 -25.764 1.00 12.81 12 MET B O 1
ATOM 2907 N N . VAL B 1 13 ? -41.565 85.207 -24.029 1.00 13.04 13 VAL B N 1
ATOM 2908 C CA . VAL B 1 13 ? -42.326 84.395 -23.087 1.00 13.06 13 VAL B CA 1
ATOM 2909 C C . VAL B 1 13 ? -43.771 84.881 -23.055 1.00 12.17 13 VAL B C 1
ATOM 2910 O O . VAL B 1 13 ? -44.702 84.078 -23.065 1.00 12.48 13 VAL B O 1
ATOM 2914 N N . GLY B 1 14 ? -43.957 86.198 -23.030 1.00 12.61 14 GLY B N 1
ATOM 2915 C CA . GLY B 1 14 ? -45.304 86.744 -23.011 1.00 14.18 14 GLY B CA 1
ATOM 2916 C C . GLY B 1 14 ? -46.106 86.365 -24.245 1.00 14.48 14 GLY B C 1
ATOM 2917 O O . GLY B 1 14 ? -47.314 86.113 -24.166 1.00 12.13 14 GLY B O 1
ATOM 2918 N N . SER B 1 15 ? -45.435 86.327 -25.394 1.00 14.74 15 SER B N 1
ATOM 2919 C CA . SER B 1 15 ? -46.081 85.971 -26.653 1.00 12.38 15 SER B CA 1
ATOM 2920 C C . SER B 1 15 ? -46.547 84.519 -26.648 1.00 12.36 15 SER B C 1
ATOM 2921 O O . SER B 1 15 ? -47.606 84.197 -27.184 1.00 13.13 15 SER B O 1
ATOM 2924 N N . VAL B 1 16 ? -45.748 83.640 -26.056 1.00 11.33 16 VAL B N 1
ATOM 2925 C CA . VAL B 1 16 ? -46.133 82.239 -25.960 1.00 11.21 16 VAL B CA 1
ATOM 2926 C C . VAL B 1 16 ? -47.340 82.166 -25.031 1.00 12.67 16 VAL B C 1
ATOM 2927 O O . VAL B 1 16 ? -48.281 81.407 -25.278 1.00 13.01 16 VAL B O 1
ATOM 2931 N N . LEU B 1 17 ? -47.321 82.967 -23.968 1.00 11.71 17 LEU B N 1
ATOM 2932 C CA . LEU B 1 17 ? -48.437 82.986 -23.028 1.00 12.21 17 LEU B CA 1
ATOM 2933 C C . LEU B 1 17 ? -49.708 83.459 -23.730 1.00 13.53 17 LEU B C 1
ATOM 2934 O O . LEU B 1 17 ? -50.767 82.839 -23.600 1.00 13.66 17 LEU B O 1
ATOM 2939 N N . MET B 1 18 ? -49.601 84.551 -24.482 1.00 13.12 18 MET B N 1
ATOM 2940 C CA . MET B 1 18 ? -50.753 85.093 -25.197 1.00 13.49 18 MET B CA 1
ATOM 2941 C C . MET B 1 18 ? -51.312 84.047 -26.156 1.00 13.55 18 MET B C 1
ATOM 2942 O O . MET B 1 18 ? -52.524 83.823 -26.217 1.00 12.80 18 MET B O 1
ATOM 2947 N N . GLN B 1 19 ? -50.421 83.400 -26.899 1.00 11.13 19 GLN B N 1
ATOM 2948 C CA . GLN B 1 19 ? -50.827 82.381 -27.856 1.00 14.73 19 GLN B CA 1
ATOM 2949 C C . GLN B 1 19 ? -51.595 81.259 -27.160 1.00 14.21 19 GLN B C 1
ATOM 2950 O O . GLN B 1 19 ? -52.642 80.826 -27.638 1.00 13.65 19 GLN B O 1
ATOM 2956 N N . ARG B 1 20 ? -51.077 80.787 -26.030 1.00 12.08 20 ARG B N 1
ATOM 2957 C CA . ARG B 1 20 ? -51.746 79.716 -25.303 1.00 12.24 20 ARG B CA 1
ATOM 2958 C C . ARG B 1 20 ? -53.092 80.186 -24.765 1.00 12.66 20 ARG B C 1
ATOM 2959 O O . ARG B 1 20 ? -54.068 79.441 -24.788 1.00 14.48 20 ARG B O 1
ATOM 2967 N N . MET B 1 21 ? -53.144 81.426 -24.289 1.00 12.97 21 MET B N 1
ATOM 2968 C CA . MET B 1 21 ? -54.390 81.964 -23.766 1.00 13.58 21 MET B CA 1
ATOM 2969 C C . MET B 1 21 ? -55.444 82.053 -24.866 1.00 13.82 21 MET B C 1
ATOM 2970 O O . MET B 1 21 ? -56.620 81.794 -24.619 1.00 15.58 21 MET B O 1
ATOM 2975 N N . VAL B 1 22 ? -55.024 82.403 -26.080 1.00 14.86 22 VAL B N 1
ATOM 2976 C CA . VAL B 1 22 ? -55.953 82.484 -27.208 1.00 14.66 22 VAL B CA 1
ATOM 2977 C C . VAL B 1 22 ? -56.476 81.084 -27.540 1.00 17.42 22 VAL B C 1
ATOM 2978 O O . VAL B 1 22 ? -57.678 80.890 -27.753 1.00 16.25 22 VAL B O 1
ATOM 2982 N N . GLU B 1 23 ? -55.568 80.113 -27.573 1.00 14.05 23 GLU B N 1
ATOM 2983 C CA . GLU B 1 23 ? -55.924 78.731 -27.885 1.00 16.93 23 GLU B CA 1
ATOM 2984 C C . GLU B 1 23 ? -56.891 78.143 -26.863 1.00 17.06 23 GLU B C 1
ATOM 2985 O O . GLU B 1 23 ? -57.746 77.324 -27.206 1.00 18.21 23 GLU B O 1
ATOM 2991 N N . GLU B 1 24 ? -56.762 78.566 -25.609 1.00 14.39 24 GLU B N 1
ATOM 2992 C CA . GLU B 1 24 ? -57.628 78.059 -24.551 1.00 16.63 24 GLU B CA 1
ATOM 2993 C C . GLU B 1 24 ? -58.780 79.007 -24.220 1.00 17.73 24 GLU B C 1
ATOM 2994 O O . GLU B 1 24 ? -59.564 78.734 -23.310 1.00 18.42 24 GLU B O 1
ATOM 3000 N N . ARG B 1 25 ? -58.881 80.110 -24.958 1.00 16.84 25 ARG B N 1
ATOM 3001 C CA . ARG B 1 25 ? -59.931 81.105 -24.734 1.00 18.55 25 ARG B CA 1
ATOM 3002 C C . ARG B 1 25 ? -59.926 81.618 -23.295 1.00 18.22 25 ARG B C 1
ATOM 3003 O O . ARG B 1 25 ? -60.981 81.757 -22.669 1.00 19.11 25 ARG B O 1
ATOM 3011 N N . ASP B 1 26 ? -58.736 81.917 -22.781 1.00 15.73 26 ASP B 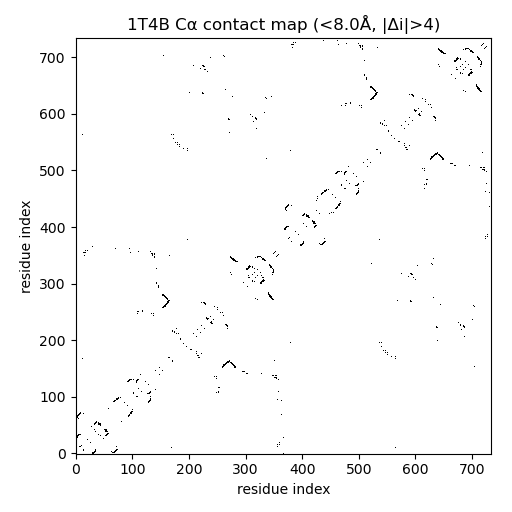N 1
ATOM 3012 C CA . ASP B 1 26 ? -58.588 82.395 -21.412 1.00 15.01 26 ASP B CA 1
ATOM 3013 C C . ASP B 1 26 ? -58.924 83.869 -21.183 1.00 15.71 26 ASP B C 1
ATOM 3014 O O . ASP B 1 26 ? -59.002 84.304 -20.038 1.00 16.22 26 ASP B O 1
ATOM 3019 N N . PHE B 1 27 ? -59.116 84.641 -22.251 1.00 15.45 27 PHE B N 1
ATOM 3020 C CA . PHE B 1 27 ? -59.442 86.057 -22.082 1.00 15.32 27 PHE B CA 1
ATOM 3021 C C . PHE B 1 27 ? -60.936 86.304 -21.871 1.00 16.23 27 PHE B C 1
ATOM 3022 O O . PHE B 1 27 ? -61.335 87.365 -21.388 1.00 18.14 27 PHE B O 1
ATOM 3030 N N . ASP B 1 28 ? -61.760 85.324 -22.224 1.00 16.32 28 ASP B N 1
ATOM 3031 C CA . ASP B 1 28 ? -63.211 85.465 -22.104 1.00 18.11 28 ASP B CA 1
ATOM 3032 C C . ASP B 1 28 ? -63.766 85.682 -20.697 1.00 19.17 28 ASP B C 1
ATOM 3033 O O . ASP B 1 28 ? -64.743 86.410 -20.524 1.00 20.78 28 ASP B O 1
ATOM 3038 N N . ALA B 1 29 ? -63.147 85.066 -19.696 1.00 18.27 29 ALA B N 1
ATOM 3039 C CA . ALA B 1 29 ? -63.633 85.178 -18.323 1.00 18.99 29 ALA B CA 1
ATOM 3040 C C . ALA B 1 29 ? -63.029 86.314 -17.505 1.00 18.64 29 ALA B C 1
ATOM 3041 O O . ALA B 1 29 ? -63.405 86.521 -16.351 1.00 19.72 29 ALA B O 1
ATOM 3043 N N . ILE B 1 30 ? -62.101 87.053 -18.096 1.00 16.95 30 ILE B N 1
ATOM 3044 C CA . ILE B 1 30 ? -61.460 88.148 -17.385 1.00 15.88 30 ILE B CA 1
ATOM 3045 C C . ILE B 1 30 ? -61.577 89.474 -18.119 1.00 16.05 30 ILE B C 1
ATOM 3046 O O . ILE B 1 30 ? -62.039 89.539 -19.259 1.00 16.77 30 ILE B O 1
ATOM 3051 N N . ARG B 1 31 ? -61.168 90.538 -17.439 1.00 16.83 31 ARG B N 1
ATOM 3052 C CA . ARG B 1 31 ? -61.169 91.869 -18.021 1.00 17.60 31 ARG B CA 1
ATOM 3053 C C . ARG B 1 31 ? -59.678 92.191 -18.094 1.00 17.95 31 ARG B C 1
ATOM 3054 O O . ARG B 1 31 ? -59.073 92.613 -17.110 1.00 17.20 31 ARG B O 1
ATOM 3062 N N . PRO B 1 32 ? -59.063 91.963 -19.267 1.00 17.89 32 PRO B N 1
ATOM 3063 C CA . PRO B 1 32 ? -57.638 92.206 -19.499 1.00 16.51 32 PRO B CA 1
ATOM 3064 C C . PRO B 1 32 ? -57.222 93.656 -19.709 1.00 18.14 32 PRO B C 1
ATOM 3065 O O . PRO B 1 32 ? -57.884 94.419 -20.412 1.00 18.64 32 PRO B O 1
ATOM 3069 N N . VAL B 1 33 ? -56.109 94.019 -19.083 1.00 16.08 33 VAL B N 1
ATOM 3070 C CA . VAL B 1 33 ? -55.540 95.354 -19.189 1.00 15.22 33 VAL B CA 1
ATOM 3071 C C . VAL B 1 33 ? -54.088 95.128 -19.577 1.00 15.28 33 VAL B C 1
ATOM 3072 O O . VAL B 1 33 ? -53.378 94.366 -18.919 1.00 16.26 33 VAL B O 1
ATOM 3076 N N . PHE B 1 34 ? -53.643 95.776 -20.646 1.00 15.47 34 PHE B N 1
ATOM 3077 C CA . PHE B 1 34 ? -52.271 95.590 -21.093 1.00 14.98 34 PHE B CA 1
ATOM 3078 C C . PHE B 1 34 ? -51.375 96.778 -20.781 1.00 17.07 34 PHE B C 1
ATOM 3079 O O . PHE B 1 34 ? -51.739 97.929 -21.019 1.00 18.54 34 PHE B O 1
ATOM 3087 N N . PHE B 1 35 ? -50.202 96.480 -20.230 1.00 16.18 35 PHE B N 1
ATOM 3088 C CA . PHE B 1 35 ? -49.245 97.507 -19.848 1.00 17.54 35 PHE B CA 1
ATOM 3089 C C . PHE B 1 35 ? -48.003 97.509 -20.723 1.00 19.71 35 PHE B C 1
ATOM 3090 O O . PHE B 1 35 ? -47.689 96.520 -21.385 1.00 17.80 35 PHE B O 1
ATOM 3098 N N . SER B 1 36 ? -47.300 98.636 -20.706 1.00 19.71 36 SER B N 1
ATOM 3099 C CA . SER B 1 36 ? -46.081 98.808 -21.483 1.00 22.71 36 SER B CA 1
ATOM 3100 C C . SER B 1 36 ? -45.060 99.587 -20.660 1.00 23.81 36 SER B C 1
ATOM 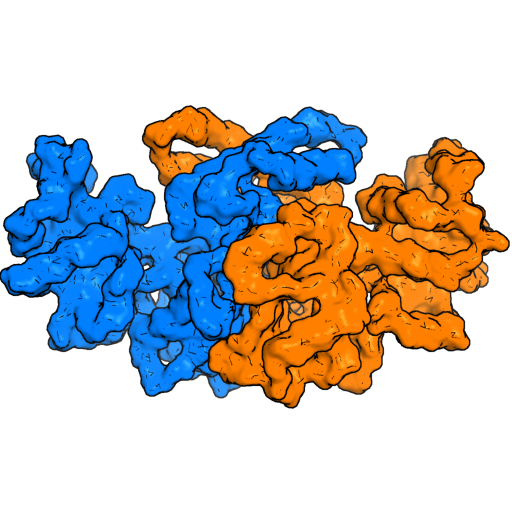3101 O O . SER B 1 36 ? -45.423 100.473 -19.886 1.00 23.48 36 SER B O 1
ATOM 3104 N N . THR B 1 37 ? -43.785 99.249 -20.827 1.00 25.04 37 THR B N 1
ATOM 3105 C CA . THR B 1 37 ? -42.716 99.916 -20.095 1.00 28.73 37 THR B CA 1
ATOM 3106 C C . THR B 1 37 ? -42.098 101.061 -20.890 1.00 31.29 37 THR B C 1
ATOM 3107 O O . THR B 1 37 ? -41.295 101.827 -20.355 1.00 31.96 37 THR B O 1
ATOM 3111 N N . SER B 1 38 ? -42.473 101.180 -22.161 1.00 33.37 38 SER B N 1
ATOM 3112 C CA . SER B 1 38 ? -41.930 102.240 -23.004 1.00 37.20 38 SER B CA 1
ATOM 3113 C C . SER B 1 38 ? -42.829 102.638 -24.174 1.00 39.22 38 SER B C 1
ATOM 3114 O O . SER B 1 38 ? -42.430 103.442 -25.016 1.00 41.26 38 SER B O 1
ATOM 3117 N N . GLN B 1 39 ? -44.035 102.084 -24.229 1.00 37.93 39 GLN B N 1
ATOM 3118 C CA . GLN B 1 39 ? -44.960 102.403 -25.314 1.00 37.37 39 GLN B CA 1
ATOM 3119 C C . GLN B 1 39 ? -46.366 102.724 -24.825 1.00 36.43 39 GLN B C 1
ATOM 3120 O O . GLN B 1 39 ? -47.345 102.456 -25.522 1.00 37.73 39 GLN B O 1
ATOM 3126 N N . LEU B 1 40 ? -46.474 103.302 -23.633 1.00 37.55 40 LEU B N 1
ATOM 3127 C CA . LEU B 1 40 ? -47.785 103.637 -23.090 1.00 37.01 40 LEU B CA 1
ATOM 3128 C C . LEU B 1 40 ? -48.495 104.598 -24.040 1.00 34.03 40 LEU B C 1
ATOM 3129 O O . LEU B 1 40 ? -47.854 105.413 -24.702 1.00 33.15 40 LEU B O 1
ATOM 3134 N N . GLY B 1 41 ? -49.817 104.492 -24.112 1.00 32.58 41 GLY B N 1
ATOM 3135 C CA . GLY B 1 41 ? -50.573 105.364 -24.989 1.00 34.34 41 GLY B CA 1
ATOM 3136 C C . GLY B 1 41 ? -50.968 104.709 -26.300 1.00 37.10 41 GLY B C 1
ATOM 3137 O O . GLY B 1 41 ? -52.013 105.028 -26.865 1.00 39.71 41 GLY B O 1
ATOM 3138 N N . GLN B 1 42 ? -50.138 103.796 -26.793 1.00 37.72 42 GLN B N 1
ATOM 3139 C CA . GLN B 1 42 ? -50.437 103.110 -28.045 1.00 38.63 42 GLN B CA 1
ATOM 3140 C C . GLN B 1 42 ? -51.550 102.085 -27.849 1.00 38.69 42 GLN B C 1
ATOM 3141 O O . GLN B 1 42 ? -51.833 101.671 -26.725 1.00 37.51 42 GLN B O 1
ATOM 3147 N N . ALA B 1 43 ? -52.186 101.690 -28.949 1.00 37.30 43 ALA B N 1
ATOM 3148 C CA . ALA B 1 43 ? -53.276 100.722 -28.905 1.00 34.98 43 ALA B CA 1
ATOM 3149 C C . ALA B 1 43 ? -52.857 99.411 -28.243 1.00 33.73 43 ALA B C 1
ATOM 3150 O O . ALA B 1 43 ? -51.716 98.967 -28.381 1.00 34.36 43 ALA B O 1
ATOM 3152 N N . ALA B 1 44 ? -53.793 98.796 -27.527 1.00 34.03 44 ALA B N 1
ATOM 3153 C CA . ALA B 1 44 ? -53.535 97.537 -26.841 1.00 31.99 44 ALA B CA 1
ATOM 3154 C C . ALA B 1 44 ? -54.003 96.357 -27.686 1.00 32.17 44 ALA B C 1
ATOM 3155 O O . ALA B 1 44 ? -54.858 96.508 -28.562 1.00 29.78 44 ALA B O 1
ATOM 3157 N N . PRO B 1 45 ? -53.442 95.162 -27.436 1.00 29.99 45 PRO B N 1
ATOM 3158 C CA . PRO B 1 45 ? -53.825 93.964 -28.187 1.00 28.73 45 PRO B CA 1
ATOM 3159 C C . PRO B 1 45 ? -55.321 93.731 -28.030 1.00 28.25 45 PRO B C 1
ATOM 3160 O O . PRO B 1 45 ? -55.835 93.726 -26.913 1.00 29.16 45 PRO B O 1
ATOM 3164 N N . SER B 1 46 ? -56.019 93.535 -29.141 1.00 26.95 46 SER B N 1
ATOM 3165 C CA . SER B 1 46 ? -57.455 93.314 -29.081 1.00 26.51 46 SER B CA 1
ATOM 3166 C C . SER B 1 46 ? -57.812 91.855 -28.809 1.00 27.51 46 SER B C 1
ATOM 3167 O O . SER B 1 46 ? -58.547 91.233 -29.577 1.00 27.90 46 SER B O 1
ATOM 3170 N N . PHE B 1 47 ? -57.289 91.318 -27.710 1.00 27.35 47 PHE B N 1
ATOM 3171 C CA . PHE B 1 47 ? -57.559 89.936 -27.317 1.00 29.13 47 PHE B CA 1
ATOM 3172 C C . PHE B 1 47 ? -58.935 89.823 -26.674 1.00 31.29 47 PHE B C 1
ATOM 3173 O O . PHE B 1 47 ? -59.454 90.795 -26.125 1.00 31.75 47 PHE B O 1
ATOM 3181 N N . GLY B 1 48 ? -59.515 88.628 -26.739 1.00 34.57 48 GLY B N 1
ATOM 3182 C CA . GLY B 1 48 ? -60.817 88.388 -26.142 1.00 38.24 48 GLY B CA 1
ATOM 3183 C C . GLY B 1 48 ? -61.901 89.386 -26.506 1.00 41.32 48 GLY B C 1
ATOM 3184 O O . GLY B 1 48 ? -62.745 89.720 -25.674 1.00 41.67 48 GLY B O 1
ATOM 3185 N N . GLY B 1 49 ? -61.878 89.865 -27.745 1.00 43.07 49 GLY B N 1
ATOM 3186 C CA . GLY B 1 49 ? -62.884 90.814 -28.190 1.00 44.55 49 GLY B CA 1
ATOM 3187 C C . GLY B 1 49 ? -62.904 92.135 -27.443 1.00 45.66 49 GLY B C 1
ATOM 3188 O O . GLY B 1 49 ? -63.954 92.768 -27.321 1.00 46.71 49 GLY B O 1
ATOM 3189 N N . THR B 1 50 ? -61.747 92.557 -26.941 1.00 44.29 50 THR B N 1
ATOM 3190 C CA . THR B 1 50 ? -61.652 93.818 -26.216 1.00 42.45 50 THR B CA 1
ATOM 3191 C C . THR B 1 50 ? -60.747 94.781 -26.974 1.00 42.86 50 THR B C 1
ATOM 3192 O O . THR B 1 50 ? -59.980 94.374 -27.846 1.00 43.80 50 THR B O 1
ATOM 3196 N N . THR B 1 51 ? -60.848 96.061 -26.640 1.00 41.81 51 THR B N 1
ATOM 3197 C CA . THR B 1 51 ? -60.029 97.088 -27.270 1.00 41.56 51 THR B CA 1
ATOM 3198 C C . THR B 1 51 ? -59.648 98.098 -26.199 1.00 40.84 51 THR B C 1
ATOM 3199 O O . THR B 1 51 ? -60.363 98.260 -25.212 1.00 41.69 51 THR B O 1
ATOM 3203 N N . GLY B 1 52 ? -58.520 98.773 -26.387 1.00 39.96 52 GLY B N 1
ATOM 3204 C CA . GLY B 1 52 ? -58.098 99.749 -25.403 1.00 37.41 52 GLY B CA 1
ATOM 3205 C C . GLY B 1 52 ? -56.753 100.372 -25.697 1.00 36.52 52 GLY B C 1
ATOM 3206 O O . GLY B 1 52 ? -56.297 100.395 -26.840 1.00 39.58 52 GLY B O 1
ATOM 3207 N N . THR B 1 53 ? -56.113 100.878 -24.649 1.00 32.52 53 THR B N 1
ATOM 3208 C CA . THR B 1 53 ? -54.816 101.520 -24.778 1.00 29.86 53 THR B CA 1
ATOM 3209 C C . THR B 1 53 ? -53.838 100.926 -23.773 1.00 24.98 53 THR B C 1
ATOM 3210 O O . THR B 1 53 ? -54.239 100.481 -22.699 1.00 24.93 53 THR B O 1
ATOM 3214 N N . LEU B 1 54 ? -52.557 100.923 -24.127 1.00 25.31 54 LEU B N 1
ATOM 3215 C CA . LEU B 1 54 ? -51.524 100.390 -23.247 1.00 24.32 54 LEU B CA 1
ATOM 3216 C C . LEU B 1 54 ? -51.336 101.300 -22.037 1.00 25.08 54 LEU B C 1
ATOM 3217 O O . LEU B 1 54 ? -51.158 102.512 -22.179 1.00 26.70 54 LEU B O 1
ATOM 3222 N N . GLN B 1 55 ? -51.375 100.707 -20.848 1.00 21.47 55 GLN B N 1
ATOM 3223 C CA . GLN B 1 55 ? -51.208 101.452 -19.608 1.00 19.26 55 GLN B CA 1
ATOM 3224 C C . GLN B 1 55 ? -49.741 101.510 -19.183 1.00 20.48 55 GLN B C 1
ATOM 3225 O O . GLN B 1 55 ? -48.906 100.763 -19.692 1.00 20.99 55 GLN B O 1
ATOM 3231 N N . ASP B 1 56 ? -49.436 102.404 -18.248 1.00 20.25 56 ASP B N 1
ATOM 3232 C CA . ASP B 1 56 ? -48.069 102.585 -17.762 1.00 19.84 56 ASP B CA 1
ATOM 3233 C C . ASP B 1 56 ? -47.664 101.506 -16.757 1.00 19.03 56 ASP B C 1
ATOM 3234 O O . ASP B 1 56 ? -48.159 101.481 -15.632 1.00 19.24 56 ASP B O 1
ATOM 3239 N N . ALA B 1 57 ? -46.747 100.632 -17.161 1.00 18.45 57 ALA B N 1
ATOM 3240 C CA . ALA B 1 57 ? -46.279 99.553 -16.295 1.00 16.65 57 ALA B CA 1
ATOM 3241 C C . ALA B 1 57 ? -45.654 100.039 -14.987 1.00 18.91 57 ALA B C 1
ATOM 3242 O O . ALA B 1 57 ? -45.502 99.263 -14.045 1.00 18.73 57 ALA B O 1
ATOM 3244 N N . PHE B 1 58 ? -45.297 101.319 -14.924 1.00 19.25 58 PHE B N 1
ATOM 3245 C CA . PHE B 1 58 ? -44.675 101.867 -13.720 1.00 20.83 58 PHE B CA 1
ATOM 3246 C C . PHE B 1 58 ? -45.606 102.758 -12.904 1.00 20.93 58 PHE B C 1
ATOM 3247 O O . PHE B 1 58 ? -45.196 103.333 -11.896 1.00 23.99 58 PHE B O 1
ATOM 3255 N N . ASP B 1 59 ? -46.857 102.859 -13.339 1.00 19.78 59 ASP B N 1
ATOM 3256 C CA . ASP B 1 59 ? -47.861 103.668 -12.648 1.00 23.07 59 ASP B CA 1
ATOM 3257 C C . ASP B 1 59 ? -48.515 102.824 -11.555 1.00 21.89 59 ASP B C 1
ATOM 3258 O O . ASP B 1 59 ? -49.377 101.993 -11.838 1.00 22.17 59 ASP B O 1
ATOM 3263 N N . LEU B 1 60 ? -48.111 103.045 -10.308 1.00 20.86 60 LEU B N 1
ATOM 3264 C CA . LEU B 1 60 ? -48.652 102.277 -9.192 1.00 21.57 60 LEU B CA 1
ATOM 3265 C C . LEU B 1 60 ? -50.167 102.362 -9.032 1.00 22.84 60 LEU B C 1
ATOM 3266 O O . LEU B 1 60 ? -50.798 101.393 -8.614 1.00 23.70 60 LEU B O 1
ATOM 3271 N N . GLU B 1 61 ? -50.756 103.508 -9.357 1.00 22.97 61 GLU B N 1
ATOM 3272 C CA . GLU B 1 61 ? -52.203 103.663 -9.232 1.00 25.23 61 GLU B CA 1
ATOM 3273 C C . GLU B 1 61 ? -52.931 102.777 -10.234 1.00 21.94 61 GLU B C 1
ATOM 3274 O O . GLU B 1 61 ? -53.963 102.181 -9.917 1.00 21.83 61 GLU B O 1
ATOM 3280 N N . ALA B 1 62 ? -52.387 102.687 -11.443 1.00 19.57 62 ALA B N 1
ATOM 3281 C CA . ALA B 1 62 ? -52.984 101.861 -12.482 1.00 19.00 62 ALA B CA 1
ATOM 3282 C C . ALA B 1 62 ? -52.860 100.389 -12.095 1.00 18.10 62 ALA B C 1
ATOM 3283 O O . ALA B 1 62 ? -53.780 99.604 -12.315 1.00 18.93 62 ALA B O 1
ATOM 3285 N N . LEU B 1 63 ? -51.725 100.023 -11.504 1.00 16.92 63 LEU B N 1
ATOM 3286 C CA . LEU B 1 63 ? -51.494 98.643 -11.089 1.00 15.81 63 LEU B CA 1
ATOM 3287 C C . LEU B 1 63 ? -52.357 98.277 -9.885 1.00 20.09 63 LEU B C 1
ATOM 3288 O O . LEU B 1 63 ? -52.895 97.174 -9.813 1.00 19.40 63 LEU B O 1
ATOM 3293 N N . LYS B 1 64 ? -52.489 99.210 -8.946 1.00 21.60 64 LYS B N 1
ATOM 3294 C CA . LYS B 1 64 ? -53.281 98.988 -7.738 1.00 20.36 64 LYS B CA 1
ATOM 3295 C C . LYS B 1 64 ? -54.752 98.708 -8.012 1.00 19.58 64 LYS B C 1
ATOM 3296 O O . LYS B 1 64 ? -55.424 98.065 -7.206 1.00 19.03 64 LYS B O 1
ATOM 3302 N N . ALA B 1 65 ? -55.248 99.194 -9.143 1.00 17.22 65 ALA B N 1
ATOM 3303 C CA . ALA B 1 65 ? -56.649 99.003 -9.510 1.00 19.29 65 ALA B CA 1
ATOM 3304 C C . ALA B 1 65 ? -56.961 97.587 -9.999 1.00 18.97 65 ALA B C 1
ATOM 3305 O O . ALA B 1 65 ? -58.125 97.233 -10.187 1.00 20.92 65 ALA B O 1
ATOM 3307 N N . LEU B 1 66 ? -55.921 96.785 -10.202 1.00 17.73 66 LEU B N 1
ATOM 3308 C CA . LEU B 1 66 ? -56.080 95.418 -10.693 1.00 16.62 66 LEU B CA 1
ATOM 3309 C C . LEU B 1 66 ? -56.291 94.393 -9.586 1.00 16.46 66 LEU B C 1
ATOM 3310 O O . LEU B 1 66 ? -55.911 94.613 -8.437 1.00 19.02 66 LEU B O 1
ATOM 3315 N N . ASP B 1 67 ? -56.895 93.263 -9.948 1.00 14.60 67 ASP B N 1
ATOM 3316 C CA . ASP B 1 67 ? -57.130 92.178 -8.999 1.00 14.01 67 ASP B CA 1
ATOM 3317 C C . ASP B 1 67 ? -55.987 91.180 -9.117 1.00 14.70 67 ASP B C 1
ATOM 3318 O O . ASP B 1 67 ? -55.571 90.569 -8.133 1.00 14.10 67 ASP B O 1
ATOM 3323 N N . ILE B 1 68 ? -55.492 91.025 -10.341 1.00 15.03 68 ILE B N 1
ATOM 3324 C CA . ILE B 1 68 ? -54.419 90.088 -10.637 1.00 14.51 68 ILE B CA 1
ATOM 3325 C C . ILE B 1 68 ? -53.447 90.705 -11.634 1.00 13.13 68 ILE B C 1
ATOM 3326 O O . ILE B 1 68 ? -53.855 91.428 -12.539 1.00 12.03 68 ILE B O 1
ATOM 3331 N N . ILE B 1 69 ? -52.163 90.414 -11.455 1.00 12.09 69 ILE B N 1
ATOM 3332 C CA . ILE B 1 69 ? -51.125 90.888 -12.362 1.00 12.11 69 ILE B CA 1
ATOM 3333 C C . ILE B 1 69 ? -50.359 89.659 -12.834 1.00 12.99 69 ILE B C 1
ATOM 3334 O O . ILE B 1 69 ? -49.975 88.811 -12.030 1.00 14.94 69 ILE B O 1
ATOM 3339 N N . VAL B 1 70 ? -50.173 89.547 -14.143 1.00 14.10 70 VAL B N 1
ATOM 3340 C CA . VAL B 1 70 ? -49.427 88.433 -14.717 1.00 14.37 70 VAL B CA 1
ATOM 3341 C C . VAL B 1 70 ? -48.271 89.080 -15.459 1.00 14.72 70 VAL B C 1
ATOM 3342 O O . VAL B 1 70 ? -48.474 89.765 -16.466 1.00 15.04 70 VAL B O 1
ATOM 3346 N N . THR B 1 71 ? -47.058 88.878 -14.959 1.00 12.69 71 THR B N 1
ATOM 3347 C CA . THR B 1 71 ? -45.900 89.492 -15.588 1.00 14.01 71 THR B CA 1
ATOM 3348 C C . THR B 1 71 ? -44.849 88.535 -16.134 1.00 15.29 71 THR B C 1
ATOM 3349 O O . THR B 1 71 ? -44.456 87.565 -15.479 1.00 13.60 71 THR B O 1
ATOM 3353 N N . CYS B 1 72 ? -44.423 88.823 -17.360 1.00 14.39 72 CYS B N 1
ATOM 3354 C CA . CYS B 1 72 ? -43.383 88.068 -18.051 1.00 15.17 72 CYS B CA 1
ATOM 3355 C C . CYS B 1 72 ? -42.299 89.089 -18.387 1.00 16.18 72 CYS B C 1
ATOM 3356 O O . CYS B 1 72 ? -41.416 88.825 -19.201 1.00 17.31 72 CYS B O 1
ATOM 3359 N N . GLN B 1 73 ? -42.379 90.255 -17.751 1.00 14.83 73 GLN B N 1
ATOM 3360 C CA . GLN B 1 73 ? -41.440 91.343 -17.999 1.00 14.82 73 GLN B CA 1
ATOM 3361 C C . GLN B 1 73 ? -40.002 91.080 -17.555 1.00 17.57 73 GLN B C 1
ATOM 3362 O O . GLN B 1 73 ? -39.065 91.539 -18.207 1.00 18.85 73 GLN B O 1
ATOM 3368 N N . GLY B 1 74 ? -39.818 90.354 -16.456 1.00 18.49 74 GLY B N 1
ATOM 3369 C CA . GLY B 1 74 ? -38.463 90.065 -16.007 1.00 19.90 74 GLY B CA 1
ATOM 3370 C C . GLY B 1 74 ? -38.107 90.502 -14.597 1.00 19.47 74 GLY B C 1
ATOM 3371 O O . GLY B 1 74 ? -38.828 91.276 -13.969 1.00 19.90 74 GLY B O 1
ATOM 3372 N N . GLY B 1 75 ? -36.968 90.010 -14.116 1.00 19.15 75 GLY B N 1
ATOM 3373 C CA . GLY B 1 75 ? -36.504 90.318 -12.773 1.00 18.74 75 GLY B CA 1
ATOM 3374 C C . GLY B 1 75 ? -36.282 91.775 -12.417 1.00 19.69 75 GLY B C 1
ATOM 3375 O O . GLY B 1 75 ? -36.617 92.195 -11.307 1.00 18.62 75 GLY B O 1
ATOM 3376 N N . ASP B 1 76 ? -35.704 92.551 -13.331 1.00 17.94 76 ASP B N 1
ATOM 3377 C CA . ASP B 1 76 ? -35.463 93.964 -13.055 1.00 20.12 76 ASP B CA 1
ATOM 3378 C C . ASP B 1 76 ? -36.782 94.681 -12.791 1.00 19.91 76 ASP B C 1
ATOM 3379 O O . ASP B 1 76 ? -36.879 95.521 -11.891 1.00 21.01 76 ASP B O 1
ATOM 3384 N N . TYR B 1 77 ? -37.798 94.345 -13.577 1.00 17.96 77 TYR B N 1
ATOM 3385 C CA . TYR B 1 77 ? -39.109 94.955 -13.415 1.00 16.99 77 TYR B CA 1
ATOM 3386 C C . TYR B 1 77 ? -39.724 94.552 -12.077 1.00 16.28 77 TYR B C 1
ATOM 3387 O O . TYR B 1 77 ? -40.204 95.397 -11.323 1.00 16.94 77 TYR B O 1
ATOM 3396 N N . THR B 1 78 ? -39.710 93.255 -11.790 1.00 14.90 78 THR B N 1
ATOM 3397 C CA . THR B 1 78 ? -40.270 92.746 -10.541 1.00 14.23 78 THR B CA 1
ATOM 3398 C C . THR B 1 78 ? -39.565 93.343 -9.323 1.00 18.45 78 THR B C 1
ATOM 3399 O O . THR B 1 78 ? -40.212 93.770 -8.368 1.00 16.40 78 THR B O 1
ATOM 3403 N N . ASN B 1 79 ? -38.238 93.381 -9.367 1.00 18.34 79 ASN B N 1
ATOM 3404 C CA . ASN B 1 79 ? -37.455 93.920 -8.262 1.00 20.45 79 ASN B CA 1
ATOM 3405 C C . ASN B 1 79 ? -37.773 95.378 -7.958 1.00 20.96 79 ASN B C 1
ATOM 3406 O O . ASN B 1 79 ? -37.678 95.814 -6.812 1.00 23.00 79 ASN B O 1
ATOM 3411 N N . GLU B 1 80 ? -38.154 96.134 -8.981 1.00 21.39 80 GLU B N 1
ATOM 3412 C CA . GLU B 1 80 ? -38.472 97.543 -8.786 1.00 22.71 80 GLU B CA 1
ATOM 3413 C C . GLU B 1 80 ? -39.925 97.805 -8.413 1.00 23.03 80 GLU B C 1
ATOM 3414 O O . GLU B 1 80 ? -40.208 98.597 -7.515 1.00 23.57 80 GLU B O 1
ATOM 3420 N N . ILE B 1 81 ? -40.844 97.133 -9.098 1.00 18.03 81 ILE B N 1
ATOM 3421 C CA . ILE B 1 81 ? -42.268 97.343 -8.871 1.00 17.60 81 ILE B CA 1
ATOM 3422 C C . ILE B 1 81 ? -42.944 96.560 -7.749 1.00 17.25 81 ILE B C 1
ATOM 3423 O O . ILE B 1 81 ? -43.713 97.130 -6.976 1.00 17.05 81 ILE B O 1
ATOM 3428 N N . TYR B 1 82 ? -42.673 95.263 -7.660 1.00 14.64 82 TYR B N 1
ATOM 3429 C CA . TYR B 1 82 ? -43.309 94.436 -6.642 1.00 14.78 82 TYR B CA 1
ATOM 3430 C C . TYR B 1 82 ? -43.268 95.001 -5.216 1.00 15.94 82 TYR B C 1
ATOM 3431 O O . TYR B 1 82 ? -44.310 95.140 -4.574 1.00 14.64 82 TYR B O 1
ATOM 3440 N N . PRO B 1 83 ? -42.074 95.342 -4.702 1.00 15.87 83 PRO B N 1
ATOM 3441 C CA . PRO B 1 83 ? -42.007 95.882 -3.338 1.00 17.54 83 PRO B CA 1
ATOM 3442 C C . PRO B 1 83 ? -42.836 97.153 -3.172 1.00 17.70 83 PRO B C 1
ATOM 3443 O O . PRO B 1 83 ? -43.532 97.328 -2.172 1.00 14.79 83 PRO B O 1
ATOM 3447 N N . LYS B 1 84 ? -42.760 98.039 -4.160 1.00 19.36 84 LYS B N 1
ATOM 3448 C CA . LYS B 1 84 ? -43.502 99.294 -4.108 1.00 19.06 84 LYS B CA 1
ATOM 3449 C C . LYS B 1 84 ? -45.005 99.054 -4.162 1.00 16.76 84 LYS B C 1
ATOM 3450 O O . LYS B 1 84 ? -45.777 99.731 -3.482 1.00 19.48 84 LYS B O 1
ATOM 3456 N N . LEU B 1 85 ? -45.424 98.089 -4.972 1.00 16.47 85 LEU B N 1
ATOM 3457 C CA . LEU B 1 85 ? -46.844 97.790 -5.100 1.00 16.68 85 LEU B CA 1
ATOM 3458 C C . LEU B 1 85 ? -47.395 97.231 -3.789 1.00 17.05 85 LEU B C 1
ATOM 3459 O O . LEU B 1 85 ? -48.450 97.668 -3.315 1.00 16.13 85 LEU B O 1
ATOM 3464 N N . ARG B 1 86 ? -46.682 96.276 -3.193 1.00 16.01 86 ARG B N 1
ATOM 3465 C CA . ARG B 1 86 ? -47.124 95.688 -1.927 1.00 14.26 86 ARG B CA 1
ATOM 3466 C C . ARG B 1 86 ? -47.130 96.742 -0.822 1.00 17.83 86 ARG B C 1
ATOM 3467 O O . ARG B 1 86 ? -48.049 96.793 -0.005 1.00 16.51 86 ARG B O 1
ATOM 3475 N N . GLU B 1 87 ? -46.099 97.580 -0.802 1.00 16.39 87 GLU B N 1
ATOM 3476 C CA . GLU B 1 87 ? -45.994 98.630 0.203 1.00 16.88 87 GLU B CA 1
ATOM 3477 C C . GLU B 1 87 ? -47.085 99.685 0.065 1.00 19.22 87 GLU B C 1
ATOM 3478 O O . GLU B 1 87 ? -47.397 100.385 1.030 1.00 18.90 87 GLU B O 1
ATOM 3484 N N . SER B 1 88 ? -47.668 99.793 -1.127 1.00 16.42 88 SER B N 1
ATOM 3485 C CA . SER B 1 88 ? -48.730 100.765 -1.370 1.00 16.49 88 SER B CA 1
ATOM 3486 C C . SER B 1 88 ? -50.076 100.227 -0.883 1.00 18.64 88 SER B C 1
ATOM 3487 O O . SER B 1 88 ? -51.081 100.937 -0.917 1.00 20.25 88 SER B O 1
ATOM 3490 N N . GLY B 1 89 ? -50.091 98.972 -0.441 1.00 16.04 89 GLY B N 1
ATOM 3491 C CA . GLY B 1 89 ? -51.314 98.372 0.067 1.00 16.01 89 GLY B CA 1
ATOM 3492 C C . GLY B 1 89 ? -52.042 97.419 -0.869 1.00 16.12 89 GLY B C 1
ATOM 3493 O O . GLY B 1 89 ? -53.136 96.953 -0.553 1.00 16.99 89 GLY B O 1
ATOM 3494 N N . TRP B 1 90 ? -51.445 97.123 -2.018 1.00 14.52 90 TRP B N 1
ATOM 3495 C CA . TRP B 1 90 ? -52.071 96.222 -2.984 1.00 14.68 90 TRP B CA 1
ATOM 3496 C C . TRP B 1 90 ? -52.149 94.804 -2.425 1.00 16.73 90 TRP B C 1
ATOM 3497 O O . TRP B 1 90 ? -51.147 94.248 -1.980 1.00 21.65 90 TRP B O 1
ATOM 3508 N N . GLN B 1 91 ? -53.341 94.218 -2.449 1.00 17.94 91 GLN B N 1
ATOM 3509 C CA . GLN B 1 91 ? -53.517 92.864 -1.933 1.00 20.25 91 GLN B CA 1
ATOM 3510 C C . GLN B 1 91 ? -53.922 91.882 -3.026 1.00 19.27 91 GLN B C 1
ATOM 3511 O O . GLN B 1 91 ? -54.445 90.804 -2.741 1.00 18.80 91 GLN B O 1
ATOM 3517 N N . GLY B 1 92 ? -53.662 92.254 -4.275 1.00 16.72 92 GLY B N 1
ATOM 3518 C CA . GLY B 1 92 ? -54.011 91.390 -5.389 1.00 17.88 92 GLY B CA 1
ATOM 3519 C C . GLY B 1 92 ? -53.038 90.242 -5.578 1.00 16.18 92 GLY B C 1
ATOM 3520 O O . GLY B 1 92 ? -52.062 90.109 -4.837 1.00 16.40 92 GLY B O 1
ATOM 3521 N N . TYR B 1 93 ? -53.308 89.409 -6.579 1.00 13.74 93 TYR B N 1
ATOM 3522 C CA . TYR B 1 93 ? -52.456 88.260 -6.875 1.00 13.47 93 TYR B CA 1
ATOM 3523 C C . TYR B 1 93 ? -51.393 88.623 -7.898 1.00 14.04 93 TYR B C 1
ATOM 3524 O O . TYR B 1 93 ? -51.693 89.231 -8.925 1.00 14.34 93 TYR B O 1
ATOM 3533 N N . TRP B 1 94 ? -50.154 88.237 -7.607 1.00 13.19 94 TRP B N 1
ATOM 3534 C CA . TRP B 1 94 ? -49.016 88.493 -8.489 1.00 14.15 94 TRP B CA 1
ATOM 3535 C C . TRP B 1 94 ? -48.520 87.154 -9.037 1.00 13.03 94 TRP B C 1
ATOM 3536 O O . TRP B 1 94 ? -48.071 86.301 -8.276 1.00 14.16 94 TRP B O 1
ATOM 3547 N N . ILE B 1 95 ? -48.637 86.971 -10.352 1.00 12.68 95 ILE B N 1
ATOM 3548 C CA . ILE B 1 95 ? -48.201 85.746 -11.032 1.00 13.16 95 ILE B CA 1
ATOM 3549 C C . ILE B 1 95 ? -46.997 86.177 -11.864 1.00 14.35 95 ILE B C 1
ATOM 3550 O O . ILE B 1 95 ? -47.119 87.016 -12.761 1.00 13.38 95 ILE B O 1
ATOM 3555 N N . ASP B 1 96 ? -45.844 85.585 -11.568 1.00 13.70 96 ASP B N 1
ATOM 3556 C CA . ASP B 1 96 ? -44.587 85.988 -12.195 1.00 14.67 96 ASP B CA 1
ATOM 3557 C C . ASP B 1 96 ? -43.780 84.871 -12.851 1.00 15.91 96 ASP B C 1
ATOM 3558 O O . ASP B 1 96 ? -43.720 83.756 -12.340 1.00 13.30 96 ASP B O 1
ATOM 3563 N N . ALA B 1 97 ? -43.134 85.198 -13.967 1.00 15.54 97 ALA B N 1
ATOM 3564 C CA . ALA B 1 97 ? -42.294 84.246 -14.688 1.00 17.54 97 ALA B CA 1
ATOM 3565 C C . ALA B 1 97 ? -40.840 84.402 -14.229 1.00 19.07 97 ALA B C 1
ATOM 3566 O O . ALA B 1 97 ? -40.037 83.470 -14.332 1.00 19.37 97 ALA B O 1
ATOM 3568 N N . ALA B 1 98 ? -40.513 85.584 -13.712 1.00 18.50 98 ALA B N 1
ATOM 3569 C CA . ALA B 1 98 ? -39.157 85.880 -13.249 1.00 16.40 98 ALA B CA 1
ATOM 3570 C C . ALA B 1 98 ? -38.769 85.089 -12.002 1.00 18.45 98 ALA B C 1
ATOM 3571 O O . ALA B 1 98 ? -39.622 84.721 -11.193 1.00 19.40 98 ALA B O 1
ATOM 3573 N N . SER B 1 99 ? -37.471 84.845 -11.846 1.00 15.84 99 SER B N 1
ATOM 3574 C CA . SER B 1 99 ? -36.956 84.082 -10.709 1.00 16.21 99 SER B CA 1
ATOM 3575 C C . SER B 1 99 ? -36.872 84.886 -9.412 1.00 15.75 99 SER B C 1
ATOM 3576 O O . SER B 1 99 ? -36.765 84.315 -8.329 1.00 16.37 99 SER B O 1
ATOM 3579 N N . SER B 1 100 ? -36.931 86.208 -9.537 1.00 17.49 100 SER B N 1
ATOM 3580 C CA . SER B 1 100 ? -36.825 87.126 -8.403 1.00 16.96 100 SER B CA 1
ATOM 3581 C C . SER B 1 100 ? -37.444 86.724 -7.064 1.00 16.66 100 SER B C 1
ATOM 3582 O O . SER B 1 100 ? -36.754 86.689 -6.048 1.00 17.56 100 SER B O 1
ATOM 3585 N N . LEU B 1 101 ? -38.738 86.416 -7.065 1.00 14.35 101 LEU B N 1
ATOM 3586 C CA . LEU B 1 101 ? -39.455 86.083 -5.833 1.00 14.59 101 LEU B CA 1
ATOM 3587 C C . LEU B 1 101 ? -39.587 84.605 -5.467 1.00 14.82 101 LEU B C 1
ATOM 3588 O O . LEU B 1 101 ? -40.188 84.272 -4.444 1.00 15.95 101 LEU B O 1
ATOM 3593 N N . ARG B 1 102 ? -39.027 83.721 -6.281 1.00 13.60 102 ARG B N 1
ATOM 3594 C CA . ARG B 1 102 ? -39.147 82.291 -6.023 1.00 12.43 102 ARG B CA 1
ATOM 3595 C C . ARG B 1 102 ? -38.837 81.820 -4.613 1.00 15.20 102 ARG B C 1
ATOM 3596 O O . ARG B 1 102 ? -39.572 81.002 -4.058 1.00 16.70 102 ARG B O 1
ATOM 3604 N N . MET B 1 103 ? -37.756 82.325 -4.028 1.00 15.55 103 MET B N 1
ATOM 3605 C CA . MET B 1 103 ? -37.368 81.877 -2.698 1.00 17.45 103 MET B CA 1
ATOM 3606 C C . MET B 1 103 ? -37.862 82.737 -1.537 1.00 18.36 103 MET B C 1
ATOM 3607 O O . MET B 1 103 ? -37.404 82.577 -0.405 1.00 18.72 103 MET B O 1
ATOM 3612 N N . LYS B 1 104 ? -38.802 83.637 -1.811 1.00 16.65 104 LYS B N 1
ATOM 3613 C CA . LYS B 1 104 ? -39.355 84.496 -0.766 1.00 18.24 104 LYS B CA 1
ATOM 3614 C C . LYS B 1 104 ? -40.325 83.694 0.100 1.00 18.68 104 LYS B C 1
ATOM 3615 O O . LYS B 1 104 ? -41.043 82.833 -0.398 1.00 18.33 104 LYS B O 1
ATOM 3621 N N . ASP B 1 105 ? -40.352 83.992 1.397 1.00 20.13 105 ASP B N 1
ATOM 3622 C CA . ASP B 1 105 ? -41.216 83.279 2.332 1.00 23.27 105 ASP B CA 1
ATOM 3623 C C . ASP B 1 105 ? -42.710 83.397 2.048 1.00 23.35 105 ASP B C 1
ATOM 3624 O O . ASP B 1 105 ? -43.482 82.504 2.398 1.00 26.81 105 ASP B O 1
ATOM 3629 N N . ASP B 1 106 ? -43.118 84.491 1.415 1.00 23.06 106 ASP B N 1
ATOM 3630 C CA . ASP B 1 106 ? -44.530 84.704 1.118 1.00 22.99 106 ASP B CA 1
ATOM 3631 C C . ASP B 1 106 ? -44.891 84.374 -0.325 1.00 19.95 106 ASP B C 1
ATOM 3632 O O . ASP B 1 106 ? -45.932 84.800 -0.826 1.00 18.62 106 ASP B O 1
ATOM 3637 N N . ALA B 1 107 ? -44.027 83.615 -0.993 1.00 16.59 107 ALA B N 1
ATOM 3638 C CA . ALA B 1 107 ? -44.279 83.228 -2.373 1.00 15.27 107 ALA B CA 1
ATOM 3639 C C . ALA B 1 107 ? -44.240 81.717 -2.529 1.00 17.29 107 ALA B C 1
ATOM 3640 O O . ALA B 1 107 ? -43.546 81.013 -1.791 1.00 17.03 107 ALA B O 1
ATOM 3642 N N . ILE B 1 108 ? -45.000 81.224 -3.498 1.00 16.97 108 ILE B N 1
ATOM 3643 C CA . ILE B 1 108 ? -45.047 79.800 -3.791 1.00 16.49 108 ILE B CA 1
ATOM 3644 C C . ILE B 1 108 ? -44.612 79.583 -5.236 1.00 14.00 108 ILE B C 1
ATOM 3645 O O . ILE B 1 108 ? -45.037 80.312 -6.130 1.00 14.40 108 ILE B O 1
ATOM 3650 N N . ILE B 1 109 ? -43.750 78.596 -5.461 1.00 13.04 109 ILE B N 1
ATOM 3651 C CA . ILE B 1 109 ? -43.309 78.286 -6.816 1.00 14.13 109 ILE B CA 1
ATOM 3652 C C . ILE B 1 109 ? -44.385 77.353 -7.353 1.00 15.54 109 ILE B C 1
ATOM 3653 O O . ILE B 1 109 ? -44.686 76.331 -6.738 1.00 15.70 109 ILE B O 1
ATOM 3658 N N . ILE B 1 110 ? -44.966 77.709 -8.496 1.00 15.12 110 ILE B N 1
ATOM 3659 C CA . ILE B 1 110 ? -46.057 76.934 -9.076 1.00 16.51 110 ILE B CA 1
ATOM 3660 C C . ILE B 1 110 ? -45.771 76.009 -10.256 1.00 15.45 110 ILE B C 1
ATOM 3661 O O . ILE B 1 110 ? -45.090 76.380 -11.209 1.00 15.95 110 ILE B O 1
ATOM 3666 N N . LEU B 1 111 ? -46.329 74.804 -10.166 1.00 15.40 111 LEU B N 1
ATOM 3667 C CA . LEU B 1 111 ? -46.244 73.761 -11.195 1.00 13.12 111 LEU B CA 1
ATOM 3668 C C . LEU B 1 111 ? -47.389 72.839 -10.784 1.00 15.57 111 LEU B C 1
ATOM 3669 O O . LEU B 1 111 ? -47.168 71.712 -10.347 1.00 15.32 111 LEU B O 1
ATOM 3674 N N . ASP B 1 112 ? -48.616 73.329 -10.940 1.00 17.33 112 ASP B N 1
ATOM 3675 C CA . ASP B 1 112 ? -49.802 72.598 -10.490 1.00 16.64 112 ASP B CA 1
ATOM 3676 C C . ASP B 1 112 ? -49.947 71.100 -10.767 1.00 15.56 112 ASP B C 1
ATOM 3677 O O . ASP B 1 112 ? -50.510 70.380 -9.937 1.00 16.18 112 ASP B O 1
ATOM 3682 N N . PRO B 1 113 ? -49.465 70.598 -11.918 1.00 14.68 113 PRO B N 1
ATOM 3683 C CA . PRO B 1 113 ? -49.636 69.152 -12.106 1.00 15.98 113 PRO B CA 1
ATOM 3684 C C . PRO B 1 113 ? -48.799 68.388 -11.086 1.00 17.97 113 PRO B C 1
ATOM 3685 O O . PRO B 1 113 ? -49.026 67.204 -10.836 1.00 19.92 113 PRO B O 1
ATOM 3689 N N . VAL B 1 114 ? -47.828 69.085 -10.505 1.00 16.50 114 VAL B N 1
ATOM 3690 C CA . VAL B 1 114 ? -46.930 68.491 -9.528 1.00 17.44 114 VAL B CA 1
ATOM 3691 C C . VAL B 1 114 ? -47.212 68.902 -8.084 1.00 17.48 114 VAL B C 1
ATOM 3692 O O . VAL B 1 114 ? -47.151 68.063 -7.185 1.00 19.30 114 VAL B O 1
ATOM 3696 N N . ASN B 1 115 ? -47.530 70.174 -7.853 1.00 16.88 115 ASN B N 1
ATOM 3697 C CA . ASN B 1 115 ? -47.771 70.623 -6.486 1.00 15.95 115 ASN B CA 1
ATOM 3698 C C . ASN B 1 115 ? -49.071 71.374 -6.217 1.00 15.78 115 ASN B C 1
ATOM 3699 O O . ASN B 1 115 ? -49.078 72.351 -5.471 1.00 15.85 115 ASN B O 1
ATOM 3704 N N . GLN B 1 116 ? -50.172 70.912 -6.800 1.00 16.43 116 GLN B N 1
ATOM 3705 C CA . GLN B 1 116 ? -51.459 71.567 -6.585 1.00 17.61 116 GLN B CA 1
ATOM 3706 C C . GLN B 1 116 ? -51.797 71.667 -5.097 1.00 18.72 116 GLN B C 1
ATOM 3707 O O . GLN B 1 116 ? -52.382 72.653 -4.656 1.00 17.75 116 GLN B O 1
ATOM 3713 N N . ASP B 1 117 ? -51.437 70.643 -4.327 1.00 19.52 117 ASP B N 1
ATOM 3714 C CA . ASP B 1 117 ? -51.711 70.645 -2.890 1.00 21.57 117 ASP B CA 1
ATOM 3715 C C . ASP B 1 117 ? -51.029 71.821 -2.206 1.00 20.21 117 ASP B C 1
ATOM 3716 O O . ASP B 1 117 ? -51.600 72.448 -1.315 1.00 22.26 117 ASP B O 1
ATOM 3721 N N . VAL B 1 118 ? -49.801 72.112 -2.624 1.00 17.73 118 VAL B N 1
ATOM 3722 C CA . VAL B 1 118 ? -49.048 73.221 -2.057 1.00 17.87 118 VAL B CA 1
ATOM 3723 C C . VAL B 1 118 ? -49.711 74.546 -2.434 1.00 17.66 118 VAL B C 1
ATOM 3724 O O . VAL B 1 118 ? -49.807 75.463 -1.616 1.00 16.72 118 VAL B O 1
ATOM 3728 N N . ILE B 1 119 ? -50.179 74.632 -3.674 1.00 17.12 119 ILE B N 1
ATOM 3729 C CA . ILE B 1 119 ? -50.837 75.838 -4.162 1.00 17.37 119 ILE B CA 1
ATOM 3730 C C . ILE B 1 119 ? -52.155 76.068 -3.432 1.00 18.92 119 ILE B C 1
ATOM 3731 O O . ILE B 1 119 ? -52.433 77.176 -2.971 1.00 19.31 119 ILE B O 1
ATOM 3736 N N . THR B 1 120 ? -52.963 75.017 -3.328 1.00 19.76 120 THR B N 1
ATOM 3737 C CA . THR B 1 120 ? -54.252 75.112 -2.653 1.00 21.59 120 THR B CA 1
ATOM 3738 C C . THR B 1 120 ? -54.092 75.535 -1.198 1.00 23.58 120 THR B C 1
ATOM 3739 O O . THR B 1 120 ? -54.843 76.376 -0.706 1.00 26.22 120 THR B O 1
ATOM 3743 N N . ASP B 1 121 ? -53.113 74.956 -0.509 1.00 21.57 121 ASP B N 1
ATOM 3744 C CA . ASP B 1 121 ? -52.873 75.305 0.885 1.00 23.57 121 ASP B CA 1
ATOM 3745 C C . ASP B 1 121 ? -52.444 76.762 1.000 1.00 26.22 121 ASP B C 1
ATOM 3746 O O . ASP B 1 121 ? -52.883 77.479 1.900 1.00 27.17 121 ASP B O 1
ATOM 3751 N N . GLY B 1 122 ? -51.588 77.195 0.081 1.00 23.73 122 GLY B N 1
ATOM 3752 C CA . GLY B 1 122 ? -51.122 78.567 0.101 1.00 25.49 122 GLY B CA 1
ATOM 3753 C C . GLY B 1 122 ? -52.260 79.556 -0.060 1.00 23.95 122 GLY B C 1
ATOM 3754 O O . GLY B 1 122 ? -52.333 80.551 0.659 1.00 25.68 122 GLY B O 1
ATOM 3755 N N . LEU B 1 123 ? -53.149 79.286 -1.009 1.00 24.02 123 LEU B N 1
ATOM 3756 C CA . LEU B 1 123 ? -54.289 80.159 -1.258 1.00 26.84 123 LEU B CA 1
ATOM 3757 C C . LEU B 1 123 ? -55.153 80.300 -0.010 1.00 30.26 123 LEU B C 1
ATOM 3758 O O . LEU B 1 123 ? -55.606 81.397 0.319 1.00 32.27 123 LEU B O 1
ATOM 3763 N N . ASN B 1 124 ? -55.375 79.189 0.686 1.00 30.96 124 ASN B N 1
ATOM 3764 C CA . ASN B 1 124 ? -56.190 79.208 1.896 1.00 31.30 124 ASN B CA 1
ATOM 3765 C C . ASN B 1 124 ? -55.455 79.865 3.056 1.00 32.03 124 ASN B C 1
ATOM 3766 O O . ASN B 1 124 ? -56.081 80.339 4.004 1.00 34.49 124 ASN B O 1
ATOM 3771 N N . ASN B 1 125 ? -54.129 79.893 2.982 1.00 30.77 125 ASN B N 1
ATOM 3772 C CA . ASN B 1 125 ? -53.331 80.493 4.043 1.00 31.67 125 ASN B CA 1
ATOM 3773 C C . ASN B 1 125 ? -52.888 81.926 3.758 1.00 29.98 125 ASN B C 1
ATOM 3774 O O . ASN B 1 125 ? -51.964 82.434 4.393 1.00 33.25 125 ASN B O 1
ATOM 3779 N N . GLY B 1 126 ? -53.546 82.574 2.802 1.00 27.74 126 GLY B N 1
ATOM 3780 C CA . GLY B 1 126 ? -53.222 83.954 2.490 1.00 26.33 126 GLY B CA 1
ATOM 3781 C C . GLY B 1 126 ? -52.108 84.252 1.502 1.00 24.18 126 GLY B C 1
ATOM 3782 O O . GLY B 1 126 ? -51.777 85.418 1.297 1.00 21.97 126 GLY B O 1
ATOM 3783 N N . ILE B 1 127 ? -51.518 83.232 0.887 1.00 21.15 127 ILE B N 1
ATOM 3784 C CA . ILE B 1 127 ? -50.455 83.490 -0.082 1.00 20.02 127 ILE B CA 1
ATOM 3785 C C . ILE B 1 127 ? -51.065 84.183 -1.299 1.00 17.66 127 ILE B C 1
ATOM 3786 O O . ILE B 1 127 ? -52.111 83.765 -1.795 1.00 17.60 127 ILE B O 1
ATOM 3791 N N . ARG B 1 128 ? -50.409 85.237 -1.781 1.00 17.67 128 ARG B N 1
ATOM 3792 C CA . ARG B 1 128 ? -50.917 85.995 -2.924 1.00 18.47 128 ARG B CA 1
ATOM 3793 C C . ARG B 1 128 ? -49.868 86.189 -4.012 1.00 16.65 128 ARG B C 1
ATOM 3794 O O . ARG B 1 128 ? -50.085 86.952 -4.957 1.00 14.15 128 ARG B O 1
ATOM 3802 N N . THR B 1 129 ? -48.735 85.510 -3.874 1.00 15.84 129 THR B N 1
ATOM 3803 C CA . THR B 1 129 ? -47.660 85.627 -4.844 1.00 14.84 129 THR B CA 1
ATOM 3804 C C . THR B 1 129 ? -47.261 84.243 -5.333 1.00 15.06 129 THR B C 1
ATOM 3805 O O . THR B 1 129 ? -46.828 83.391 -4.557 1.00 15.40 129 THR B O 1
ATOM 3809 N N . PHE B 1 130 ? -47.424 84.028 -6.631 1.00 15.45 130 PHE B N 1
ATOM 3810 C CA . PHE B 1 130 ? -47.124 82.743 -7.241 1.00 14.01 130 PHE B CA 1
ATOM 3811 C C . PHE B 1 130 ? -46.154 82.922 -8.391 1.00 13.92 130 PHE B C 1
ATOM 3812 O O . PHE B 1 130 ? -46.393 83.711 -9.302 1.00 15.11 130 PHE B O 1
ATOM 3820 N N . VAL B 1 131 ? -45.063 82.166 -8.340 1.00 12.93 131 VAL B N 1
ATOM 3821 C CA . VAL B 1 131 ? -43.997 82.276 -9.327 1.00 14.24 131 VAL B CA 1
ATOM 3822 C C . VAL B 1 131 ? -43.662 80.966 -10.033 1.00 11.44 131 VAL B C 1
ATOM 3823 O O . VAL B 1 131 ? -43.539 79.921 -9.401 1.00 13.08 131 VAL B O 1
ATOM 3827 N N . GLY B 1 132 ? -43.501 81.031 -11.349 1.00 12.27 132 GLY B N 1
ATOM 3828 C CA . GLY B 1 132 ? -43.147 79.834 -12.088 1.00 13.66 132 GLY B CA 1
ATOM 3829 C C . GLY B 1 132 ? -41.737 79.415 -11.713 1.00 13.10 132 GLY B C 1
ATOM 3830 O O . GLY B 1 132 ? -40.907 80.257 -11.364 1.00 14.32 132 GLY B O 1
ATOM 3831 N N . GLY B 1 133 ? -41.462 78.117 -11.782 1.00 13.35 133 GLY B N 1
ATOM 3832 C CA . GLY B 1 133 ? -40.140 77.621 -11.441 1.00 15.20 133 GLY B CA 1
ATOM 3833 C C . GLY B 1 133 ? -39.181 77.626 -12.617 1.00 15.07 133 GLY B C 1
ATOM 3834 O O . GLY B 1 133 ? -39.589 77.799 -13.767 1.00 15.32 133 GLY B O 1
ATOM 3835 N N . ASN B 1 134 ? -37.899 77.425 -12.331 1.00 14.35 134 ASN B N 1
ATOM 3836 C CA . ASN B 1 134 ? -36.891 77.415 -13.383 1.00 15.33 134 ASN B CA 1
ATOM 3837 C C . ASN B 1 134 ? -37.240 76.370 -14.436 1.00 12.49 134 ASN B C 1
ATOM 3838 O O . ASN B 1 134 ? -37.725 75.286 -14.112 1.00 15.09 134 ASN B O 1
ATOM 3843 N N . CYS B 1 135 ? -36.985 76.696 -15.698 1.00 13.42 135 CYS B N 1
ATOM 3844 C CA . CYS B 1 135 ? -37.296 75.786 -16.789 1.00 15.90 135 CYS B CA 1
ATOM 3845 C C . CYS B 1 135 ? -36.734 74.383 -16.570 1.00 14.03 135 CYS B C 1
ATOM 3846 O O . CYS B 1 135 ? -37.431 73.393 -16.784 1.00 14.15 135 CYS B O 1
ATOM 3849 N N . THR B 1 136 ? -35.484 74.294 -16.131 1.00 12.00 136 THR B N 1
ATOM 3850 C CA . THR B 1 136 ? -34.862 72.995 -15.894 1.00 14.46 136 THR B CA 1
ATOM 3851 C C . THR B 1 136 ? -35.625 72.150 -14.874 1.00 13.97 136 THR B C 1
ATOM 3852 O O . THR B 1 136 ? -35.975 70.998 -15.139 1.00 14.18 136 THR B O 1
ATOM 3856 N N . VAL B 1 137 ? -35.877 72.732 -13.705 1.00 13.03 137 VAL B N 1
ATOM 3857 C CA . VAL B 1 137 ? -36.574 72.040 -12.629 1.00 13.30 137 VAL B CA 1
ATOM 3858 C C . VAL B 1 137 ? -38.024 71.696 -12.975 1.00 12.99 137 VAL B C 1
ATOM 3859 O O . VAL B 1 137 ? -38.496 70.601 -12.670 1.00 14.68 137 VAL B O 1
ATOM 3863 N N . SER B 1 138 ? -38.728 72.623 -13.617 1.00 13.24 138 SER B N 1
ATOM 3864 C CA . SER B 1 138 ? -40.116 72.376 -13.983 1.00 12.52 138 SER B CA 1
ATOM 3865 C C . SER B 1 138 ? -40.217 71.225 -14.981 1.00 13.17 138 SER B C 1
ATOM 3866 O O . SER B 1 138 ? -41.088 70.366 -14.852 1.00 13.61 138 SER B O 1
ATOM 3869 N N . LEU B 1 139 ? -39.327 71.203 -15.972 1.00 12.87 139 LEU B N 1
ATOM 3870 C CA . LEU B 1 139 ? -39.347 70.129 -16.963 1.00 12.96 139 LEU B CA 1
ATOM 3871 C C . LEU B 1 139 ? -38.931 68.800 -16.331 1.00 13.33 139 LEU B C 1
ATOM 3872 O O . LEU B 1 139 ? -39.471 67.747 -16.675 1.00 14.56 139 LEU B O 1
ATOM 3877 N N . MET B 1 140 ? -37.981 68.844 -15.402 1.00 13.02 140 MET B N 1
ATOM 3878 C CA . MET B 1 140 ? -37.555 67.628 -14.724 1.00 12.88 140 MET B CA 1
ATOM 3879 C C . MET B 1 140 ? -38.724 67.027 -13.942 1.00 13.97 140 MET B C 1
ATOM 3880 O O . MET B 1 140 ? -38.971 65.825 -14.010 1.00 12.28 140 MET B O 1
ATOM 3885 N N . LEU B 1 141 ? -39.449 67.869 -13.209 1.00 13.15 141 LEU B N 1
ATOM 3886 C CA . LEU B 1 141 ? -40.569 67.393 -12.407 1.00 14.33 141 LEU B CA 1
ATOM 3887 C C . LEU B 1 141 ? -41.786 66.966 -13.223 1.00 14.98 141 LEU B C 1
ATOM 3888 O O . LEU B 1 141 ? -42.526 66.079 -12.806 1.00 15.02 141 LEU B O 1
ATOM 3893 N N . MET B 1 142 ? -42.002 67.585 -14.380 1.00 13.63 142 MET B N 1
ATOM 3894 C CA . MET B 1 142 ? -43.136 67.188 -15.213 1.00 13.98 142 MET B CA 1
ATOM 3895 C C . MET B 1 142 ? -42.887 65.781 -15.759 1.00 14.16 142 MET B C 1
ATOM 3896 O O . MET B 1 142 ? -43.815 64.980 -15.888 1.00 15.82 142 MET B O 1
ATOM 3901 N N . SER B 1 143 ? -41.626 65.479 -16.060 1.00 14.33 143 SER B N 1
ATOM 3902 C CA . SER B 1 143 ? -41.258 64.167 -16.591 1.00 13.51 143 SER B CA 1
ATOM 3903 C C . SER B 1 143 ? -41.111 63.093 -15.518 1.00 15.95 143 SER B C 1
ATOM 3904 O O . SER B 1 143 ? -41.617 61.981 -15.671 1.00 14.59 143 SER B O 1
ATOM 3907 N N . LEU B 1 144 ? -40.421 63.440 -14.434 1.00 15.76 144 LEU B N 1
ATOM 3908 C CA . LEU B 1 144 ? -40.144 62.499 -13.355 1.00 13.21 144 LEU B CA 1
ATOM 3909 C C . LEU B 1 144 ? -41.026 62.631 -12.115 1.00 15.63 144 LEU B C 1
ATOM 3910 O O . LEU B 1 144 ? -40.732 62.029 -11.082 1.00 15.51 144 LEU B O 1
ATOM 3915 N N . GLY B 1 145 ? -42.100 63.406 -12.216 1.00 15.70 145 GLY B N 1
ATOM 3916 C CA . GLY B 1 145 ? -42.979 63.602 -11.076 1.00 14.93 145 GLY B CA 1
ATOM 3917 C C . GLY B 1 145 ? -43.392 62.340 -10.344 1.00 16.47 145 GLY B C 1
ATOM 3918 O O . GLY B 1 145 ? -43.489 62.335 -9.117 1.00 17.09 145 GLY B O 1
ATOM 3919 N N . GLY B 1 146 ? -43.637 61.270 -11.092 1.00 17.59 146 GLY B N 1
ATOM 3920 C CA . GLY B 1 146 ? -44.055 60.018 -10.485 1.00 18.20 146 GLY B CA 1
ATOM 3921 C C . GLY B 1 146 ? -43.082 59.470 -9.458 1.00 18.17 146 GLY B C 1
ATOM 3922 O O . GLY B 1 146 ? -43.494 58.919 -8.436 1.00 19.25 146 GLY B O 1
ATOM 3923 N N . LEU B 1 147 ? -41.787 59.618 -9.723 1.00 16.30 147 LEU B N 1
ATOM 3924 C CA . LEU B 1 147 ? -40.770 59.121 -8.805 1.00 15.81 147 LEU B CA 1
ATOM 3925 C C . LEU B 1 147 ? -40.731 59.933 -7.514 1.00 18.86 147 LEU B C 1
ATOM 3926 O O . LEU B 1 147 ? -40.534 59.380 -6.430 1.00 19.53 147 LEU B O 1
ATOM 3931 N N . PHE B 1 148 ? -40.922 61.244 -7.623 1.00 19.04 148 PHE B N 1
ATOM 3932 C CA . PHE B 1 148 ? -40.902 62.089 -6.436 1.00 19.22 148 PHE B CA 1
ATOM 3933 C C . PHE B 1 148 ? -42.178 61.946 -5.617 1.00 21.82 148 PHE B C 1
ATOM 3934 O O . PHE B 1 148 ? -42.130 61.920 -4.386 1.00 25.22 148 PHE B O 1
ATOM 3942 N N . ALA B 1 149 ? -43.312 61.849 -6.303 1.00 20.81 149 ALA B N 1
ATOM 3943 C CA . ALA B 1 149 ? -44.610 61.723 -5.647 1.00 20.69 149 ALA B CA 1
ATOM 3944 C C . ALA B 1 149 ? -44.723 60.444 -4.824 1.00 22.34 149 ALA B C 1
ATOM 3945 O O . ALA B 1 149 ? -45.458 60.395 -3.837 1.00 24.16 149 ALA B O 1
ATOM 3947 N N . ASN B 1 150 ? -44.003 59.408 -5.238 1.00 21.21 150 ASN B N 1
ATOM 3948 C CA . ASN B 1 150 ? -44.017 58.137 -4.523 1.00 20.93 150 ASN B CA 1
ATOM 3949 C C . ASN B 1 150 ? -42.818 58.040 -3.579 1.00 21.07 150 ASN B C 1
ATOM 3950 O O . ASN B 1 150 ? -42.491 56.962 -3.079 1.00 22.63 150 ASN B O 1
ATOM 3955 N N . ASP B 1 151 ? -42.178 59.182 -3.342 1.00 19.66 151 ASP B N 1
ATOM 3956 C CA . ASP B 1 151 ? -41.013 59.281 -2.464 1.00 21.48 151 ASP B CA 1
ATOM 3957 C C . ASP B 1 151 ? -40.008 58.155 -2.693 1.00 20.43 151 ASP B C 1
ATOM 3958 O O . ASP B 1 151 ? -39.624 57.444 -1.765 1.00 21.01 151 ASP B O 1
ATOM 3963 N N . LEU B 1 152 ? -39.577 58.004 -3.939 1.00 18.98 152 LEU B N 1
ATOM 3964 C CA . LEU B 1 152 ? -38.623 56.963 -4.289 1.00 19.36 152 LEU B CA 1
ATOM 3965 C C . LEU B 1 152 ? -37.239 57.522 -4.597 1.00 19.77 152 LEU B C 1
ATOM 3966 O O . LEU B 1 152 ? -36.304 56.766 -4.856 1.00 19.90 152 LEU B O 1
ATOM 3971 N N . VAL B 1 153 ? -37.105 58.843 -4.553 1.00 17.78 153 VAL B N 1
ATOM 3972 C CA . VAL B 1 153 ? -35.836 59.483 -4.868 1.00 18.41 153 VAL B CA 1
ATOM 3973 C C . VAL B 1 153 ? -34.947 59.812 -3.671 1.00 18.05 153 VAL B C 1
ATOM 3974 O O . VAL B 1 153 ? -35.337 60.572 -2.782 1.00 18.67 153 VAL B O 1
ATOM 3978 N N . ASP B 1 154 ? -33.747 59.237 -3.666 1.00 16.53 154 ASP B N 1
ATOM 3979 C CA . ASP B 1 154 ? -32.771 59.478 -2.607 1.00 17.01 154 ASP B CA 1
ATOM 3980 C C . ASP B 1 154 ? -31.996 60.738 -3.004 1.00 16.28 154 ASP B C 1
ATOM 3981 O O . ASP B 1 154 ? -31.832 61.662 -2.209 1.00 19.38 154 ASP B O 1
ATOM 3986 N N . TRP B 1 155 ? -31.504 60.753 -4.239 1.00 15.33 155 TRP B N 1
ATOM 3987 C CA . TRP B 1 155 ? -30.801 61.911 -4.787 1.00 14.72 155 TRP B CA 1
ATOM 3988 C C . TRP B 1 155 ? -30.784 61.827 -6.305 1.00 14.48 155 TRP B C 1
ATOM 3989 O O . TRP B 1 155 ? -31.040 60.771 -6.884 1.00 15.11 155 TRP B O 1
ATOM 4000 N N . VAL B 1 156 ? -30.508 62.948 -6.956 1.00 13.32 156 VAL B N 1
ATOM 4001 C CA . VAL B 1 156 ? -30.470 62.952 -8.411 1.00 13.81 156 VAL B CA 1
ATOM 4002 C C . VAL B 1 156 ? -29.332 63.804 -8.952 1.00 14.68 156 VAL B C 1
ATOM 4003 O O . VAL B 1 156 ? -29.113 64.931 -8.505 1.00 16.68 156 VAL B O 1
ATOM 4007 N N . SER B 1 157 ? -28.595 63.237 -9.903 1.00 13.74 157 SER B N 1
ATOM 4008 C CA . SER B 1 157 ? -27.490 63.931 -10.544 1.00 14.55 157 SER B CA 1
ATOM 4009 C C . SER B 1 157 ? -27.953 64.183 -11.975 1.00 14.25 157 SER B C 1
ATOM 4010 O O . SER B 1 157 ? -28.511 63.293 -12.619 1.00 16.51 157 SER B O 1
ATOM 4013 N N . VAL B 1 158 ? -27.725 65.393 -12.467 1.00 11.61 158 VAL B N 1
ATOM 4014 C CA . VAL B 1 158 ? -28.184 65.765 -13.798 1.00 14.93 158 VAL B CA 1
ATOM 4015 C C . VAL B 1 158 ? -27.125 66.392 -14.689 1.00 12.60 158 VAL B C 1
ATOM 4016 O O . VAL B 1 158 ? -26.190 67.031 -14.214 1.00 13.17 158 VAL B O 1
ATOM 4020 N N . ALA B 1 159 ? -27.290 66.197 -15.993 1.00 14.28 159 ALA B N 1
ATOM 4021 C CA . ALA B 1 159 ? -26.425 66.802 -16.999 1.00 12.55 159 ALA B CA 1
ATOM 4022 C C . ALA B 1 159 ? -27.462 67.335 -17.978 1.00 12.48 159 ALA B C 1
ATOM 4023 O O . ALA B 1 159 ? -28.240 66.560 -18.536 1.00 12.24 159 ALA B O 1
ATOM 4025 N N . THR B 1 160 ? -27.506 68.650 -18.170 1.00 11.23 160 THR B N 1
ATOM 4026 C CA . THR B 1 160 ? -28.502 69.221 -19.074 1.00 11.03 160 THR B CA 1
ATOM 4027 C C . THR B 1 160 ? -27.962 69.592 -20.453 1.00 10.96 160 THR B C 1
ATOM 4028 O O . THR B 1 160 ? -26.755 69.733 -20.654 1.00 12.28 160 THR B O 1
ATOM 4032 N N . TYR B 1 161 ? -28.890 69.729 -21.396 1.00 9.90 161 TYR B N 1
ATOM 4033 C CA . TYR B 1 161 ? -28.605 70.108 -22.773 1.00 13.05 161 TYR B CA 1
ATOM 4034 C C . TYR B 1 161 ? -29.647 71.204 -23.006 1.00 11.89 161 TYR B C 1
ATOM 4035 O O . TYR B 1 161 ? -30.702 70.956 -23.586 1.00 11.93 161 TYR B O 1
ATOM 4044 N N . GLN B 1 162 ? -29.341 72.412 -22.546 1.00 12.71 162 GLN B N 1
ATOM 4045 C CA . GLN B 1 162 ? -30.279 73.528 -22.620 1.00 11.08 162 GLN B CA 1
ATOM 4046 C C . GLN B 1 162 ? -30.303 74.396 -23.870 1.00 9.82 162 GLN B C 1
ATOM 4047 O O . GLN B 1 162 ? -29.266 74.815 -24.382 1.00 11.99 162 GLN B O 1
ATOM 4053 N N . ALA B 1 163 ? -31.521 74.677 -24.327 1.00 11.86 163 ALA B N 1
ATOM 4054 C CA . ALA B 1 163 ? -31.760 75.474 -25.526 1.00 10.64 163 ALA B CA 1
ATOM 4055 C C . ALA B 1 163 ? -31.481 76.964 -25.371 1.00 11.89 163 ALA B C 1
ATOM 4056 O O . ALA B 1 163 ? -31.495 77.508 -24.270 1.00 13.88 163 ALA B O 1
ATOM 4058 N N . ALA B 1 164 ? -31.260 77.618 -26.507 1.00 12.04 164 ALA B N 1
ATOM 4059 C CA . ALA B 1 164 ? -30.968 79.041 -26.545 1.00 11.86 164 ALA B CA 1
ATOM 4060 C C . ALA B 1 164 ? -32.114 79.943 -26.084 1.00 14.08 164 ALA B C 1
ATOM 4061 O O . ALA B 1 164 ? -31.873 81.065 -25.641 1.00 14.20 164 ALA B O 1
ATOM 4063 N N . SER B 1 165 ? -33.351 79.464 -26.183 1.00 11.84 165 SER B N 1
ATOM 4064 C CA . SER B 1 165 ? -34.494 80.273 -25.766 1.00 12.65 165 SER B CA 1
ATOM 4065 C C . SER B 1 165 ? -34.371 80.660 -24.290 1.00 15.21 165 SER B C 1
ATOM 4066 O O . SER B 1 165 ? -34.893 81.691 -23.865 1.00 15.07 165 SER B O 1
ATOM 4069 N N . GLY B 1 166 ? -33.676 79.830 -23.515 1.00 14.17 166 GLY B N 1
ATOM 4070 C CA . GLY B 1 166 ? -33.483 80.126 -22.106 1.00 15.90 166 GLY B CA 1
ATOM 4071 C C . GLY B 1 166 ? -32.667 81.396 -21.954 1.00 17.53 166 GLY B C 1
ATOM 4072 O O . GLY B 1 166 ? -32.760 82.096 -20.946 1.00 17.35 166 GLY B O 1
ATOM 4073 N N . GLY B 1 167 ? -31.850 81.684 -22.962 1.00 17.06 167 GLY B N 1
ATOM 4074 C CA . GLY B 1 167 ? -31.049 82.891 -22.944 1.00 15.25 167 GLY B CA 1
ATOM 4075 C C . GLY B 1 167 ? -31.914 84.042 -23.422 1.00 15.38 167 GLY B C 1
ATOM 4076 O O . GLY B 1 167 ? -31.924 85.119 -22.823 1.00 19.94 167 GLY B O 1
ATOM 4077 N N . GLY B 1 168 ? -32.648 83.814 -24.508 1.00 13.84 168 GLY B N 1
ATOM 4078 C CA . GLY B 1 168 ? -33.523 84.846 -25.033 1.00 13.76 168 GLY B CA 1
ATOM 4079 C C . GLY B 1 168 ? -33.686 84.832 -26.540 1.00 15.82 168 GLY B C 1
ATOM 4080 O O . GLY B 1 168 ? -33.041 84.051 -27.240 1.00 13.30 168 GLY B O 1
ATOM 4081 N N . ALA B 1 169 ? -34.550 85.712 -27.037 1.00 13.06 169 ALA B N 1
ATOM 4082 C CA . ALA B 1 169 ? -34.808 85.811 -28.467 1.00 15.75 169 ALA B CA 1
ATOM 4083 C C . ALA B 1 169 ? -33.543 86.180 -29.233 1.00 13.88 169 ALA B C 1
ATOM 4084 O O . ALA B 1 169 ? -33.269 85.616 -30.295 1.00 14.28 169 ALA B O 1
ATOM 4086 N N . ARG B 1 170 ? -32.776 87.131 -28.706 1.00 14.93 170 ARG B N 1
ATOM 4087 C CA . ARG B 1 170 ? -31.543 87.543 -29.372 1.00 14.73 170 ARG B CA 1
ATOM 4088 C C . ARG B 1 170 ? -30.571 86.371 -29.434 1.00 14.60 170 ARG B C 1
ATOM 4089 O O . ARG B 1 170 ? -29.864 86.189 -30.427 1.00 14.51 170 ARG B O 1
ATOM 4097 N N . HIS B 1 171 ? -30.544 85.583 -28.365 1.00 13.42 171 HIS B N 1
ATOM 4098 C CA . HIS B 1 171 ? -29.661 84.424 -28.287 1.00 13.40 171 HIS B CA 1
ATOM 4099 C C . HIS B 1 171 ? -30.013 83.392 -29.354 1.00 13.19 171 HIS B C 1
ATOM 4100 O O . HIS B 1 171 ? -29.133 82.784 -29.960 1.00 13.00 171 HIS B O 1
ATOM 4107 N N . MET B 1 172 ? -31.306 83.193 -29.573 1.00 11.06 172 MET B N 1
ATOM 4108 C CA . MET B 1 172 ? -31.765 82.241 -30.573 1.00 12.37 172 MET B CA 1
ATOM 4109 C C . MET B 1 172 ? -31.353 82.713 -31.966 1.00 12.17 172 MET B C 1
ATOM 4110 O O . MET B 1 172 ? -30.924 81.914 -32.803 1.00 12.93 172 MET B O 1
ATOM 4115 N N . ARG B 1 173 ? -31.480 84.014 -32.214 1.00 12.24 173 ARG B N 1
ATOM 4116 C CA . ARG B 1 173 ? -31.111 84.567 -33.513 1.00 11.48 173 ARG B CA 1
ATOM 4117 C C . ARG B 1 173 ? -29.605 84.461 -33.733 1.00 12.15 173 ARG B C 1
ATOM 4118 O O . ARG B 1 173 ? -29.143 84.247 -34.854 1.00 14.54 173 ARG B O 1
ATOM 4126 N N . GLU B 1 174 ? -28.843 84.593 -32.654 1.00 13.12 174 GLU B N 1
ATOM 4127 C CA . GLU B 1 174 ? -27.387 84.500 -32.725 1.00 12.77 174 GLU B CA 1
ATOM 4128 C C . GLU B 1 174 ? -26.978 83.081 -33.131 1.00 11.11 174 GLU B C 1
ATOM 4129 O O . GLU B 1 174 ? -26.091 82.890 -33.966 1.00 12.23 174 GLU B O 1
ATOM 4135 N N . LEU B 1 175 ? -27.625 82.085 -32.536 1.00 11.52 175 LEU B N 1
ATOM 4136 C CA . LEU B 1 175 ? -27.336 80.688 -32.854 1.00 10.61 175 LEU B CA 1
ATOM 4137 C C . LEU B 1 175 ? -27.601 80.391 -34.331 1.00 13.61 175 LEU B C 1
ATOM 4138 O O . LEU B 1 175 ? -26.757 79.809 -35.020 1.00 14.05 175 LEU B O 1
ATOM 4143 N N . LEU B 1 176 ? -28.773 80.800 -34.811 1.00 11.76 176 LEU B N 1
ATOM 4144 C CA . LEU B 1 176 ? -29.152 80.563 -36.198 1.00 13.17 176 LEU B CA 1
ATOM 4145 C C . LEU B 1 176 ? -28.250 81.303 -37.174 1.00 12.88 176 LEU B C 1
ATOM 4146 O O . LEU B 1 176 ? -27.890 80.770 -38.225 1.00 13.29 176 LEU B O 1
ATOM 4151 N N . THR B 1 177 ? -27.881 82.531 -36.827 1.00 13.21 177 THR B N 1
ATOM 4152 C CA . THR B 1 177 ? -27.011 83.313 -37.691 1.00 13.73 177 THR B CA 1
ATOM 4153 C C . THR B 1 177 ? -25.647 82.637 -37.772 1.00 15.06 177 THR B C 1
ATOM 4154 O O . THR B 1 177 ? -25.037 82.584 -38.841 1.00 14.55 177 THR B O 1
ATOM 4158 N N . GLN B 1 178 ? -25.176 82.106 -36.646 1.00 13.72 178 GLN B N 1
ATOM 4159 C CA . GLN B 1 178 ? -23.887 81.417 -36.629 1.00 14.75 178 GLN B CA 1
ATOM 4160 C C . GLN B 1 178 ? -23.930 80.181 -37.521 1.00 12.57 178 GLN B C 1
ATOM 4161 O O . GLN B 1 178 ? -22.953 79.874 -38.207 1.00 14.56 178 GLN B O 1
ATOM 4167 N N . MET B 1 179 ? -25.052 79.463 -37.506 1.00 11.87 179 MET B N 1
ATOM 4168 C CA . MET B 1 179 ? -25.186 78.283 -38.353 1.00 12.51 179 MET B CA 1
ATOM 4169 C C . MET B 1 179 ? -25.023 78.720 -39.801 1.00 12.65 179 MET B C 1
ATOM 4170 O O . MET B 1 179 ? -24.446 78.001 -40.620 1.00 15.41 179 MET B O 1
ATOM 4175 N N . GLY B 1 180 ? -25.543 79.906 -40.107 1.00 12.80 180 GLY B N 1
ATOM 4176 C CA . GLY B 1 180 ? -25.444 80.437 -41.455 1.00 14.81 180 GLY B CA 1
ATOM 4177 C C . GLY B 1 180 ? -24.008 80.735 -41.841 1.00 15.55 180 GLY B C 1
ATOM 4178 O O . GLY B 1 180 ? -23.600 80.489 -42.981 1.00 17.53 180 GLY B O 1
ATOM 4179 N N . HIS B 1 181 ? -23.245 81.277 -40.897 1.00 14.34 181 HIS B N 1
ATOM 4180 C CA . HIS B 1 181 ? -21.842 81.594 -41.143 1.00 15.34 181 HIS B CA 1
ATOM 4181 C C . HIS B 1 181 ? -21.038 80.323 -41.402 1.00 16.74 181 HIS B C 1
ATOM 4182 O O . HIS B 1 181 ? -20.264 80.254 -42.358 1.00 16.37 181 HIS B O 1
ATOM 4189 N N . LEU B 1 182 ? -21.225 79.321 -40.545 1.00 17.28 182 LEU B N 1
ATOM 4190 C CA . LEU B 1 182 ? -20.496 78.062 -40.670 1.00 17.33 182 LEU B CA 1
ATOM 4191 C C . LEU B 1 182 ? -20.756 77.360 -41.998 1.00 17.20 182 LEU B C 1
ATOM 4192 O O . LEU B 1 182 ? -19.820 76.940 -42.681 1.00 18.06 182 LEU B O 1
ATOM 4197 N N . TYR B 1 183 ? -22.026 77.232 -42.364 1.00 16.11 183 TYR B N 1
ATOM 4198 C CA . TYR B 1 183 ? -22.378 76.586 -43.620 1.00 15.08 183 TYR B CA 1
ATOM 4199 C C . TYR B 1 183 ? -21.908 77.415 -44.812 1.00 15.61 183 TYR B C 1
ATOM 4200 O O . TYR B 1 183 ? -21.287 76.891 -45.737 1.00 15.79 183 TYR B O 1
ATOM 4209 N N . GLY B 1 184 ? -22.220 78.707 -44.787 1.00 16.76 184 GLY B N 1
ATOM 4210 C CA . GLY B 1 184 ? -21.842 79.585 -45.882 1.00 16.42 184 GLY B CA 1
ATOM 4211 C C . GLY B 1 184 ? -20.370 79.523 -46.226 1.00 17.22 184 GLY B C 1
ATOM 4212 O O . GLY B 1 184 ? -19.997 79.552 -47.400 1.00 16.42 184 GLY B O 1
ATOM 4213 N N . HIS B 1 185 ? -19.535 79.420 -45.196 1.00 17.21 185 HIS B N 1
ATOM 4214 C CA . HIS B 1 185 ? -18.086 79.367 -45.361 1.00 16.84 185 HIS B CA 1
ATOM 4215 C C . HIS B 1 185 ? -17.610 78.156 -46.162 1.00 17.86 185 HIS B C 1
ATOM 4216 O O . HIS B 1 185 ? -16.572 78.217 -46.822 1.00 18.96 185 HIS B O 1
ATOM 4223 N N . VAL B 1 186 ? -18.358 77.057 -46.097 1.00 16.26 186 VAL B N 1
ATOM 4224 C CA . VAL B 1 186 ? -17.984 75.841 -46.809 1.00 14.49 186 VAL B CA 1
ATOM 4225 C C . VAL B 1 186 ? -19.068 75.318 -47.748 1.00 14.24 186 VAL B C 1
ATOM 4226 O O . VAL B 1 186 ? -19.038 74.156 -48.144 1.00 13.11 186 VAL B O 1
ATOM 4230 N N . ALA B 1 187 ? -20.014 76.178 -48.116 1.00 15.33 187 ALA B N 1
ATOM 4231 C CA . ALA B 1 187 ? -21.100 75.773 -49.002 1.00 16.06 187 ALA B CA 1
ATOM 4232 C C . ALA B 1 187 ? -20.598 75.187 -50.323 1.00 17.26 187 ALA B C 1
ATOM 4233 O O . ALA B 1 187 ? -21.109 74.166 -50.785 1.00 16.74 187 ALA B O 1
ATOM 4235 N N . ASP B 1 188 ? -19.598 75.821 -50.926 1.00 18.43 188 ASP B N 1
ATOM 4236 C CA . ASP B 1 188 ? -19.060 75.325 -52.190 1.00 21.02 188 ASP B CA 1
ATOM 4237 C C . ASP B 1 188 ? -18.466 73.929 -52.041 1.00 21.89 188 ASP B C 1
ATOM 4238 O O . ASP B 1 188 ? -18.687 73.066 -52.890 1.00 22.85 188 ASP B O 1
ATOM 4243 N N . GLU B 1 189 ? -17.717 73.706 -50.965 1.00 18.99 189 GLU B N 1
ATOM 4244 C CA . GLU B 1 189 ? -17.110 72.398 -50.723 1.00 21.16 189 GLU B CA 1
ATOM 4245 C C . GLU B 1 189 ? -18.172 71.324 -50.497 1.00 20.67 189 GLU B C 1
ATOM 4246 O O . GLU B 1 189 ? -18.073 70.217 -51.026 1.00 20.19 189 GLU B O 1
ATOM 4252 N N . LEU B 1 190 ? -19.184 71.645 -49.700 1.00 18.40 190 LEU B N 1
ATOM 4253 C CA . LEU B 1 190 ? -20.245 70.686 -49.421 1.00 19.25 190 LEU B CA 1
ATOM 4254 C C . LEU B 1 190 ? -20.947 70.260 -50.706 1.00 21.32 190 LEU B C 1
ATOM 4255 O O . LEU B 1 190 ? -21.342 69.101 -50.849 1.00 22.54 190 LEU B O 1
ATOM 4260 N N . ALA B 1 191 ? -21.080 71.198 -51.642 1.00 20.75 191 ALA B N 1
ATOM 4261 C CA . ALA B 1 191 ? -21.737 70.936 -52.919 1.00 23.05 191 ALA B CA 1
ATOM 4262 C C . ALA B 1 191 ? -20.824 70.208 -53.904 1.00 23.65 191 ALA B C 1
ATOM 4263 O O . ALA B 1 191 ? -21.242 69.867 -55.011 1.00 24.68 191 ALA B O 1
ATOM 4265 N N . THR B 1 192 ? -19.579 69.978 -53.498 1.00 22.63 192 THR B N 1
ATOM 4266 C CA . THR B 1 192 ? -18.608 69.280 -54.336 1.00 24.56 192 THR B CA 1
ATOM 4267 C C . THR B 1 192 ? -18.429 67.865 -53.784 1.00 24.10 192 THR B C 1
ATOM 4268 O O . THR B 1 192 ? -17.799 67.664 -52.745 1.00 22.31 192 THR B O 1
ATOM 4272 N N . PRO B 1 193 ? -18.992 66.863 -54.473 1.00 23.98 193 PRO B N 1
ATOM 4273 C CA . PRO B 1 193 ? -18.904 65.462 -54.053 1.00 25.04 193 PRO B CA 1
ATOM 4274 C C . PRO B 1 193 ? -17.515 64.957 -53.664 1.00 25.91 193 PRO B C 1
ATOM 4275 O O . PRO B 1 193 ? -17.372 64.226 -52.684 1.00 26.87 193 PRO B O 1
ATOM 4279 N N . SER B 1 194 ? -16.497 65.353 -54.422 1.00 26.11 194 SER B N 1
ATOM 4280 C CA . SER B 1 194 ? -15.134 64.897 -54.166 1.00 28.59 194 SER B CA 1
ATOM 4281 C C . SER B 1 194 ? -14.341 65.693 -53.129 1.00 25.43 194 SER B C 1
ATOM 4282 O O . SER B 1 194 ? -13.173 65.387 -52.880 1.00 24.79 194 SER B O 1
ATOM 4285 N N . SER B 1 195 ? -14.957 66.704 -52.525 1.00 23.08 195 SER B N 1
ATOM 4286 C CA . SER B 1 195 ? -14.253 67.515 -51.533 1.00 20.76 195 SER B CA 1
ATOM 4287 C C . SER B 1 195 ? -13.856 66.681 -50.317 1.00 21.69 195 SER B C 1
ATOM 4288 O O . SER B 1 195 ? -14.558 65.743 -49.937 1.00 22.02 195 SER B O 1
ATOM 4291 N N . ALA B 1 196 ? -12.724 67.033 -49.712 1.00 19.78 196 ALA B N 1
ATOM 4292 C CA . ALA B 1 196 ? -12.217 66.317 -48.547 1.00 18.81 196 ALA B CA 1
ATOM 4293 C C . ALA B 1 196 ? -12.830 66.862 -47.265 1.00 17.27 196 ALA B C 1
ATOM 4294 O O . ALA B 1 196 ? -12.808 68.069 -47.017 1.00 15.68 196 ALA B O 1
ATOM 4296 N N . ILE B 1 197 ? -13.368 65.958 -46.451 1.00 18.56 197 ILE B N 1
ATOM 4297 C CA . ILE B 1 197 ? -14.004 66.320 -45.190 1.00 18.91 197 ILE B CA 1
ATOM 4298 C C . ILE B 1 197 ? -13.101 67.113 -44.249 1.00 17.55 197 ILE B C 1
ATOM 4299 O O . ILE B 1 197 ? -13.566 68.021 -43.560 1.00 16.46 197 ILE B O 1
ATOM 4304 N N . LEU B 1 198 ? -11.817 66.771 -44.212 1.00 17.61 198 LEU B N 1
ATOM 4305 C CA . LEU B 1 198 ? -10.897 67.473 -43.326 1.00 18.69 198 LEU B CA 1
ATOM 4306 C C . LEU B 1 198 ? -10.645 68.904 -43.784 1.00 17.60 198 LEU B C 1
ATOM 4307 O O . LEU B 1 198 ? -10.317 69.768 -42.975 1.00 15.82 198 LEU B O 1
ATOM 4312 N N . ASP B 1 199 ? -10.791 69.159 -45.081 1.00 16.06 199 ASP B N 1
ATOM 4313 C CA . ASP B 1 199 ? -10.603 70.512 -45.582 1.00 16.04 199 ASP B CA 1
ATOM 4314 C C . ASP B 1 199 ? -11.819 71.328 -45.156 1.00 15.27 199 ASP B C 1
ATOM 4315 O O . ASP B 1 199 ? -11.702 72.490 -44.763 1.00 16.73 199 ASP B O 1
ATOM 4320 N N . ILE B 1 200 ? -12.989 70.703 -45.223 1.00 13.80 200 ILE B N 1
ATOM 4321 C CA . ILE B 1 200 ? -14.229 71.359 -44.832 1.00 13.17 200 ILE B CA 1
ATOM 4322 C C . ILE B 1 200 ? -14.192 71.681 -43.345 1.00 13.21 200 ILE B C 1
ATOM 4323 O O . ILE B 1 200 ? -14.406 72.824 -42.941 1.00 14.95 200 ILE B O 1
ATOM 4328 N N . GLU B 1 201 ? -13.900 70.675 -42.530 1.00 12.85 201 GLU B N 1
ATOM 4329 C CA . GLU B 1 201 ? -13.853 70.883 -41.091 1.00 13.30 201 GLU B CA 1
ATOM 4330 C C . GLU B 1 201 ? -12.796 71.906 -40.689 1.00 13.31 201 GLU B C 1
ATOM 4331 O O . GLU B 1 201 ? -13.046 72.746 -39.830 1.00 13.74 201 GLU B O 1
ATOM 4337 N N . ARG B 1 202 ? -11.621 71.847 -41.308 1.00 13.44 202 ARG B N 1
ATOM 4338 C CA . ARG B 1 202 ? -10.566 72.796 -40.970 1.00 11.76 202 ARG B CA 1
ATOM 4339 C C . ARG B 1 202 ? -11.077 74.227 -41.091 1.00 13.15 202 ARG B C 1
ATOM 4340 O O . ARG B 1 202 ? -10.862 75.050 -40.203 1.00 12.45 202 ARG B O 1
ATOM 4348 N N . LYS B 1 203 ? -11.764 74.523 -42.188 1.00 13.54 203 LYS B N 1
ATOM 4349 C CA . LYS B 1 203 ? -12.292 75.865 -42.399 1.00 12.54 203 LYS B CA 1
ATOM 4350 C C . LYS B 1 203 ? -13.347 76.258 -41.365 1.00 12.80 203 LYS B C 1
ATOM 4351 O O . LYS B 1 203 ? -13.346 77.388 -40.879 1.00 13.95 203 LYS B O 1
ATOM 4357 N N . VAL B 1 204 ? -14.243 75.335 -41.029 1.00 13.42 204 VAL B N 1
ATOM 4358 C CA . VAL B 1 204 ? -15.282 75.621 -40.040 1.00 13.13 204 VAL B CA 1
ATOM 4359 C C . VAL B 1 204 ? -14.662 75.884 -38.672 1.00 14.03 204 VAL B C 1
ATOM 4360 O O . VAL B 1 204 ? -15.050 76.818 -37.968 1.00 14.10 204 VAL B O 1
ATOM 4364 N N . THR B 1 205 ? -13.698 75.045 -38.306 1.00 15.12 205 THR B N 1
ATOM 4365 C CA . THR B 1 205 ? -13.004 75.155 -37.028 1.00 14.66 205 THR B CA 1
ATOM 4366 C C . THR B 1 205 ? -12.232 76.465 -36.913 1.00 15.66 205 THR B C 1
ATOM 4367 O O . THR B 1 205 ? -12.278 77.132 -35.883 1.00 15.51 205 THR B O 1
ATOM 4371 N N . THR B 1 206 ? -11.521 76.824 -37.976 1.00 14.78 206 THR B N 1
ATOM 4372 C CA . THR B 1 206 ? -10.749 78.056 -37.991 1.00 15.69 206 THR B CA 1
ATOM 4373 C C . THR B 1 206 ? -11.668 79.270 -37.888 1.00 16.71 206 THR B C 1
ATOM 4374 O O . THR B 1 206 ? -11.403 80.195 -37.119 1.00 16.47 206 THR B O 1
ATOM 4378 N N . LEU B 1 207 ? -12.752 79.264 -38.658 1.00 15.16 207 LEU B N 1
ATOM 4379 C CA . LEU B 1 207 ? -13.702 80.374 -38.627 1.00 14.06 207 LEU B CA 1
ATOM 4380 C C . LEU B 1 207 ? -14.281 80.541 -37.225 1.00 13.04 207 LEU B C 1
ATOM 4381 O O . LEU B 1 207 ? -14.417 81.658 -36.725 1.00 14.86 207 LEU B O 1
ATOM 4386 N N . THR B 1 208 ? -14.616 79.422 -36.593 1.00 12.33 208 THR B N 1
ATOM 4387 C CA . THR B 1 208 ? -15.195 79.446 -35.258 1.00 12.69 208 THR B CA 1
ATOM 4388 C C . THR B 1 208 ? -14.315 80.150 -34.227 1.00 15.09 208 THR B C 1
ATOM 4389 O O . THR B 1 208 ? -14.820 80.884 -33.377 1.00 15.88 208 THR B O 1
ATOM 4393 N N . ARG B 1 209 ? -13.003 79.933 -34.306 1.00 16.04 209 ARG B N 1
ATOM 4394 C CA . ARG B 1 209 ? -12.073 80.555 -33.364 1.00 19.95 209 ARG B CA 1
ATOM 4395 C C . ARG B 1 209 ? -11.475 81.874 -33.861 1.00 20.75 209 ARG B C 1
ATOM 4396 O O . ARG B 1 209 ? -10.656 82.484 -33.172 1.00 22.28 209 ARG B O 1
ATOM 4404 N N . SER B 1 210 ? -11.892 82.320 -35.042 1.00 18.95 210 SER B N 1
ATOM 4405 C CA . SER B 1 210 ? -11.356 83.548 -35.627 1.00 19.99 210 SER B CA 1
ATOM 4406 C C . SER B 1 210 ? -11.776 84.835 -34.927 1.00 24.33 210 SER B C 1
ATOM 4407 O O . SER B 1 210 ? -11.019 85.807 -34.896 1.00 24.34 210 SER B O 1
ATOM 4410 N N . GLY B 1 211 ? -12.980 84.836 -34.368 1.00 20.84 211 GLY B N 1
ATOM 4411 C CA . GLY B 1 211 ? -13.488 86.020 -33.703 1.00 22.41 211 GLY B CA 1
ATOM 4412 C C . GLY B 1 211 ? -14.457 86.726 -34.632 1.00 22.65 211 GLY B C 1
ATOM 4413 O O . GLY B 1 211 ? -14.992 87.789 -34.310 1.00 25.18 211 GLY B O 1
ATOM 4414 N N . GLU B 1 212 ? -14.688 86.118 -35.791 1.00 22.13 212 GLU B N 1
ATOM 4415 C CA . GLU B 1 212 ? -15.585 86.671 -36.796 1.00 21.19 212 GLU B CA 1
ATOM 4416 C C . GLU B 1 212 ? -17.051 86.383 -36.482 1.00 21.54 212 GLU B C 1
ATOM 4417 O O . GLU B 1 212 ? -17.935 87.150 -36.859 1.00 22.61 212 GLU B O 1
ATOM 4423 N N . LEU B 1 213 ? -17.309 85.273 -35.798 1.00 17.63 213 LEU B N 1
ATOM 4424 C CA . LEU B 1 213 ? -18.682 84.914 -35.454 1.00 18.52 213 LEU B CA 1
ATOM 4425 C C . LEU B 1 213 ? -19.279 85.899 -34.459 1.00 16.59 213 LEU B C 1
ATOM 4426 O O . LEU B 1 213 ? -18.594 86.369 -33.552 1.00 17.46 213 LEU B O 1
ATOM 4431 N N . PRO B 1 214 ? -20.569 86.236 -34.626 1.00 16.44 214 PRO B N 1
ATOM 4432 C CA . PRO B 1 214 ? -21.245 87.171 -33.718 1.00 17.52 214 PRO B CA 1
ATOM 4433 C C . PRO B 1 214 ? -21.544 86.458 -32.399 1.00 15.52 214 PRO B C 1
ATOM 4434 O O . PRO B 1 214 ? -22.277 85.467 -32.381 1.00 16.45 214 PRO B O 1
ATOM 4438 N N . VAL B 1 215 ? -20.974 86.957 -31.303 1.00 18.13 215 VAL B N 1
ATOM 4439 C CA . VAL B 1 215 ? -21.166 86.337 -29.990 1.00 17.33 215 VAL B CA 1
ATOM 4440 C C . VAL B 1 215 ? -21.521 87.326 -28.882 1.00 18.39 215 VAL B C 1
ATOM 4441 O O . VAL B 1 215 ? -21.247 87.076 -27.710 1.00 16.91 215 VAL B O 1
ATOM 4445 N N . ASP B 1 216 ? -22.140 88.443 -29.239 1.00 17.90 216 ASP B N 1
ATOM 4446 C CA . ASP B 1 216 ? -22.495 89.438 -28.232 1.00 19.10 216 ASP B CA 1
ATOM 4447 C C . ASP B 1 216 ? -23.379 88.902 -27.106 1.00 19.96 216 ASP B C 1
ATOM 4448 O O . ASP B 1 216 ? -23.245 89.322 -25.959 1.00 21.73 216 ASP B O 1
ATOM 4453 N N . ASN B 1 217 ? -24.266 87.965 -27.429 1.00 17.42 217 ASN B N 1
ATOM 4454 C CA . ASN B 1 217 ? -25.185 87.422 -26.435 1.00 15.68 217 ASN B CA 1
ATOM 4455 C C . ASN B 1 217 ? -24.677 86.269 -25.573 1.00 16.29 217 ASN B C 1
ATOM 4456 O O . ASN B 1 217 ? -24.923 86.249 -24.368 1.00 15.81 217 ASN B O 1
ATOM 4461 N N . PHE B 1 218 ? -23.980 85.308 -26.168 1.00 13.95 218 PHE B N 1
ATOM 4462 C CA . PHE B 1 218 ? -23.475 84.184 -25.384 1.00 14.92 218 PHE B CA 1
ATOM 4463 C C . PHE B 1 218 ? -22.023 84.358 -24.943 1.00 14.96 218 PHE B C 1
ATOM 4464 O O . PHE B 1 218 ? -21.550 83.630 -24.071 1.00 17.58 218 PHE B O 1
ATOM 4472 N N . GLY B 1 219 ? -21.318 85.313 -25.543 1.00 13.38 219 GLY B N 1
ATOM 4473 C CA . GLY B 1 219 ? -19.928 85.548 -25.177 1.00 14.84 219 GLY B CA 1
ATOM 4474 C C . GLY B 1 219 ? -18.947 84.734 -26.004 1.00 15.54 219 GLY B C 1
ATOM 4475 O O . GLY B 1 219 ? -17.857 85.207 -26.344 1.00 15.74 219 GLY B O 1
ATOM 4476 N N . VAL B 1 220 ? -19.331 83.498 -26.305 1.00 12.92 220 VAL B N 1
ATOM 4477 C CA . VAL B 1 220 ? -18.520 82.595 -27.116 1.00 11.77 220 VAL B CA 1
ATOM 4478 C C . VAL B 1 220 ? -19.471 81.915 -28.103 1.00 13.50 220 VAL B C 1
ATOM 4479 O O . VAL B 1 220 ? -20.690 82.017 -27.962 1.00 13.82 220 VAL B O 1
ATOM 4483 N N . PRO B 1 221 ? -18.933 81.224 -29.122 1.00 12.59 221 PRO B N 1
ATOM 4484 C CA . PRO B 1 221 ? -19.807 80.560 -30.097 1.00 13.96 221 PRO B CA 1
ATOM 4485 C C . PRO B 1 221 ? -20.701 79.470 -29.510 1.00 14.20 221 PRO B C 1
ATOM 4486 O O . PRO B 1 221 ? -20.378 78.867 -28.480 1.00 14.05 221 PRO B O 1
ATOM 4490 N N . LEU B 1 222 ? -21.835 79.227 -30.163 1.00 11.61 222 LEU B N 1
ATOM 4491 C CA . LEU B 1 222 ? -22.737 78.173 -29.722 1.00 11.14 222 LEU B CA 1
ATOM 4492 C C . LEU B 1 222 ? -22.952 77.157 -30.840 1.00 11.36 222 LEU B C 1
ATOM 4493 O O . LEU B 1 222 ? -22.988 75.958 -30.582 1.00 12.79 222 LEU B O 1
ATOM 4498 N N . ALA B 1 223 ? -23.089 77.626 -32.080 1.00 11.13 223 ALA B N 1
ATOM 4499 C CA . ALA B 1 223 ? -23.283 76.709 -33.201 1.00 11.67 223 ALA B CA 1
ATOM 4500 C C . ALA B 1 223 ? -22.061 75.807 -33.306 1.00 12.42 223 ALA B C 1
ATOM 4501 O O . ALA B 1 223 ? -20.932 76.285 -33.439 1.00 13.60 223 ALA B O 1
ATOM 4503 N N . GLY B 1 224 ? -22.296 74.500 -33.242 1.00 10.97 224 GLY B N 1
ATOM 4504 C CA . GLY B 1 224 ? -21.213 73.537 -33.319 1.00 13.45 224 GLY B CA 1
ATOM 4505 C C . GLY B 1 224 ? -20.448 73.405 -32.016 1.00 13.12 224 GLY B C 1
ATOM 4506 O O . GLY B 1 224 ? -19.447 72.696 -31.948 1.00 11.84 224 GLY B O 1
ATOM 4507 N N . SER B 1 225 ? -20.921 74.075 -30.970 1.00 12.44 225 SER B N 1
ATOM 4508 C CA . SER B 1 225 ? -20.235 74.021 -29.686 1.00 13.50 225 SER B CA 1
ATOM 4509 C C . SER B 1 225 ? -21.235 73.906 -28.538 1.00 13.04 225 SER B C 1
ATOM 4510 O O . SER B 1 225 ? -22.397 73.553 -28.738 1.00 10.78 225 SER B O 1
ATOM 4513 N N . LEU B 1 226 ? -20.768 74.189 -27.331 1.00 10.55 226 LEU B N 1
ATOM 4514 C CA . LEU B 1 226 ? -21.612 74.143 -26.148 1.00 12.28 226 LEU B CA 1
ATOM 4515 C C . LEU B 1 226 ? -20.902 74.944 -25.069 1.00 11.65 226 LEU B C 1
ATOM 4516 O O . LEU B 1 226 ? -19.710 75.216 -25.185 1.00 11.93 226 LEU B O 1
ATOM 4521 N N . ILE B 1 227 ? -21.637 75.340 -24.035 1.00 11.09 227 ILE B N 1
ATOM 4522 C CA . ILE B 1 227 ? -21.070 76.155 -22.967 1.00 10.74 227 ILE B CA 1
ATOM 4523 C C . ILE B 1 227 ? -21.471 75.581 -21.614 1.00 11.46 227 ILE B C 1
ATOM 4524 O O . ILE B 1 227 ? -22.621 75.722 -21.184 1.00 11.31 227 ILE B O 1
ATOM 4529 N N . PRO B 1 228 ? -20.524 74.927 -20.920 1.00 11.04 228 PRO B N 1
ATOM 4530 C CA . PRO B 1 228 ? -20.806 74.327 -19.615 1.00 11.37 228 PRO B CA 1
ATOM 4531 C C . PRO B 1 228 ? -20.851 75.276 -18.425 1.00 11.81 228 PRO B C 1
ATOM 4532 O O . PRO B 1 228 ? -20.277 74.989 -17.376 1.00 12.02 228 PRO B O 1
ATOM 4536 N N . TRP B 1 229 ? -21.521 76.411 -18.602 1.00 11.75 229 TRP B N 1
ATOM 4537 C CA . TRP B 1 229 ? -21.700 77.381 -17.527 1.00 11.91 229 TRP B CA 1
ATOM 4538 C C . TRP B 1 229 ? -22.843 78.314 -17.888 1.00 13.76 229 TRP B C 1
ATOM 4539 O O . TRP B 1 229 ? -22.795 79.010 -18.904 1.00 14.84 229 TRP B O 1
ATOM 4550 N N . ILE B 1 230 ? -23.877 78.306 -17.054 1.00 12.21 230 ILE B N 1
ATOM 4551 C CA . ILE B 1 230 ? -25.044 79.149 -17.263 1.00 12.99 230 ILE B CA 1
ATOM 4552 C C . ILE B 1 230 ? -25.318 79.982 -16.007 1.00 13.75 230 ILE B C 1
ATOM 4553 O O . ILE B 1 230 ? -25.485 79.439 -14.917 1.00 12.66 230 ILE B O 1
ATOM 4558 N N . ASP B 1 231 ? -25.343 81.300 -16.183 1.00 12.66 231 ASP B N 1
ATOM 4559 C CA . ASP B 1 231 ? -25.606 82.263 -15.113 1.00 14.13 231 ASP B CA 1
ATOM 4560 C C . ASP B 1 231 ? -24.437 82.470 -14.147 1.00 15.05 231 ASP B C 1
ATOM 4561 O O . ASP B 1 231 ? -23.384 81.842 -14.282 1.00 13.92 231 ASP B O 1
ATOM 4566 N N . LYS B 1 232 ? -24.638 83.350 -13.167 1.00 16.08 232 LYS B N 1
ATOM 4567 C CA . LYS B 1 232 ? -23.590 83.712 -12.214 1.00 17.53 232 LYS B CA 1
ATOM 4568 C C . LYS B 1 232 ? -22.891 82.608 -11.428 1.00 14.25 232 LYS B C 1
ATOM 4569 O O . LYS B 1 232 ? -23.463 81.561 -11.122 1.00 15.14 232 LYS B O 1
ATOM 4575 N N . GLN B 1 233 ? -21.630 82.875 -11.104 1.00 11.53 233 GLN B N 1
ATOM 4576 C CA . GLN B 1 233 ? -20.800 81.955 -10.341 1.00 12.72 233 GLN B CA 1
ATOM 4577 C C . GLN B 1 233 ? -21.059 82.128 -8.846 1.00 13.50 233 GLN B C 1
ATOM 4578 O O . GLN B 1 233 ? -21.112 83.254 -8.347 1.00 16.13 233 GLN B O 1
ATOM 4584 N N . LEU B 1 234 ? -21.215 81.013 -8.139 1.00 14.78 234 LEU B N 1
ATOM 4585 C CA . LEU B 1 234 ? -21.470 81.037 -6.700 1.00 15.09 234 LEU B CA 1
ATOM 4586 C C . LEU B 1 234 ? -20.258 80.497 -5.941 1.00 15.56 234 LEU B C 1
ATOM 4587 O O . LEU B 1 234 ? -19.434 79.774 -6.507 1.00 15.22 234 LEU B O 1
ATOM 4592 N N . ASP B 1 235 ? -20.157 80.834 -4.658 1.00 16.05 235 ASP B N 1
ATOM 4593 C CA . ASP B 1 235 ? -19.019 80.401 -3.850 1.00 15.40 235 ASP B CA 1
ATOM 4594 C C . ASP B 1 235 ? -18.843 78.900 -3.672 1.00 15.48 235 ASP B C 1
ATOM 4595 O O . ASP B 1 235 ? -17.745 78.440 -3.352 1.00 17.24 235 ASP B O 1
ATOM 4600 N N . ASN B 1 236 ? -19.906 78.129 -3.870 1.00 14.24 236 ASN B N 1
ATOM 4601 C CA . ASN B 1 236 ? -19.792 76.687 -3.720 1.00 13.23 236 ASN B CA 1
ATOM 4602 C C . ASN B 1 236 ? -19.336 76.014 -5.011 1.00 13.18 236 ASN B C 1
ATOM 4603 O O . ASN B 1 236 ? -19.269 74.787 -5.088 1.00 15.86 236 ASN B O 1
ATOM 4608 N N . GLY B 1 237 ? -19.029 76.817 -6.025 1.00 13.79 237 GLY B N 1
ATOM 4609 C CA . GLY B 1 237 ? -18.572 76.255 -7.286 1.00 14.23 237 GLY B CA 1
ATOM 4610 C C . GLY B 1 237 ? -19.667 75.989 -8.303 1.00 14.99 237 GLY B C 1
ATOM 4611 O O . GLY B 1 237 ? -19.385 75.587 -9.436 1.00 14.81 237 GLY B O 1
ATOM 4612 N N . GLN B 1 238 ? -20.918 76.194 -7.906 1.00 12.59 238 GLN B N 1
ATOM 4613 C CA . GLN B 1 238 ? -22.039 75.989 -8.820 1.00 13.14 238 GLN B CA 1
ATOM 4614 C C . GLN B 1 238 ? -22.331 77.272 -9.577 1.00 15.08 238 GLN B C 1
ATOM 4615 O O . GLN B 1 238 ? -21.907 78.355 -9.172 1.00 12.70 238 GLN B O 1
ATOM 4621 N N . SER B 1 239 ? -23.055 77.135 -10.685 1.00 14.30 239 SER B N 1
ATOM 4622 C CA . SER B 1 239 ? -23.511 78.287 -11.449 1.00 13.95 239 SER B CA 1
ATOM 4623 C C . SER B 1 239 ? -24.883 78.472 -10.802 1.00 13.71 239 SER B C 1
ATOM 4624 O O . SER B 1 239 ? -25.394 77.544 -10.171 1.00 13.46 239 SER B O 1
ATOM 4627 N N . ARG B 1 240 ? -25.485 79.645 -10.938 1.00 12.93 240 ARG B N 1
ATOM 4628 C CA . ARG B 1 240 ? -26.791 79.856 -10.330 1.00 13.61 240 ARG B CA 1
ATOM 4629 C C . ARG B 1 240 ? -27.819 78.890 -10.922 1.00 13.65 240 ARG B C 1
ATOM 4630 O O . ARG B 1 240 ? -28.741 78.449 -10.236 1.00 13.20 240 ARG B O 1
ATOM 4638 N N . GLU B 1 241 ? -27.653 78.556 -12.197 1.00 13.20 241 GLU B N 1
ATOM 4639 C CA . GLU B 1 241 ? -28.576 77.643 -12.858 1.00 12.69 241 GLU B CA 1
ATOM 4640 C C . GLU B 1 241 ? -28.555 76.278 -12.166 1.00 13.09 241 GLU B C 1
ATOM 4641 O O . GLU B 1 241 ? -29.600 75.662 -11.953 1.00 13.43 241 GLU B O 1
ATOM 4647 N N . GLU B 1 242 ? -27.363 75.808 -11.809 1.00 12.68 242 GLU B N 1
ATOM 4648 C CA . GLU B 1 242 ? -27.227 74.519 -11.138 1.00 13.60 242 GLU B CA 1
ATOM 4649 C C . GLU B 1 242 ? -27.778 74.566 -9.714 1.00 12.21 242 GLU B C 1
ATOM 4650 O O . GLU B 1 242 ? -28.397 73.610 -9.248 1.00 13.69 242 GLU B O 1
ATOM 4656 N N . TRP B 1 243 ? -27.549 75.684 -9.033 1.00 13.10 243 TRP B N 1
ATOM 4657 C CA . TRP B 1 243 ? -28.016 75.869 -7.658 1.00 14.05 243 TRP B CA 1
ATOM 4658 C C . TRP B 1 243 ? -29.544 75.793 -7.557 1.00 14.26 243 TRP B C 1
ATOM 4659 O O . TRP B 1 243 ? -30.087 75.284 -6.575 1.00 14.25 243 TRP B O 1
ATOM 4670 N N . LYS B 1 244 ? -30.238 76.302 -8.571 1.00 12.90 244 LYS B N 1
ATOM 4671 C CA . LYS B 1 244 ? -31.699 76.284 -8.567 1.00 12.32 244 LYS B CA 1
ATOM 4672 C C . LYS B 1 244 ? -32.273 74.872 -8.529 1.00 13.90 244 LYS B C 1
ATOM 4673 O O . LYS B 1 244 ? -33.405 74.667 -8.095 1.00 13.68 244 LYS B O 1
ATOM 4679 N N . GLY B 1 245 ? -31.489 73.900 -8.980 1.00 12.83 245 GLY B N 1
ATOM 4680 C CA . GLY B 1 245 ? -31.955 72.525 -8.986 1.00 13.01 245 GLY B CA 1
ATOM 4681 C C . GLY B 1 245 ? -32.442 72.036 -7.635 1.00 13.60 245 GLY B C 1
ATOM 4682 O O . GLY B 1 245 ? -33.598 71.642 -7.485 1.00 14.96 245 GLY B O 1
ATOM 4683 N N . GLN B 1 246 ? -31.565 72.062 -6.639 1.00 12.34 246 GLN B N 1
ATOM 4684 C CA . GLN B 1 246 ? -31.941 71.597 -5.311 1.00 12.20 246 GLN B CA 1
ATOM 4685 C C . GLN B 1 246 ? -32.877 72.568 -4.599 1.00 13.45 246 GLN B C 1
ATOM 4686 O O . GLN B 1 246 ? -33.854 72.154 -3.974 1.00 14.73 246 GLN B O 1
ATOM 4692 N N . ALA B 1 247 ? -32.581 73.859 -4.705 1.00 13.46 247 ALA B N 1
ATOM 4693 C CA . ALA B 1 247 ? -33.384 74.880 -4.046 1.00 13.06 247 ALA B CA 1
ATOM 4694 C C . ALA B 1 247 ? -34.844 74.868 -4.477 1.00 15.11 247 ALA B C 1
ATOM 4695 O O . ALA B 1 247 ? -35.751 74.828 -3.642 1.00 13.17 247 ALA B O 1
ATOM 4697 N N . GLU B 1 248 ? -35.069 74.899 -5.783 1.00 13.21 248 GLU B N 1
ATOM 4698 C CA . GLU B 1 248 ? -36.427 74.921 -6.305 1.00 13.09 248 GLU B CA 1
ATOM 4699 C C . GLU B 1 248 ? -37.152 73.577 -6.276 1.00 13.19 248 GLU B C 1
ATOM 4700 O O . GLU B 1 248 ? -38.365 73.539 -6.085 1.00 14.94 248 GLU B O 1
ATOM 4706 N N . THR B 1 249 ? -36.429 72.475 -6.456 1.00 12.36 249 THR B N 1
ATOM 4707 C CA . THR B 1 249 ? -37.080 71.169 -6.425 1.00 13.46 249 THR B CA 1
ATOM 4708 C C . THR B 1 249 ? -37.692 70.941 -5.050 1.00 13.41 249 THR B C 1
ATOM 4709 O O . THR B 1 249 ? -38.853 70.550 -4.928 1.00 16.13 249 THR B O 1
ATOM 4713 N N . ASN B 1 250 ? -36.910 71.202 -4.012 1.00 14.21 250 ASN B N 1
ATOM 4714 C CA . ASN B 1 250 ? -37.392 71.006 -2.655 1.00 16.63 250 ASN B CA 1
ATOM 4715 C C . ASN B 1 250 ? -38.499 71.983 -2.258 1.00 17.06 250 ASN B C 1
ATOM 4716 O O . ASN B 1 250 ? -39.397 71.618 -1.495 1.00 16.93 250 ASN B O 1
ATOM 4721 N N . LYS B 1 251 ? -38.467 73.211 -2.773 1.00 16.32 251 LYS B N 1
ATOM 4722 C CA . LYS B 1 251 ? -39.531 74.156 -2.426 1.00 16.79 251 LYS B CA 1
ATOM 4723 C C . LYS B 1 251 ? -40.826 73.828 -3.164 1.00 15.53 251 LYS B C 1
ATOM 4724 O O . LYS B 1 251 ? -41.912 73.928 -2.596 1.00 16.71 251 LYS B O 1
ATOM 4730 N N . ILE B 1 252 ? -40.714 73.441 -4.430 1.00 14.62 252 ILE B N 1
ATOM 4731 C CA . ILE B 1 252 ? -41.893 73.090 -5.214 1.00 14.07 252 ILE B CA 1
ATOM 4732 C C . ILE B 1 252 ? -42.613 71.894 -4.590 1.00 17.15 252 ILE B C 1
ATOM 4733 O O . ILE B 1 252 ? -43.838 71.892 -4.459 1.00 17.98 252 ILE B O 1
ATOM 4738 N N . LEU B 1 253 ? -41.839 70.887 -4.196 1.00 15.82 253 LEU B N 1
ATOM 4739 C CA . LEU B 1 253 ? -42.392 69.673 -3.606 1.00 17.70 253 LEU B CA 1
ATOM 4740 C C . LEU B 1 253 ? -42.700 69.805 -2.119 1.00 18.45 253 LEU B C 1
ATOM 4741 O O . LEU B 1 253 ? -43.411 68.975 -1.557 1.00 20.19 253 LEU B O 1
ATOM 4746 N N . ASN B 1 254 ? -42.168 70.849 -1.493 1.00 17.87 254 ASN B N 1
ATOM 4747 C CA . ASN B 1 254 ? -42.360 71.078 -0.065 1.00 18.63 254 ASN B CA 1
ATOM 4748 C C . ASN B 1 254 ? -41.927 69.834 0.706 1.00 19.89 254 ASN B C 1
ATOM 4749 O O . ASN B 1 254 ? -42.680 69.290 1.515 1.00 19.97 254 ASN B O 1
ATOM 4754 N N . THR B 1 255 ? -40.701 69.392 0.443 1.00 21.20 255 THR B N 1
ATOM 4755 C CA . THR B 1 255 ? -40.137 68.205 1.082 1.00 20.91 255 THR B CA 1
ATOM 4756 C C . THR B 1 255 ? -39.927 68.368 2.585 1.00 21.35 255 THR B C 1
ATOM 4757 O O . THR B 1 255 ? -39.661 69.466 3.070 1.00 20.84 255 THR B O 1
ATOM 4761 N N . SER B 1 256 ? -40.042 67.261 3.314 1.00 23.64 256 SER B N 1
ATOM 4762 C CA . SER B 1 256 ? -39.856 67.268 4.761 1.00 24.90 256 SER B CA 1
ATOM 4763 C C . SER B 1 256 ? -38.367 67.152 5.070 1.00 26.10 256 SER B C 1
ATOM 4764 O O . SER B 1 256 ? -37.904 67.557 6.136 1.00 27.54 256 SER B O 1
ATOM 4767 N N . SER B 1 257 ? -37.629 66.581 4.125 1.00 24.25 257 SER B N 1
ATOM 4768 C CA . SER B 1 257 ? -36.187 66.420 4.244 1.00 23.23 257 SER B CA 1
ATOM 4769 C C . SER B 1 257 ? -35.611 66.820 2.892 1.00 19.92 257 SER B C 1
ATOM 4770 O O . SER B 1 257 ? -36.261 66.646 1.862 1.00 19.58 257 SER B O 1
ATOM 4773 N N . VAL B 1 258 ? -34.399 67.358 2.890 1.00 17.97 258 VAL B N 1
ATOM 4774 C CA . VAL B 1 258 ? -33.782 67.793 1.645 1.00 18.59 258 VAL B CA 1
ATOM 4775 C C . VAL B 1 258 ? -33.387 66.642 0.721 1.00 19.50 258 VAL B C 1
ATOM 4776 O O . VAL B 1 258 ? -32.719 65.694 1.138 1.00 19.65 258 VAL B O 1
ATOM 4780 N N . ILE B 1 259 ? -33.825 66.727 -0.531 1.00 16.92 259 ILE B N 1
ATOM 4781 C CA . ILE B 1 259 ? -33.471 65.729 -1.536 1.00 15.55 259 ILE B CA 1
ATOM 4782 C C . ILE B 1 259 ? -32.337 66.376 -2.319 1.00 15.32 259 ILE B C 1
ATOM 4783 O O . ILE B 1 259 ? -32.519 67.433 -2.919 1.00 16.71 259 ILE B O 1
ATOM 4788 N N . PRO B 1 260 ? -31.143 65.770 -2.303 1.00 14.37 260 PRO B N 1
ATOM 4789 C CA . PRO B 1 260 ? -30.027 66.360 -3.044 1.00 15.16 260 PRO B CA 1
ATOM 4790 C C . PRO B 1 260 ? -30.258 66.329 -4.551 1.00 15.79 260 PRO B C 1
ATOM 4791 O O . PRO B 1 260 ? -30.611 65.293 -5.108 1.00 13.70 260 PRO B O 1
ATOM 4795 N N . VAL B 1 261 ? -30.072 67.476 -5.193 1.00 14.93 261 VAL B N 1
ATOM 4796 C CA . VAL B 1 261 ? -30.219 67.606 -6.640 1.00 15.89 261 VAL B CA 1
ATOM 4797 C C . VAL B 1 261 ? -29.023 68.437 -7.065 1.00 16.19 261 VAL B C 1
ATOM 4798 O O . VAL B 1 261 ? -28.832 69.546 -6.575 1.00 15.84 261 VAL B O 1
ATOM 4802 N N . ASP B 1 262 ? -28.213 67.910 -7.970 1.00 15.29 262 ASP B N 1
ATOM 4803 C CA . ASP B 1 262 ? -27.030 68.638 -8.394 1.00 15.10 262 ASP B CA 1
ATOM 4804 C C . ASP B 1 262 ? -26.564 68.130 -9.748 1.00 13.75 262 ASP B C 1
ATOM 4805 O O . ASP B 1 262 ? -27.077 67.135 -10.259 1.00 16.17 262 ASP B O 1
ATOM 4810 N N . GLY B 1 263 ? -25.577 68.809 -10.320 1.00 13.98 263 GLY B N 1
ATOM 4811 C CA . GLY B 1 263 ? -25.074 68.398 -11.615 1.00 13.37 263 GLY B CA 1
ATOM 4812 C C . GLY B 1 263 ? -24.477 69.528 -12.427 1.00 13.93 263 GLY B C 1
ATOM 4813 O O . GLY B 1 263 ? -23.988 70.519 -11.880 1.00 15.20 263 GLY B O 1
ATOM 4814 N N . LEU B 1 264 ? -24.537 69.379 -13.747 1.00 12.62 264 LEU B N 1
ATOM 4815 C CA . LEU B 1 264 ? -23.976 70.360 -14.661 1.00 12.59 264 LEU B CA 1
ATOM 4816 C C . LEU B 1 264 ? -25.009 70.876 -15.652 1.00 10.42 264 LEU B C 1
ATOM 4817 O O . LEU B 1 264 ? -25.711 70.091 -16.290 1.00 13.05 264 LEU B O 1
ATOM 4822 N N . CYS B 1 265 ? -25.104 72.198 -15.769 1.00 11.20 265 CYS B N 1
ATOM 4823 C CA . CYS B 1 265 ? -26.040 72.818 -16.700 1.00 12.28 265 CYS B CA 1
ATOM 4824 C C . CYS B 1 265 ? -25.251 73.351 -17.888 1.00 13.95 265 CYS B C 1
ATOM 4825 O O . CYS B 1 265 ? -24.428 74.259 -17.755 1.00 15.14 265 CYS B O 1
ATOM 4828 N N . VAL B 1 266 ? -25.515 72.769 -19.052 1.00 12.02 266 VAL B N 1
ATOM 4829 C CA . VAL B 1 266 ? -24.803 73.111 -20.276 1.00 10.18 266 VAL B CA 1
ATOM 4830 C C . VAL B 1 266 ? -25.698 73.687 -21.374 1.00 10.70 266 VAL B C 1
ATOM 4831 O O . VAL B 1 266 ? -26.757 73.139 -21.670 1.00 10.65 266 VAL B O 1
ATOM 4835 N N . ARG B 1 267 ? -25.269 74.797 -21.970 1.00 11.06 267 ARG B N 1
ATOM 4836 C CA . ARG B 1 267 ? -26.022 75.419 -23.059 1.00 10.91 267 ARG B CA 1
ATOM 4837 C C . ARG B 1 267 ? -25.608 74.721 -24.354 1.00 12.77 267 ARG B C 1
ATOM 4838 O O . ARG B 1 267 ? -24.415 74.547 -24.611 1.00 12.05 267 ARG B O 1
ATOM 4846 N N . VAL B 1 268 ? -26.585 74.318 -25.165 1.00 10.37 268 VAL B N 1
ATOM 4847 C CA . VAL B 1 268 ? -26.296 73.647 -26.431 1.00 11.67 268 VAL B CA 1
ATOM 4848 C C . VAL B 1 268 ? -26.997 74.343 -27.600 1.00 11.72 268 VAL B C 1
ATOM 4849 O O . VAL B 1 268 ? -27.796 75.255 -27.400 1.00 12.72 268 VAL B O 1
ATOM 4853 N N . GLY B 1 269 ? -26.703 73.890 -28.815 1.00 13.62 269 GLY B N 1
ATOM 4854 C CA . GLY B 1 269 ? -27.277 74.499 -30.002 1.00 13.60 269 GLY B CA 1
ATOM 4855 C C . GLY B 1 269 ? -28.693 74.120 -30.392 1.00 14.12 269 GLY B C 1
ATOM 4856 O O . GLY B 1 269 ? -28.940 73.752 -31.543 1.00 12.72 269 GLY B O 1
ATOM 4857 N N . ALA B 1 270 ? -29.622 74.220 -29.446 1.00 14.88 270 ALA B N 1
ATOM 4858 C CA . ALA B 1 270 ? -31.028 73.910 -29.703 1.00 14.90 270 ALA B CA 1
ATOM 4859 C C . ALA B 1 270 ? -31.810 75.214 -29.549 1.00 13.41 270 ALA B C 1
ATOM 4860 O O . ALA B 1 270 ? -31.383 76.108 -28.823 1.00 13.41 270 ALA B O 1
ATOM 4862 N N . LEU B 1 271 ? -32.949 75.332 -30.229 1.00 12.90 271 LEU B N 1
ATOM 4863 C CA . LEU B 1 271 ? -33.738 76.556 -30.148 1.00 13.00 271 LEU B CA 1
ATOM 4864 C C . LEU B 1 271 ? -34.628 76.733 -28.919 1.00 12.48 271 LEU B C 1
ATOM 4865 O O . LEU B 1 271 ? -34.521 77.747 -28.221 1.00 12.19 271 LEU B O 1
ATOM 4870 N N . ARG B 1 272 ? -35.496 75.757 -28.656 1.00 13.31 272 ARG B N 1
ATOM 4871 C CA . ARG B 1 272 ? -36.446 75.838 -27.541 1.00 13.87 272 ARG B CA 1
ATOM 4872 C C . ARG B 1 272 ? -36.495 74.674 -26.560 1.00 16.50 272 ARG B C 1
ATOM 4873 O O . ARG B 1 272 ? -37.002 74.830 -25.449 1.00 18.76 272 ARG B O 1
ATOM 4881 N N . CYS B 1 273 ? -36.007 73.508 -26.964 1.00 12.81 273 CYS B N 1
ATOM 4882 C CA . CYS B 1 273 ? -36.064 72.332 -26.096 1.00 15.21 273 CYS B CA 1
ATOM 4883 C C . CYS B 1 273 ? -34.881 72.039 -25.197 1.00 13.41 273 CYS B C 1
ATOM 4884 O O . CYS B 1 273 ? -33.738 72.052 -25.644 1.00 15.92 273 CYS B O 1
ATOM 4887 N N . HIS B 1 274 ? -35.176 71.757 -23.928 1.00 12.67 274 HIS B N 1
ATOM 4888 C CA . HIS B 1 274 ? -34.149 71.375 -22.964 1.00 14.36 274 HIS B CA 1
ATOM 4889 C C . HIS B 1 274 ? -34.203 69.856 -22.873 1.00 15.91 274 HIS B C 1
ATOM 4890 O O . HIS B 1 274 ? -35.284 69.273 -22.792 1.00 18.74 274 HIS B O 1
ATOM 4897 N N . SER B 1 275 ? -33.044 69.217 -22.890 1.00 11.95 275 SER B N 1
ATOM 4898 C CA . SER B 1 275 ? -32.987 67.771 -22.744 1.00 11.75 275 SER B CA 1
ATOM 4899 C C . SER B 1 275 ? -32.163 67.570 -21.481 1.00 13.22 275 SER B C 1
ATOM 4900 O O . SER B 1 275 ? -31.301 68.395 -21.172 1.00 12.36 275 SER B O 1
ATOM 4903 N N . GLN B 1 276 ? -32.428 66.495 -20.745 1.00 11.43 276 GLN B N 1
ATOM 4904 C CA . GLN B 1 276 ? -31.687 66.254 -19.513 1.00 10.99 276 GLN B CA 1
ATOM 4905 C C . GLN B 1 276 ? -31.384 64.778 -19.284 1.00 10.72 276 GLN B C 1
ATOM 4906 O O . GLN B 1 276 ? -32.255 63.922 -19.452 1.00 11.81 276 GLN B O 1
ATOM 4912 N N . ALA B 1 277 ? -30.139 64.493 -18.904 1.00 10.48 277 ALA B N 1
ATOM 4913 C CA . ALA B 1 277 ? -29.705 63.129 -18.619 1.00 11.63 277 ALA B CA 1
ATOM 4914 C C . ALA B 1 277 ? -29.630 62.993 -17.105 1.00 13.44 277 ALA B C 1
ATOM 4915 O O . ALA B 1 277 ? -29.046 63.843 -16.428 1.00 14.68 277 ALA B O 1
ATOM 4917 N N . PHE B 1 278 ? -30.215 61.924 -16.574 1.00 12.96 278 PHE B N 1
ATOM 4918 C CA . PHE B 1 278 ? -30.231 61.722 -15.132 1.00 13.17 278 PHE B CA 1
ATOM 4919 C C . PHE B 1 278 ? -29.651 60.417 -14.618 1.00 13.73 278 PHE B C 1
ATOM 4920 O O . PHE B 1 278 ? -29.730 59.377 -15.271 1.00 14.51 278 PHE B O 1
ATOM 4928 N N . THR B 1 279 ? -29.088 60.503 -13.418 1.00 14.27 279 THR B N 1
ATOM 4929 C CA . THR B 1 279 ? -28.579 59.351 -12.685 1.00 14.95 279 THR B CA 1
ATOM 4930 C C . THR B 1 279 ? -29.394 59.509 -11.407 1.00 15.87 279 THR B C 1
ATOM 4931 O O . THR B 1 279 ? -29.159 60.426 -10.622 1.00 15.02 279 THR B O 1
ATOM 4935 N N . ILE B 1 280 ? -30.374 58.633 -11.224 1.00 14.87 280 ILE B N 1
ATOM 4936 C CA . ILE B 1 280 ? -31.259 58.713 -10.069 1.00 15.91 280 ILE B CA 1
ATOM 4937 C C . ILE B 1 280 ? -31.027 57.588 -9.073 1.00 16.40 280 ILE B C 1
ATOM 4938 O O . ILE B 1 280 ? -31.067 56.418 -9.435 1.00 18.52 280 ILE B O 1
ATOM 4943 N N . LYS B 1 281 ? -30.783 57.947 -7.818 1.00 16.03 281 LYS B N 1
ATOM 4944 C CA . LYS B 1 281 ? -30.581 56.942 -6.781 1.00 15.42 281 LYS B CA 1
ATOM 4945 C C . LYS B 1 281 ? -31.936 56.719 -6.123 1.00 16.12 281 LYS B C 1
ATOM 4946 O O . LYS B 1 281 ? -32.500 57.637 -5.520 1.00 15.17 281 LYS B O 1
ATOM 4952 N N . LEU B 1 282 ? -32.463 55.506 -6.258 1.00 15.04 282 LEU B N 1
ATOM 4953 C CA . LEU B 1 282 ? -33.757 55.161 -5.677 1.00 16.32 282 LEU B CA 1
ATOM 4954 C C . LEU B 1 282 ? -33.585 54.706 -4.235 1.00 20.42 282 LEU B C 1
ATOM 4955 O O . LEU B 1 282 ? -32.508 54.261 -3.839 1.00 19.45 282 LEU B O 1
ATOM 4960 N N . LYS B 1 283 ? -34.652 54.820 -3.451 1.00 18.89 283 LYS B N 1
ATOM 4961 C CA . LYS B 1 283 ? -34.612 54.401 -2.058 1.00 20.81 283 LYS B CA 1
ATOM 4962 C C . LYS B 1 283 ? -34.731 52.883 -1.943 1.00 23.22 283 LYS B C 1
ATOM 4963 O O . LYS B 1 283 ? -34.415 52.307 -0.902 1.00 24.57 283 LYS B O 1
ATOM 4969 N N . LYS B 1 284 ? -35.182 52.240 -3.018 1.00 21.65 284 LYS B N 1
ATOM 4970 C CA . LYS B 1 284 ? -35.334 50.785 -3.047 1.00 22.76 284 LYS B CA 1
ATOM 4971 C C . LYS B 1 284 ? -35.340 50.266 -4.482 1.00 24.91 284 LYS B C 1
ATOM 4972 O O . LYS B 1 284 ? -35.564 51.027 -5.423 1.00 24.73 284 LYS B O 1
ATOM 4978 N N . ASP B 1 285 ? -35.097 48.969 -4.642 1.00 23.44 285 ASP B N 1
ATOM 4979 C CA . ASP B 1 285 ? -35.073 48.347 -5.963 1.00 24.86 285 ASP B CA 1
ATOM 4980 C C . ASP B 1 285 ? -36.477 48.216 -6.542 1.00 25.52 285 ASP B C 1
ATOM 4981 O O . ASP B 1 285 ? -37.237 47.328 -6.162 1.00 27.45 285 ASP B O 1
ATOM 4986 N N . VAL B 1 286 ? -36.810 49.109 -7.467 1.00 25.29 286 VAL B N 1
ATOM 4987 C CA . VAL B 1 286 ? -38.109 49.103 -8.129 1.00 23.17 286 VAL B CA 1
ATOM 4988 C C . VAL B 1 286 ? -37.876 48.610 -9.553 1.00 20.71 286 VAL B C 1
ATOM 4989 O O . VAL B 1 286 ? -36.926 49.034 -10.203 1.00 20.50 286 VAL B O 1
ATOM 4993 N N . SER B 1 287 ? -38.730 47.714 -10.041 1.00 16.78 287 SER B N 1
ATOM 4994 C CA . SER B 1 287 ? -38.555 47.193 -11.393 1.00 18.07 287 SER B CA 1
ATOM 4995 C C . SER B 1 287 ? -38.777 48.295 -12.421 1.00 17.65 287 SER B C 1
ATOM 4996 O O . SER B 1 287 ? -39.480 49.269 -12.154 1.00 18.87 287 SER B O 1
ATOM 4999 N N . ILE B 1 288 ? -38.177 48.141 -13.598 1.00 18.29 288 ILE B N 1
ATOM 5000 C CA . ILE B 1 288 ? -38.345 49.135 -14.648 1.00 17.93 288 ILE B CA 1
ATOM 5001 C C . ILE B 1 288 ? -39.809 49.218 -15.077 1.00 19.55 288 ILE B C 1
ATOM 5002 O O . ILE B 1 288 ? -40.320 50.305 -15.340 1.00 17.87 288 ILE B O 1
ATOM 5007 N N . PRO B 1 289 ? -40.507 48.071 -15.160 1.00 20.52 289 PRO B N 1
ATOM 5008 C CA . PRO B 1 289 ? -41.914 48.150 -15.560 1.00 19.79 289 PRO B CA 1
ATOM 5009 C C . PRO B 1 289 ? -42.702 49.006 -14.569 1.00 20.29 289 PRO B C 1
ATOM 5010 O O . PRO B 1 289 ? -43.560 49.795 -14.964 1.00 21.98 289 PRO B O 1
ATOM 5014 N N . THR B 1 290 ? -42.401 48.852 -13.281 1.00 18.31 290 THR B N 1
ATOM 5015 C CA . THR B 1 290 ? -43.083 49.624 -12.248 1.00 18.47 290 THR B CA 1
ATOM 5016 C C . THR B 1 290 ? -42.737 51.105 -12.377 1.00 16.92 290 THR B C 1
ATOM 5017 O O . THR B 1 290 ? -43.611 51.961 -12.258 1.00 18.16 290 THR B O 1
ATOM 5021 N N . VAL B 1 291 ? -41.463 51.400 -12.624 1.00 17.72 291 VAL B 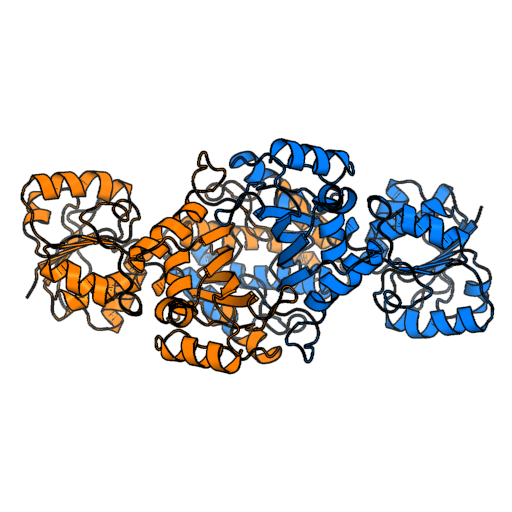N 1
ATOM 5022 C CA . VAL B 1 291 ? -41.013 52.781 -12.794 1.00 16.19 291 VAL B CA 1
ATOM 5023 C C . VAL B 1 291 ? -41.769 53.432 -13.949 1.00 17.36 291 VAL B C 1
ATOM 5024 O O . VAL B 1 291 ? -42.252 54.557 -13.831 1.00 17.58 291 VAL B O 1
ATOM 5028 N N . GLU B 1 292 ? -41.868 52.716 -15.064 1.00 17.33 292 GLU B N 1
ATOM 5029 C CA . GLU B 1 292 ? -42.572 53.220 -16.236 1.00 15.45 292 GLU B CA 1
ATOM 5030 C C . GLU B 1 292 ? -44.025 53.542 -15.903 1.00 16.61 292 GLU B C 1
ATOM 5031 O O . GLU B 1 292 ? -44.545 54.591 -16.286 1.00 16.69 292 GLU B O 1
ATOM 5037 N N . GLU B 1 293 ? -44.676 52.638 -15.182 1.00 16.46 293 GLU B N 1
ATOM 5038 C CA . GLU B 1 293 ? -46.073 52.827 -14.810 1.00 18.18 293 GLU B CA 1
ATOM 5039 C C . GLU B 1 293 ? -46.262 54.035 -13.889 1.00 19.17 293 GLU B C 1
ATOM 5040 O O . GLU B 1 293 ? -47.197 54.817 -14.067 1.00 19.79 293 GLU B O 1
ATOM 5046 N N . LEU B 1 294 ? -45.372 54.183 -12.911 1.00 16.60 294 LEU B N 1
ATOM 5047 C CA . LEU B 1 294 ? -45.449 55.288 -11.960 1.00 17.65 294 LEU B CA 1
ATOM 5048 C C . LEU B 1 294 ? -45.257 56.641 -12.641 1.00 17.08 294 LEU B C 1
ATOM 5049 O O . LEU B 1 294 ? -45.940 57.612 -12.316 1.00 19.42 294 LEU B O 1
ATOM 5054 N N . LEU B 1 295 ? -44.316 56.704 -13.575 1.00 17.19 295 LEU B N 1
ATOM 5055 C CA . LEU B 1 295 ? -44.046 57.945 -14.290 1.00 16.01 295 LEU B CA 1
ATOM 5056 C C . LEU B 1 295 ? -45.237 58.351 -15.150 1.00 16.96 295 LEU B C 1
ATOM 5057 O O . LEU B 1 295 ? -45.691 59.492 -15.099 1.00 16.19 295 LEU B O 1
ATOM 5062 N N . ALA B 1 296 ? -45.746 57.408 -15.934 1.00 19.84 296 ALA B N 1
ATOM 5063 C CA . ALA B 1 296 ? -46.877 57.676 -16.813 1.00 19.43 296 ALA B CA 1
ATOM 5064 C C . ALA B 1 296 ? -48.148 58.018 -16.042 1.00 18.51 296 ALA B C 1
ATOM 5065 O O . ALA B 1 296 ? -48.969 58.806 -16.507 1.00 20.98 296 ALA B O 1
ATOM 5067 N N . ALA B 1 297 ? -48.307 57.436 -14.859 1.00 17.30 297 ALA B N 1
ATOM 5068 C CA . ALA B 1 297 ? -49.500 57.674 -14.057 1.00 19.76 297 ALA B CA 1
ATOM 5069 C C . ALA B 1 297 ? -49.520 59.011 -13.323 1.00 20.57 297 ALA B C 1
ATOM 5070 O O . ALA B 1 297 ? -50.579 59.466 -12.889 1.00 20.82 297 ALA B O 1
ATOM 5072 N N . HIS B 1 298 ? -48.363 59.648 -13.187 1.00 18.43 298 HIS B N 1
ATOM 5073 C CA . HIS B 1 298 ? -48.311 60.913 -12.467 1.00 17.33 298 HIS B CA 1
ATOM 5074 C C . HIS B 1 298 ? -49.081 62.055 -13.127 1.00 19.40 298 HIS B C 1
ATOM 5075 O O . HIS B 1 298 ? -49.855 62.743 -12.463 1.00 21.00 298 HIS B O 1
ATOM 5082 N N . ASN B 1 299 ? -48.859 62.268 -14.420 1.00 20.31 299 ASN B N 1
ATOM 5083 C CA . ASN B 1 299 ? -49.562 63.321 -15.151 1.00 18.81 299 ASN B CA 1
ATOM 5084 C C . ASN B 1 299 ? -49.601 62.959 -16.632 1.00 20.74 299 ASN B C 1
ATOM 5085 O O . ASN B 1 299 ? -48.757 62.208 -17.118 1.00 18.98 299 ASN B O 1
ATOM 5090 N N . PRO B 1 300 ? -50.592 63.483 -17.370 1.00 20.69 300 PRO B N 1
ATOM 5091 C CA . PRO B 1 300 ? -50.744 63.198 -18.802 1.00 20.48 300 PRO B CA 1
ATOM 5092 C C . PRO B 1 300 ? -49.661 63.654 -19.783 1.00 20.41 300 PRO B C 1
ATOM 5093 O O . PRO B 1 300 ? -49.679 63.254 -20.944 1.00 20.27 300 PRO B O 1
ATOM 5097 N N . TRP B 1 301 ? -48.712 64.466 -19.334 1.00 18.93 301 TRP B N 1
ATOM 5098 C CA . TRP B 1 301 ? -47.661 64.938 -20.232 1.00 19.16 301 TRP B CA 1
ATOM 5099 C C . TRP B 1 301 ? -46.369 64.132 -20.132 1.00 18.73 301 TRP B C 1
ATOM 5100 O O . TRP B 1 301 ? -45.509 64.208 -21.016 1.00 19.19 301 TRP B O 1
ATOM 5111 N N . ALA B 1 302 ? -46.246 63.347 -19.065 1.00 17.31 302 ALA B N 1
ATOM 5112 C CA . ALA B 1 302 ? -45.060 62.523 -18.841 1.00 18.48 302 ALA B CA 1
ATOM 5113 C C . ALA B 1 302 ? -45.072 61.256 -19.695 1.00 19.88 302 ALA B C 1
ATOM 5114 O O . ALA B 1 302 ? -45.172 60.138 -19.180 1.00 22.53 302 ALA B O 1
ATOM 5116 N N . LYS B 1 303 ? -44.959 61.446 -21.004 1.00 14.71 303 LYS B N 1
ATOM 5117 C CA . LYS B 1 303 ? -44.957 60.352 -21.963 1.00 14.92 303 LYS B CA 1
ATOM 5118 C C . LYS B 1 303 ? -43.725 59.468 -21.782 1.00 15.50 303 LYS B C 1
ATOM 5119 O O . LYS B 1 303 ? -42.593 59.948 -21.848 1.00 15.80 303 LYS B O 1
ATOM 5125 N N . VAL B 1 304 ? -43.943 58.178 -21.544 1.00 14.80 304 VAL B N 1
ATOM 5126 C CA . VAL B 1 304 ? -42.826 57.257 -21.377 1.00 14.40 304 VAL B CA 1
ATOM 5127 C C . VAL B 1 304 ? -42.485 56.649 -22.732 1.00 15.45 304 VAL B C 1
ATOM 5128 O O . VAL B 1 304 ? -43.299 55.939 -23.326 1.00 16.82 304 VAL B O 1
ATOM 5132 N N . VAL B 1 305 ? -41.286 56.941 -23.225 1.00 15.29 305 VAL B N 1
ATOM 5133 C CA . VAL B 1 305 ? -40.843 56.412 -24.509 1.00 14.69 305 VAL B CA 1
ATOM 5134 C C . VAL B 1 305 ? -40.107 55.103 -24.260 1.00 15.62 305 VAL B C 1
ATOM 5135 O O . VAL B 1 305 ? -39.102 55.074 -23.553 1.00 15.20 305 VAL B O 1
ATOM 5139 N N . PRO B 1 306 ? -40.609 53.995 -24.832 1.00 17.48 306 PRO B N 1
ATOM 5140 C CA . PRO B 1 306 ? -39.980 52.681 -24.658 1.00 16.42 306 PRO B CA 1
ATOM 5141 C C . PRO B 1 306 ? -38.481 52.747 -24.924 1.00 15.85 306 PRO B C 1
ATOM 5142 O O . PRO B 1 306 ? -38.033 53.453 -25.833 1.00 16.29 306 PRO B O 1
ATOM 5146 N N . ASN B 1 307 ? -37.715 52.013 -24.126 1.00 14.17 307 ASN B N 1
ATOM 5147 C CA . ASN B 1 307 ? -36.270 51.997 -24.269 1.00 15.56 307 ASN B CA 1
ATOM 5148 C C . ASN B 1 307 ? -35.813 51.168 -25.469 1.00 18.44 307 ASN B C 1
ATOM 5149 O O . ASN B 1 307 ? -35.083 50.182 -25.327 1.00 16.72 307 ASN B O 1
ATOM 5154 N N . ASP B 1 308 ? -36.254 51.580 -26.654 1.00 16.61 308 ASP B N 1
ATOM 5155 C CA . ASP B 1 308 ? -35.882 50.908 -27.894 1.00 17.40 308 ASP B CA 1
ATOM 5156 C C . ASP B 1 308 ? -35.282 51.933 -28.847 1.00 15.67 308 ASP B C 1
ATOM 5157 O O . ASP B 1 308 ? -35.736 53.076 -28.913 1.00 16.70 308 ASP B O 1
ATOM 5162 N N . ARG B 1 309 ? -34.260 51.513 -29.584 1.00 16.88 309 ARG B N 1
ATOM 5163 C CA . ARG B 1 309 ? -33.531 52.396 -30.491 1.00 17.03 309 ARG B CA 1
ATOM 5164 C C . ARG B 1 309 ? -34.318 53.287 -31.453 1.00 15.43 309 ARG B C 1
ATOM 5165 O O . ARG B 1 309 ? -34.253 54.512 -31.353 1.00 14.69 309 ARG B O 1
ATOM 5173 N N . GLU B 1 310 ? -35.052 52.688 -32.385 1.00 16.39 310 GLU B N 1
ATOM 5174 C CA . GLU B 1 310 ? -35.799 53.471 -33.363 1.00 18.26 310 GLU B CA 1
ATOM 5175 C C . GLU B 1 310 ? -36.825 54.448 -32.795 1.00 16.91 310 GLU B C 1
ATOM 5176 O O . GLU B 1 310 ? -36.869 55.608 -33.213 1.00 16.95 310 GLU B O 1
ATOM 5182 N N . ILE B 1 311 ? -37.647 53.997 -31.852 1.00 15.26 311 ILE B N 1
ATOM 5183 C CA . ILE B 1 311 ? -38.659 54.876 -31.272 1.00 14.41 311 ILE B CA 1
ATOM 5184 C C . ILE B 1 311 ? -38.001 56.009 -30.481 1.00 17.38 311 ILE B C 1
ATOM 5185 O O . ILE B 1 311 ? -38.506 57.131 -30.459 1.00 17.59 311 ILE B O 1
ATOM 5190 N N . THR B 1 312 ? -36.868 55.721 -29.847 1.00 15.17 312 THR B N 1
ATOM 5191 C CA . THR B 1 312 ? -36.151 56.739 -29.083 1.00 13.36 312 THR B CA 1
ATOM 5192 C C . THR B 1 312 ? -35.652 57.827 -30.032 1.00 14.29 312 THR B C 1
ATOM 5193 O O . THR B 1 312 ? -35.791 59.020 -29.757 1.00 14.18 312 THR B O 1
ATOM 5197 N N . MET B 1 313 ? -35.078 57.408 -31.156 1.00 15.29 313 MET B N 1
ATOM 5198 C CA . MET B 1 313 ? -34.559 58.345 -32.147 1.00 14.26 313 MET B CA 1
ATOM 5199 C C . MET B 1 313 ? -35.636 59.263 -32.709 1.00 16.03 313 MET B C 1
ATOM 5200 O O . MET B 1 313 ? -35.373 60.431 -33.006 1.00 16.50 313 MET B O 1
ATOM 5205 N N . ARG B 1 314 ? -36.848 58.737 -32.856 1.00 14.72 314 ARG B N 1
ATOM 5206 C CA . ARG B 1 314 ? -37.939 59.521 -33.416 1.00 15.52 314 ARG B CA 1
ATOM 5207 C C . ARG B 1 314 ? -38.733 60.375 -32.435 1.00 15.42 314 ARG B C 1
ATOM 5208 O O . ARG B 1 314 ? -39.278 61.407 -32.825 1.00 15.82 314 ARG B O 1
ATOM 5216 N N . GLU B 1 315 ? -38.793 59.969 -31.170 1.00 15.25 315 GLU B N 1
ATOM 5217 C CA . GLU B 1 315 ? -39.600 60.709 -30.208 1.00 13.55 315 GLU B CA 1
ATOM 5218 C C . GLU B 1 315 ? -38.932 61.345 -28.989 1.00 14.01 315 GLU B C 1
ATOM 5219 O O . GLU B 1 315 ? -39.513 62.236 -28.371 1.00 16.93 315 GLU B O 1
ATOM 5225 N N . LEU B 1 316 ? -37.731 60.910 -28.629 1.00 13.60 316 LEU B N 1
ATOM 5226 C CA . LEU B 1 316 ? -37.075 61.491 -27.456 1.00 12.86 316 LEU B CA 1
ATOM 5227 C C . LEU B 1 316 ? -36.014 62.496 -27.883 1.00 13.29 316 LEU B C 1
ATOM 5228 O O . LEU B 1 316 ? -34.839 62.368 -27.533 1.00 12.89 316 LEU B O 1
ATOM 5233 N N . THR B 1 317 ? -36.444 63.509 -28.631 1.00 12.60 317 THR B N 1
ATOM 5234 C CA . THR B 1 317 ? -35.531 64.525 -29.147 1.00 12.93 317 THR B CA 1
ATOM 5235 C C . THR B 1 317 ? -36.173 65.901 -29.254 1.00 13.11 317 THR B C 1
ATOM 5236 O O . THR B 1 317 ? -37.398 66.029 -29.285 1.00 13.75 317 THR B O 1
ATOM 5240 N N . PRO B 1 318 ? -35.347 66.956 -29.309 1.00 11.91 318 PRO B N 1
ATOM 5241 C CA . PRO B 1 318 ? -35.891 68.309 -29.431 1.00 11.27 318 PRO B CA 1
ATOM 5242 C C . PRO B 1 318 ? -36.727 68.440 -30.709 1.00 12.95 318 PRO B C 1
ATOM 5243 O O . PRO B 1 318 ? -37.774 69.088 -30.714 1.00 14.01 318 PRO B O 1
ATOM 5247 N N . ALA B 1 319 ? -36.261 67.818 -31.789 1.00 12.33 319 ALA B N 1
ATOM 5248 C CA . ALA B 1 319 ? -36.968 67.870 -33.067 1.00 13.21 319 ALA B CA 1
ATOM 5249 C C . ALA B 1 319 ? -38.412 67.387 -32.936 1.00 13.80 319 ALA B C 1
ATOM 5250 O O . ALA B 1 319 ? -39.313 67.909 -33.590 1.00 15.00 319 ALA B O 1
ATOM 5252 N N . ALA B 1 320 ? -38.627 66.397 -32.077 1.00 13.05 320 ALA B N 1
ATOM 5253 C CA . ALA B 1 320 ? -39.955 65.834 -31.879 1.00 14.05 320 ALA B CA 1
ATOM 5254 C C . ALA B 1 320 ? -40.803 66.552 -30.838 1.00 14.91 320 ALA B C 1
ATOM 5255 O O . ALA B 1 320 ? -42.035 66.497 -30.894 1.00 15.63 320 ALA B O 1
ATOM 5257 N N . VAL B 1 321 ? -40.149 67.236 -29.905 1.00 14.48 321 VAL B N 1
ATOM 5258 C CA . VAL B 1 321 ? -40.849 67.897 -28.807 1.00 14.16 321 VAL B CA 1
ATOM 5259 C C . VAL B 1 321 ? -41.100 69.407 -28.906 1.00 13.91 321 VAL B C 1
ATOM 5260 O O . VAL B 1 321 ? -42.076 69.908 -28.344 1.00 15.43 321 VAL B O 1
ATOM 5264 N N . THR B 1 322 ? -40.245 70.129 -29.622 1.00 15.06 322 THR B N 1
ATOM 5265 C CA . THR B 1 322 ? -40.404 71.580 -29.743 1.00 13.99 322 THR B CA 1
ATOM 5266 C C . THR B 1 322 ? -41.829 72.020 -30.065 1.00 15.02 322 THR B C 1
ATOM 5267 O O . THR B 1 322 ? -42.461 71.492 -30.978 1.00 14.77 322 THR B O 1
ATOM 5271 N N . GLY B 1 323 ? -42.325 72.994 -29.309 1.00 14.94 323 GLY B N 1
ATOM 5272 C CA . GLY B 1 323 ? -43.660 73.512 -29.546 1.00 15.33 323 GLY B CA 1
ATOM 5273 C C . GLY B 1 323 ? -44.818 72.691 -29.012 1.00 17.49 323 GLY B C 1
ATOM 5274 O O . GLY B 1 323 ? -45.973 73.084 -29.182 1.00 18.78 323 GLY B O 1
ATOM 5275 N N . THR B 1 324 ? -44.532 71.558 -28.375 1.00 12.95 324 THR B N 1
ATOM 5276 C CA . THR B 1 324 ? -45.592 70.714 -27.821 1.00 12.10 324 THR B CA 1
ATOM 5277 C C . THR B 1 324 ? -45.549 70.768 -26.295 1.00 12.05 324 THR B C 1
ATOM 5278 O O . THR B 1 324 ? -44.564 71.222 -25.715 1.00 13.48 324 THR B O 1
ATOM 5282 N N . LEU B 1 325 ? -46.615 70.294 -25.655 1.00 14.70 325 LEU B N 1
ATOM 5283 C CA . LEU B 1 325 ? -46.702 70.284 -24.198 1.00 13.43 325 LEU B CA 1
ATOM 5284 C C . LEU B 1 325 ? -46.220 68.955 -23.624 1.00 15.51 325 LEU B C 1
ATOM 5285 O O . LEU B 1 325 ? -46.232 68.753 -22.413 1.00 16.25 325 LEU B O 1
ATOM 5290 N N . THR B 1 326 ? -45.795 68.051 -24.498 1.00 15.48 326 THR B N 1
ATOM 5291 C CA . THR B 1 326 ? -45.312 66.745 -24.062 1.00 15.30 326 THR B CA 1
ATOM 5292 C C . THR B 1 326 ? -43.939 66.859 -23.399 1.00 12.63 326 THR B C 1
ATOM 5293 O O . THR B 1 326 ? -43.060 67.562 -23.894 1.00 12.36 326 THR B O 1
ATOM 5297 N N . THR B 1 327 ? -43.766 66.171 -22.273 1.00 14.70 327 THR B N 1
ATOM 5298 C CA . THR B 1 327 ? -42.494 66.175 -21.554 1.00 13.32 327 THR B CA 1
ATOM 5299 C C . THR B 1 327 ? -42.069 64.713 -21.402 1.00 14.00 327 THR B C 1
ATOM 5300 O O . THR B 1 327 ? -42.047 64.167 -20.298 1.00 14.09 327 THR B O 1
ATOM 5304 N N . PRO B 1 328 ? -41.703 64.068 -22.523 1.00 13.67 328 PRO B N 1
ATOM 5305 C CA . PRO B 1 328 ? -41.286 62.664 -22.544 1.00 12.52 328 PRO B CA 1
ATOM 5306 C C . PRO B 1 328 ? -40.046 62.298 -21.753 1.00 12.67 328 PRO B C 1
ATOM 5307 O O . PRO B 1 328 ? -39.127 63.101 -21.588 1.00 14.24 328 PRO B O 1
ATOM 5311 N N . VAL B 1 329 ? -40.042 61.060 -21.273 1.00 12.24 329 VAL B N 1
ATOM 5312 C CA . VAL B 1 329 ? -38.922 60.511 -20.525 1.00 12.50 329 VAL B CA 1
ATOM 5313 C C . VAL B 1 329 ? -38.657 59.131 -21.111 1.00 10.63 329 VAL B C 1
ATOM 5314 O O . VAL B 1 329 ? -39.594 58.381 -21.387 1.00 12.30 329 VAL B O 1
ATOM 5318 N N . GLY B 1 330 ? -37.384 58.813 -21.322 1.00 12.07 330 GLY B N 1
ATOM 5319 C CA . GLY B 1 330 ? -37.025 57.527 -21.895 1.00 11.13 330 GLY B CA 1
ATOM 5320 C C . GLY B 1 330 ? -35.681 57.002 -21.431 1.00 11.90 330 GLY B C 1
ATOM 5321 O O . GLY B 1 330 ? -35.127 57.485 -20.444 1.00 12.57 330 GLY B O 1
ATOM 5322 N N . ARG B 1 331 ? -35.160 56.017 -22.160 1.00 12.26 331 ARG B N 1
ATOM 5323 C CA . ARG B 1 331 ? -33.889 55.365 -21.840 1.00 13.05 331 ARG B CA 1
ATOM 5324 C C . ARG B 1 331 ? -33.888 54.881 -20.389 1.00 13.84 331 ARG B C 1
ATOM 5325 O O . ARG B 1 331 ? -32.848 54.858 -19.732 1.00 14.30 331 ARG B O 1
ATOM 5333 N N . LEU B 1 332 ? -35.059 54.484 -19.900 1.00 13.91 332 LEU B N 1
ATOM 5334 C CA . LEU B 1 332 ? -35.197 54.013 -18.525 1.00 13.70 332 LEU B CA 1
ATOM 5335 C C . LEU B 1 332 ? -34.674 52.592 -18.336 1.00 12.70 332 LEU B C 1
ATOM 5336 O O . LEU B 1 332 ? -35.213 51.639 -18.901 1.00 15.08 332 LEU B O 1
ATOM 5341 N N . ARG B 1 333 ? -33.626 52.467 -17.529 1.00 15.02 333 ARG B N 1
ATOM 5342 C CA . ARG B 1 333 ? -33.008 51.178 -17.233 1.00 14.15 333 ARG B CA 1
ATOM 5343 C C . ARG B 1 333 ? -32.163 51.331 -15.975 1.00 16.58 333 ARG B C 1
ATOM 5344 O O . ARG B 1 333 ? -31.949 52.446 -15.498 1.00 15.73 333 ARG B O 1
ATOM 5352 N N . LYS B 1 334 ? -31.700 50.216 -15.418 1.00 14.32 334 LYS B N 1
ATOM 5353 C CA . LYS B 1 334 ? -30.848 50.278 -14.240 1.00 15.67 334 LYS B CA 1
ATOM 5354 C C . LYS B 1 334 ? -29.408 50.424 -14.726 1.00 17.42 334 LYS B C 1
ATOM 5355 O O . LYS B 1 334 ? -29.053 49.915 -15.789 1.00 18.94 334 LYS B O 1
ATOM 5361 N N . LEU B 1 335 ? -28.590 51.126 -13.949 1.00 17.58 335 LEU B N 1
ATOM 5362 C CA . LEU B 1 335 ? -27.187 51.341 -14.292 1.00 15.58 335 LEU B CA 1
ATOM 5363 C C . LEU B 1 335 ? -26.311 50.253 -13.677 1.00 18.39 335 LEU B C 1
ATOM 5364 O O . LEU B 1 335 ? -26.719 49.581 -12.729 1.00 19.93 335 LEU B O 1
ATOM 5369 N N . ASN B 1 336 ? -25.103 50.089 -14.209 1.00 16.26 336 ASN B N 1
ATOM 5370 C CA . ASN B 1 336 ? -24.190 49.067 -13.711 1.00 18.05 336 ASN B CA 1
ATOM 5371 C C . ASN B 1 336 ? -23.815 49.219 -12.238 1.00 19.76 336 ASN B C 1
ATOM 5372 O O . ASN B 1 336 ? -23.319 48.273 -11.624 1.00 21.15 336 ASN B O 1
ATOM 5377 N N . MET B 1 337 ? -24.051 50.396 -11.665 1.00 19.60 337 MET B N 1
ATOM 5378 C CA . MET B 1 337 ? -23.723 50.617 -10.257 1.00 19.72 337 MET B CA 1
ATOM 5379 C C . MET B 1 337 ? -24.591 49.764 -9.330 1.00 20.26 337 MET B C 1
ATOM 5380 O O . MET B 1 337 ? -24.189 49.448 -8.210 1.00 23.31 337 MET B O 1
ATOM 5385 N N . GLY B 1 338 ? -25.781 49.399 -9.794 1.00 18.41 338 GLY B N 1
ATOM 5386 C CA . GLY B 1 338 ? -26.668 48.593 -8.974 1.00 20.13 338 GLY B CA 1
ATOM 5387 C C . GLY B 1 338 ? -28.136 48.795 -9.303 1.00 21.06 338 GLY B C 1
ATOM 5388 O O . GLY B 1 338 ? -28.488 49.747 -9.999 1.00 17.34 338 GLY B O 1
ATOM 5389 N N . PRO B 1 339 ? -29.024 47.917 -8.806 1.00 18.61 339 PRO B N 1
ATOM 5390 C CA . PRO B 1 339 ? -30.466 48.006 -9.056 1.00 20.27 339 PRO B CA 1
ATOM 5391 C C . PRO B 1 339 ? -31.176 49.224 -8.460 1.00 18.79 339 PRO B C 1
ATOM 5392 O O . PRO B 1 339 ? -32.344 49.462 -8.759 1.00 18.91 339 PRO B O 1
ATOM 5396 N N . GLU B 1 340 ? -30.483 49.990 -7.622 1.00 16.72 340 GLU B N 1
ATOM 5397 C CA . GLU B 1 340 ? -31.087 51.183 -7.034 1.00 17.15 340 GLU B CA 1
ATOM 5398 C C . GLU B 1 340 ? -30.656 52.432 -7.804 1.00 17.50 340 GLU B C 1
ATOM 5399 O O . GLU B 1 340 ? -31.000 53.556 -7.430 1.00 17.19 340 GLU B O 1
ATOM 5405 N N . PHE B 1 341 ? -29.898 52.224 -8.879 1.00 16.33 341 PHE B N 1
ATOM 5406 C CA . PHE B 1 341 ? -29.431 53.324 -9.727 1.00 16.04 341 PHE B CA 1
ATOM 5407 C C . PHE B 1 341 ? -30.232 53.312 -11.023 1.00 15.79 341 PHE B C 1
ATOM 5408 O O . PHE B 1 341 ? -30.177 52.351 -11.790 1.00 16.14 341 PHE B O 1
ATOM 5416 N N . LEU B 1 342 ? -30.972 54.391 -11.264 1.00 14.49 342 LEU B N 1
ATOM 5417 C CA . LEU B 1 342 ? -31.822 54.491 -12.440 1.00 13.60 342 LEU B CA 1
ATOM 5418 C C . LEU B 1 342 ? -31.373 55.554 -13.431 1.00 13.54 342 LEU B C 1
ATOM 5419 O O . LEU B 1 342 ? -31.013 56.666 -13.047 1.00 15.61 342 LEU B O 1
ATOM 5424 N N . SER B 1 343 ? -31.390 55.193 -14.709 1.00 13.39 343 SER B N 1
ATOM 5425 C CA . SER B 1 343 ? -31.024 56.112 -15.778 1.00 14.38 343 SER B CA 1
ATOM 5426 C C . SER B 1 343 ? -32.312 56.635 -16.413 1.00 15.38 343 SER B C 1
ATOM 5427 O O . SER B 1 343 ? -33.306 55.914 -16.492 1.00 15.96 343 SER B O 1
ATOM 5430 N N . ALA B 1 344 ? -32.294 57.892 -16.851 1.00 14.43 344 ALA B N 1
ATOM 5431 C CA . ALA B 1 344 ? -33.447 58.499 -17.509 1.00 12.68 344 ALA B CA 1
ATOM 5432 C C . ALA B 1 344 ? -32.989 59.676 -18.362 1.00 12.16 344 ALA B C 1
ATOM 5433 O O . ALA B 1 344 ? -32.024 60.362 -18.019 1.00 12.28 344 ALA B O 1
ATOM 5435 N N . PHE B 1 345 ? -33.671 59.884 -19.486 1.00 13.54 345 PHE B N 1
ATOM 5436 C CA . PHE B 1 345 ? -33.364 60.994 -20.380 1.00 11.68 345 PHE B CA 1
ATOM 5437 C C . PHE B 1 345 ? -34.692 61.667 -20.692 1.00 13.79 345 PHE B C 1
ATOM 5438 O O . PHE B 1 345 ? -35.649 61.008 -21.111 1.00 14.21 345 PHE B O 1
ATOM 5446 N N . THR B 1 346 ? -34.755 62.976 -20.483 1.00 12.00 346 THR B N 1
ATOM 5447 C CA . THR B 1 346 ? -35.993 63.712 -20.711 1.00 13.46 346 THR B CA 1
ATOM 5448 C C . THR B 1 346 ? -35.812 64.845 -21.705 1.00 10.55 346 THR B C 1
ATOM 5449 O O . THR B 1 346 ? -34.706 65.334 -21.906 1.00 11.99 346 THR B O 1
ATOM 5453 N N . VAL B 1 347 ? -36.918 65.250 -22.324 1.00 10.40 347 VAL B N 1
ATOM 5454 C CA . VAL B 1 347 ? -36.929 66.358 -23.275 1.00 9.94 347 VAL B CA 1
ATOM 5455 C C . VAL B 1 347 ? -38.193 67.173 -22.991 1.00 10.79 347 VAL B C 1
ATOM 5456 O O . VAL B 1 347 ? -39.236 66.612 -22.670 1.00 12.77 347 VAL B O 1
ATOM 5460 N N . GLY B 1 348 ? -38.096 68.493 -23.097 1.00 12.77 348 GLY B N 1
ATOM 5461 C CA . GLY B 1 348 ? -39.259 69.328 -22.849 1.00 11.90 348 GLY B CA 1
ATOM 5462 C C . GLY B 1 348 ? -39.080 70.714 -23.435 1.00 11.49 348 GLY B C 1
ATOM 5463 O O . GLY B 1 348 ? -37.961 71.222 -23.501 1.00 14.08 348 GLY B O 1
ATOM 5464 N N . ASP B 1 349 ? -40.175 71.334 -23.863 1.00 10.40 349 ASP B N 1
ATOM 5465 C CA . ASP B 1 349 ? -40.100 72.672 -24.442 1.00 9.89 349 ASP B CA 1
ATOM 5466 C C . ASP B 1 349 ? -39.913 73.699 -23.325 1.00 13.66 349 ASP B C 1
ATOM 5467 O O . ASP B 1 349 ? -40.700 73.753 -22.382 1.00 12.85 349 ASP B O 1
ATOM 5472 N N . GLN B 1 350 ? -38.864 74.510 -23.447 1.00 11.91 350 GLN B N 1
ATOM 5473 C CA . GLN B 1 350 ? -38.518 75.521 -22.446 1.00 12.68 350 GLN B CA 1
ATOM 5474 C C . GLN B 1 350 ? -39.515 76.663 -22.275 1.00 12.17 350 GLN B C 1
ATOM 5475 O O . GLN B 1 350 ? -39.639 77.214 -21.182 1.00 12.78 350 GLN B O 1
ATOM 5481 N N . LEU B 1 351 ? -40.223 77.018 -23.344 1.00 12.45 351 LEU B N 1
ATOM 5482 C CA . LEU B 1 351 ? -41.176 78.124 -23.285 1.00 12.37 351 LEU B CA 1
ATOM 5483 C C . LEU B 1 351 ? -42.573 77.7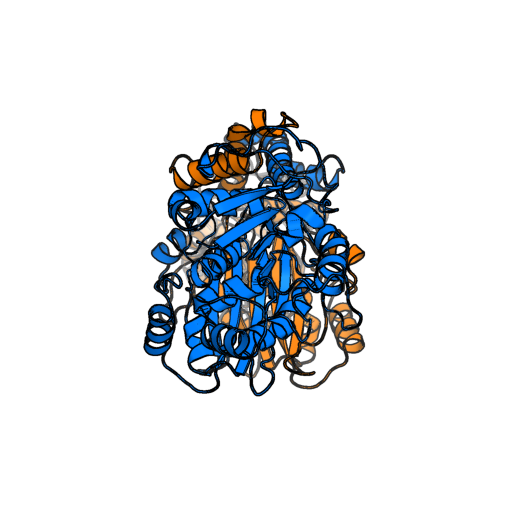74 -22.786 1.00 11.90 351 LEU B C 1
ATOM 5484 O O . LEU B 1 351 ? -43.312 78.660 -22.357 1.00 12.39 351 LEU B O 1
ATOM 5489 N N . LEU B 1 352 ? -42.941 76.498 -22.840 1.00 12.43 352 LEU B N 1
ATOM 5490 C CA . LEU B 1 352 ? -44.262 76.091 -22.381 1.00 12.49 352 LEU B CA 1
ATOM 5491 C C . LEU B 1 352 ? -44.228 75.695 -20.902 1.00 11.48 352 LEU B C 1
ATOM 5492 O O . LEU B 1 352 ? -44.336 76.564 -20.037 1.00 11.62 352 LEU B O 1
ATOM 5497 N N . TRP B 1 353 ? -44.075 74.412 -20.586 1.00 11.97 353 TRP B N 1
ATOM 5498 C CA . TRP B 1 353 ? -44.027 74.041 -19.172 1.00 13.26 353 TRP B CA 1
ATOM 5499 C C . TRP B 1 353 ? -42.855 74.716 -18.461 1.00 13.58 353 TRP B C 1
ATOM 5500 O O . TRP B 1 353 ? -42.883 74.919 -17.243 1.00 12.85 353 TRP B O 1
ATOM 5511 N N . GLY B 1 354 ? -41.832 75.079 -19.227 1.00 11.12 354 GLY B N 1
ATOM 5512 C CA . GLY B 1 354 ? -40.670 75.722 -18.644 1.00 12.51 354 GLY B CA 1
ATOM 5513 C C . GLY B 1 354 ? -40.805 77.220 -18.433 1.00 14.04 354 GLY B C 1
ATOM 5514 O O . GLY B 1 354 ? -39.890 77.856 -17.904 1.00 12.56 354 GLY B O 1
ATOM 5515 N N . ALA B 1 355 ? -41.932 77.802 -18.841 1.00 12.59 355 ALA B N 1
ATOM 5516 C CA . ALA B 1 355 ? -42.111 79.235 -18.663 1.00 12.96 355 ALA B CA 1
ATOM 5517 C C . ALA B 1 355 ? -43.553 79.727 -18.618 1.00 14.37 355 ALA B C 1
ATOM 5518 O O . ALA B 1 355 ? -44.063 80.082 -17.560 1.00 15.24 355 ALA B O 1
ATOM 5520 N N . ALA B 1 356 ? -44.212 79.739 -19.770 1.00 12.50 356 ALA B N 1
ATOM 5521 C CA . ALA B 1 356 ? -45.571 80.261 -19.847 1.00 10.05 356 ALA B CA 1
ATOM 5522 C C . ALA B 1 356 ? -46.734 79.419 -19.333 1.00 12.24 356 ALA B C 1
ATOM 5523 O O . ALA B 1 356 ? -47.657 79.962 -18.726 1.00 11.96 356 ALA B O 1
ATOM 5525 N N . GLU B 1 357 ? -46.710 78.113 -19.567 1.00 12.02 357 GLU B N 1
ATOM 5526 C CA . GLU B 1 357 ? -47.843 77.284 -19.171 1.00 13.46 357 GLU B CA 1
ATOM 5527 C C . GLU B 1 357 ? -48.244 77.319 -17.699 1.00 12.76 357 GLU B C 1
ATOM 5528 O O . GLU B 1 357 ? -49.432 77.386 -17.390 1.00 12.39 357 GLU B O 1
ATOM 5534 N N . PRO B 1 358 ? -47.274 77.276 -16.769 1.00 13.38 358 PRO B N 1
ATOM 5535 C CA . PRO B 1 358 ? -47.673 77.314 -15.359 1.00 13.18 358 PRO B CA 1
ATOM 5536 C C . PRO B 1 358 ? -48.441 78.592 -15.011 1.00 15.70 358 PRO B C 1
ATOM 5537 O O . PRO B 1 358 ? -49.349 78.575 -14.176 1.00 14.64 358 PRO B O 1
ATOM 5541 N N . LEU B 1 359 ? -48.081 79.695 -15.666 1.00 14.14 359 LEU B N 1
ATOM 5542 C CA . LEU B 1 359 ? -48.724 80.983 -15.417 1.00 13.82 359 LEU B CA 1
ATOM 5543 C C . LEU B 1 359 ? -50.174 80.988 -15.894 1.00 13.95 359 LEU B C 1
ATOM 5544 O O . LEU B 1 359 ? -51.071 81.446 -15.181 1.00 14.81 359 LEU B O 1
ATOM 5549 N N . ARG B 1 360 ? -50.398 80.479 -17.103 1.00 14.26 360 ARG B N 1
ATOM 5550 C CA . ARG B 1 360 ? -51.740 80.421 -17.672 1.00 15.07 360 ARG B CA 1
ATOM 5551 C C . ARG B 1 360 ? -52.650 79.587 -16.780 1.00 15.26 360 ARG B C 1
ATOM 5552 O O . ARG B 1 360 ? -53.788 79.968 -16.497 1.00 16.66 360 ARG B O 1
ATOM 5560 N N . ARG B 1 361 ? -52.142 78.445 -16.334 1.00 14.50 361 ARG B N 1
ATOM 5561 C CA . ARG B 1 361 ? -52.930 77.555 -15.495 1.00 14.53 361 ARG B CA 1
ATOM 5562 C C . ARG B 1 361 ? -53.246 78.161 -14.134 1.00 14.10 361 ARG B C 1
ATOM 5563 O O . ARG B 1 361 ? -54.339 77.952 -13.600 1.00 16.08 361 ARG B O 1
ATOM 5571 N N . MET B 1 362 ? -52.306 78.917 -13.574 1.00 14.49 362 MET B N 1
ATOM 5572 C CA . MET B 1 362 ? -52.536 79.550 -12.280 1.00 14.34 362 MET B CA 1
ATOM 5573 C C . MET B 1 362 ? -53.589 80.643 -12.446 1.00 16.21 362 MET B C 1
ATOM 5574 O O . MET B 1 362 ? -54.459 80.811 -11.592 1.00 17.11 362 MET B O 1
ATOM 5579 N N . LEU B 1 363 ? -53.516 81.386 -13.547 1.00 14.76 363 LEU B N 1
ATOM 5580 C CA . LEU B 1 363 ? -54.491 82.440 -13.795 1.00 14.72 363 LEU B CA 1
ATOM 5581 C C . LEU B 1 363 ? -55.893 81.840 -13.865 1.00 16.35 363 LEU B C 1
ATOM 5582 O O . LEU B 1 363 ? -56.845 82.392 -13.304 1.00 15.44 363 LEU B O 1
ATOM 5587 N N . ARG B 1 364 ? -56.011 80.705 -14.548 1.00 15.70 364 ARG B N 1
ATOM 5588 C CA . ARG B 1 364 ? -57.297 80.029 -14.697 1.00 17.81 364 ARG B CA 1
ATOM 5589 C C . ARG B 1 364 ? -57.905 79.712 -13.332 1.00 18.22 364 ARG B C 1
ATOM 5590 O O . ARG B 1 364 ? -59.120 79.799 -13.145 1.00 18.08 364 ARG B O 1
ATOM 5598 N N . GLN B 1 365 ? -57.053 79.343 -12.380 1.00 17.22 365 GLN B N 1
ATOM 5599 C CA . GLN B 1 365 ? -57.518 79.010 -11.038 1.00 18.39 365 GLN B CA 1
ATOM 5600 C C . GLN B 1 365 ? -57.992 80.220 -10.245 1.00 19.36 365 GLN B C 1
ATOM 5601 O O . GLN B 1 365 ? -58.776 80.079 -9.306 1.00 20.20 365 GLN B O 1
ATOM 5607 N N . LEU B 1 366 ? -57.520 81.405 -10.619 1.00 17.63 366 LEU B N 1
ATOM 5608 C CA . LEU B 1 366 ? -57.890 82.625 -9.907 1.00 21.17 366 LEU B CA 1
ATOM 5609 C C . LEU B 1 366 ? -58.987 83.441 -10.587 1.00 21.66 366 LEU B C 1
ATOM 5610 O O . LEU B 1 366 ? -59.526 84.373 -9.992 1.00 22.22 366 LEU B O 1
ATOM 5615 N N . ALA B 1 367 ? -59.318 83.086 -11.824 1.00 21.25 367 ALA B N 1
ATOM 5616 C CA . ALA B 1 367 ? -60.341 83.796 -12.585 1.00 25.85 367 ALA B CA 1
ATOM 5617 C C . ALA B 1 367 ? -61.732 83.626 -11.984 1.00 28.77 367 ALA B C 1
ATOM 5618 O O . ALA B 1 367 ? -62.564 84.541 -12.164 1.00 30.45 367 ALA B O 1
#

Organism: Escherichia coli (strain K12) (NCBI:txid83333)

InterPro domains:
  IPR000319 Aspartate-semialdehyde dehydrogenase, conserved site [PS01103] (261-275)
  IPR000534 Semialdehyde dehydrogenase, NAD-binding [PF01118] (3-120)
  IPR000534 Semialdehyde dehydrogenase, NAD-binding [SM00859] (3-122)
  IPR011534 Aspartate-semialdehyde dehydrogenase, gamma-type [TIGR01745] (2-366)
  IPR012080 Aspartate-semialdehyde dehydrogenase [MF_02121] (1-367)
  IPR012280 Semialdehyde dehydrogenase, dimerisation domain [PF02774] (144-353)
  IPR036291 NAD(P)-binding domain superfamily [SSF51735] (1-147)

B-factor: mean 21.29, std 11.0, range [8.7, 86.72]

CATH classification: 3.40.50.720 (+1 more: 3.30.360.10)

Foldseek 3Di:
DFEEEEACLVFDLNVVLLVVCLVVVVLVVYRYAYEDDVQFPDFDDVSNVDRDTHHHLPPLVVVLVGQEYAYAPEDVSCVVPVVVNVVVVRLHAYEYQYCNCDPPPLEAAFDCLQQVVVVVVSVVVRRRYYYHAALVQLLVCLQQSLCVVVPFFQAKEKEKADAQCSLHDVSLVLLVVLVVVLCVQCVVQVVPPPHDPVVSVVRSVCVQVVPPRDCVRPVHHAHVHKAFADAPADPVGHHVSQVSNQVVNCRNNVDPDGHYYGYIYMYHSHHFKMKMKMKTQTPDQDDQVVSQVSSCPSDPQNAEQEADPPSCVQCADCVNAEPHQHWYKYPWDADPVDSRITIIMIMHTCSDSVGNPSSSVVVSVVD/DFEEEEACLPFDLNVVLLVVCQVVVVCQVYRYAYADCPQWQDKDPCPNNRTDTHHHLQDLVVVLVGQEYAYAPEDVSCVPRVVVNVVVPRLHAYEYQYPNCPPPPLEAAFDCLQFVVVVVVSVVVRRRYYYHAALVQLLCCLQQVLCVVVPFFQAKAKDKAAAQCSLNPVSLVLLVVLVVVLCVQCVVQVVPPPRDPVVSVVRSVCVQPVPPRDCPRPNHHAHVHKAFEDAPADPVGHHVSFVSNQVVNCRNNVDPDGHYYGYIYMYHSHHFKMKMKMKTQTPDQDDLVRSQVSSCVSDPQNAEQELDPPSCVQDQDCVNAEPHQHWYKYPWDADPVDSRITIIMIMHTCSDSVGNPRSSVVVVVVD

Secondary structure (DSSP, 8-state):
--EEEEESTTSHHHHHHHHHHHHTTGGGGSEEEEEESSSTTSBPPGGGT---B-EETT-HHHHHT-SEEEE-S-HHHHHHHHHHHHHTT---EEEE-SSTTTT-TTEEEE-HHHHHHHHHHHHHTT--EEEEPPHHHHHHHHHHHHHHHTT-EEEEEEEEEB-GGGT-HHHHHHHHHHHHHHHHHTHHHHT-TT--HHHHHHHHHHHHHHT-S--TTTSS--TT-EES--S-B-TTS-BHHHHHHHHHHHHHHT-SSPPPEEEE--EES-SSEEEEEEEEEESS---HHHHHHHHHHH-TT-PBPPS-HHHHHHHSSHHHHTTSS---EEEEEE-TT-TTEEEEEEEEETTIIIIIHHHHHHHHHH-/--EEEEES-SSHHHHHHHHHHHHTTTTTTSEEEEEESS-TTSBPP-GGG---B-EETT-HHHHHT-SEEEE-S-HHHHHHHHHHHHHTT--SEEEE-SSTTTT-TTEEEE-HHHHHHHHHHHHHTT--EEEEPPHHHHHHHHHHHHHHHTT-EEEEEEEEEB-GGGT-HHHHHHHHHHHHHHHHHHHHHHT-TT--HHHHHHHHHHHHHHT-S--TTTSS--TT-EES--S-B-TTS-BHHHHHHHHHHHHHHT-SSPPPEEEE--EES-SSEEEEEEEEEESS---HHHHHHHHHHH-TT--B--S-HHHHHHHSSHHHHTTSS---EEEEEEETTEEEEEEEEEEEETTIIIIIHHHHHHHHHH-

Radius of gyration: 27.91 Å; Cα contacts (8 Å, |Δi|>4): 1654; chains: 2; bounding box: 80×73×64 Å

GO terms:
  GO:0004073 aspartate-semialdehyde dehydrogenase activity (F, EXP)
  GO:0005829 cytosol (C, IDA)
  GO:0004073 aspartate-semialdehyde dehydrogenase activity (F, IDA)
  GO:0009090 L-homoserine biosynthetic process (P, IDA)
  GO:0006974 DNA damage response (P, IEP)

Sequence (734 aa):
MQNVGFIGWRGMVGSVLMQRMVEERDFDAIRPVFFSTSQLGQAAPSFGGTTGTLQDAFDLEALKALDIIVTCQGGDYTNEIYPKLRESGWQGYWIDAASSLRMKDDAIIILDPVNQDVITDGLNNGIRTFVGGNCTVSLMLMSLGGLFANDLVDWVSVATYQAASGGGARHMRELLTQMGHLYGHVADELATPSSAILDIERKVTTLTRSGELPVDNFGVPLAGSLIPWIDKQLDNGQSREEWKGQAETNKILNTSSVIPVDGLCVRVGALRCHSQAFTIKLKKDVSIPTVEELLAAHNPWAKVVPNDREITMRELTPAAVTGTLTTPVGRLRKLNMGPEFLSAFTVGDQLLWGAAEPLRRMLRQLAMQNVGFIGWRGMVGSVLMQRMVEERDFDAIRPVFFSTSQLGQAAPSFGGTTGTLQDAFDLEALKALDIIVTCQGGDYTNEIYPKLRESGWQGYWIDAASSLRMKDDAIIILDPVNQDVITDGLNNGIRTFVGGNCTVSLMLMSLGGLFANDLVDWVSVATYQAASGGGARHMRELLTQMGHLYGHVADELATPSSAILDIERKVTTLTRSGELPVDNFGVPLAGSLIPWIDKQLDNGQSREEWKGQAETNKILNTSSVIPVDGLCVRVGALRCHSQAFTIKLKKDVSIPTVEELLAAHNPWAKVVPNDREITMRELTPAAVTGTLTTPVGRLRKLNMGPEFLSAFTVGDQLLWGAAEPLRRMLRQLA

Solvent-accessible surface area: 26828 Å² total; per-residue (Å²): 141,60,45,0,0,1,3,13,20,157,37,28,34,0,32,1,3,10,77,19,0,69,94,79,170,5,14,104,26,9,139,10,45,1,3,18,82,105,54,92,57,100,83,11,17,106,84,2,71,48,148,34,60,8,60,50,2,92,53,54,116,21,0,78,77,9,49,1,0,2,0,19,98,26,28,132,11,0,86,75,2,23,52,97,0,58,150,51,48,21,148,11,42,0,0,0,26,13,51,40,11,17,88,108,152,82,4,19,1,2,0,15,28,26,3,60,114,29,0,58,89,6,42,117,124,43,31,86,4,0,0,4,8,10,14,8,3,2,3,5,0,0,1,0,1,1,0,16,72,72,84,7,2,60,19,0,3,19,7,4,0,0,0,0,5,35,32,15,37,153,19,0,43,11,0,2,38,0,4,8,70,2,66,44,77,0,28,118,34,24,85,58,127,102,25,53,19,32,83,0,8,124,52,7,18,68,12,17,111,54,70,122,6,51,38,142,50,20,44,20,18,0,2,23,11,4,4,0,8,13,36,81,70,38,164,85,11,3,0,93,14,6,100,25,10,44,22,2,0,19,51,0,39,107,42,127,77,100,19,31,5,4,8,4,11,0,18,11,19,3,16,13,1,1,0,4,5,5,10,1,43,2,101,118,88,18,57,36,93,60,0,60,126,45,0,52,83,46,8,112,59,2,88,28,2,58,28,63,88,121,40,0,30,131,44,0,3,3,14,32,3,13,37,40,41,40,1,0,0,0,1,6,14,42,6,56,30,17,76,63,22,0,1,0,0,2,2,0,2,13,0,4,4,6,16,0,3,4,0,22,55,2,4,111,72,28,60,149,62,48,0,0,1,2,11,28,130,39,24,36,0,32,6,2,8,98,21,0,75,94,76,171,9,6,91,50,6,132,14,19,6,3,15,54,103,64,106,46,96,85,16,24,80,48,37,82,46,126,44,63,2,68,44,0,85,58,50,125,25,0,65,76,11,50,1,0,2,0,20,68,26,27,130,11,0,92,83,3,19,56,102,0,55,149,46,54,13,153,9,44,0,0,0,24,13,51,33,10,16,88,108,153,80,3,16,2,3,1,18,27,25,4,62,113,34,0,57,81,5,44,118,118,41,32,97,3,0,0,4,7,9,14,7,3,0,3,5,0,0,1,0,1,1,0,17,71,73,84,12,2,62,23,1,4,17,6,3,1,0,0,0,5,36,31,16,32,154,22,0,42,12,0,2,38,0,5,8,68,2,66,45,73,0,27,118,41,23,82,60,127,104,25,52,17,19,66,0,7,118,70,8,14,84,11,15,113,68,70,117,8,51,40,145,47,20,44,23,18,0,2,24,11,3,5,0,8,15,39,84,67,38,162,75,11,1,0,95,15,6,101,20,11,42,20,2,0,19,55,0,40,106,42,127,75,99,19,30,5,4,8,5,10,0,17,12,20,4,16,17,1,1,0,4,6,6,12,2,32,0,99,122,88,12,55,35,94,59,0,60,126,40,0,55,82,45,9,115,57,2,83,32,2,67,28,66,89,122,41,0,31,137,52,0,4,2,16,37,3,12,43,45,46,42,1,1,0,0,0,6,9,49,7,61,28,17,73,60,23,0,1,0,0,2,2,0,3,13,0,9,3,6,14,0,2,4,0,23,56,3,4,130,72,24,65

Nearest PDB structures (foldseek):
  1t4b-assembly1_B  TM=9.965E-01  e=1.222E-80  Escherichia coli
  1brm-assembly1_A  TM=9.954E-01  e=1.234E-74  Escherichia coli
  1gl3-assembly1_B  TM=9.771E-01  e=6.257E-75  Escherichia coli
  7skb-assembly1_B  TM=9.910E-01  e=4.381E-66  Acinetobacter baumannii
  4woj-assembly1_A  TM=9.587E-01  e=1.176E-52  Francisella tularensis subsp. tularensis